Protein AF-0000000065943783 (afdb_homodimer)

pLDDT: mean 90.51, std 9.14, range [60.31, 98.88]

Organism: Desulfitobacterium hafniense (strain DSM 10664 / DCB-2) (NCBI:txid272564)

Radius of gyration: 25.07 Å; Cα contacts (8 Å, |Δi|>4): 1599; chains: 2; bounding box: 69×76×56 Å

Solvent-accessible surface area (backbone atoms only — not comparable to full-atom values): 31601 Å² total; per-residue (Å²): 124,62,63,38,40,30,33,35,29,36,52,11,38,19,13,47,58,51,62,21,53,60,44,43,68,57,46,21,56,50,43,35,55,51,33,71,24,38,37,49,25,41,28,51,51,36,48,61,17,41,65,30,60,33,89,91,71,41,56,41,65,58,52,71,65,54,38,45,66,37,33,43,81,51,43,82,72,29,42,36,30,41,41,31,28,71,88,55,29,51,72,67,53,53,52,54,42,45,74,56,56,37,39,35,43,29,38,44,35,54,40,94,44,47,74,69,40,35,64,57,30,44,50,33,45,72,72,70,29,47,17,26,37,34,27,31,70,52,82,83,47,59,61,70,55,51,35,51,45,51,45,51,42,45,74,42,55,30,54,31,41,29,46,27,35,55,14,16,44,67,49,42,67,57,37,20,53,42,40,33,48,41,47,73,67,44,89,50,52,32,27,40,35,40,15,21,19,50,44,36,11,46,48,27,52,50,27,24,45,76,30,61,32,37,34,38,45,24,6,55,74,8,37,18,37,53,24,7,29,16,28,39,46,50,46,41,46,52,32,50,76,68,63,32,50,43,60,56,41,48,70,62,36,39,49,44,34,57,70,63,44,48,82,72,45,88,61,78,64,50,77,49,65,60,24,32,36,22,10,66,36,54,18,45,22,76,34,48,68,37,24,46,52,24,10,67,75,52,72,31,63,34,53,58,40,38,42,49,41,20,74,68,62,59,53,90,89,47,47,69,51,30,46,57,47,18,49,55,56,40,70,72,106,122,63,64,38,41,29,34,35,30,34,51,10,40,20,15,47,58,51,61,20,52,62,43,44,67,56,47,21,57,50,43,35,56,51,34,71,24,38,38,50,25,42,28,52,50,37,46,62,15,41,65,29,60,32,88,91,72,40,58,41,65,59,51,70,65,52,38,44,67,38,34,43,81,50,42,81,72,30,41,36,30,43,41,32,29,72,89,56,29,51,70,66,52,52,51,54,42,44,75,58,56,37,40,34,41,30,38,45,36,54,40,94,46,49,74,69,38,37,65,57,30,43,50,33,44,73,72,69,30,47,16,27,37,34,27,31,68,51,82,82,48,58,62,70,54,50,35,52,43,49,46,52,42,44,73,43,55,30,53,31,42,29,47,27,34,53,13,16,43,65,50,42,69,56,38,21,53,43,40,33,49,39,48,74,67,44,90,52,51,31,27,40,35,38,14,20,20,51,44,36,11,45,48,29,50,50,27,22,44,75,32,61,32,37,34,38,46,23,6,54,75,8,36,18,36,52,25,7,29,16,28,39,45,50,46,43,46,52,33,52,77,69,62,32,49,44,62,56,40,49,69,61,36,40,49,46,33,58,70,63,44,48,81,72,45,89,61,78,65,50,77,48,65,62,26,34,36,22,10,67,34,52,19,44,22,76,35,47,67,38,23,47,52,23,12,68,74,52,72,32,63,34,55,58,38,39,44,50,41,19,74,66,62,58,53,90,89,47,46,70,50,31,46,56,48,20,49,54,56,43,71,73,106

Secondary structure (DSSP, 8-state):
--B-EEEEEEETHHHHHTTT---HHHHHHHHHHHHTTT-SEEEESSTT-TT--BTTTB--SS-HHHHHHHHTTT--SSEEEEEE-BTTB-HHHHHHHHHTTEEEEEEE--GGGGGGGHHHHHHHHHTT-EEEEEEE-GGGS-HHHHHHHHHHHHHTT-SEEEEEETTS---HHHHHHHHHHHHHH-SS-EEEEEB-TTS-HHHHHHHHHHHT--EEEEBGGG-SSTT-B-BHHHHHHHHHHTT-B----HHHHHHHIIIIIGGG-SS-----HHHHHHHHHT--GGGHHHHHHHHHHHT--HHHHHHHHHHHT--TT-TTHHHHHHHHHHHH-/--B-EEEEEEETHHHHHTTT---HHHHHHHHHHHHTTT-SEEEESSTT-TT--BTTTB--SS-HHHHHHHHTTT--SSEEEEEE-BTTB-HHHHHHHHHTTEEEEEEE--GGGGGGGHHHHHHHHHTT-EEEEEEE-GGGS-HHHHHHHHHHHHHTT-SEEEEEETT----HHHHHHHHHHHHHH-SS-EEEEEB-TTS-HHHHHHHHHHHT--EEEEBGGG-SSTT-B-BHHHHHHHHHHTT-B----HHHHHHHIIIIIGGG-SS-----HHHHHHHHHT--GGGHHHHHHHHHHHT--HHHHHHHHHHHT--TT-TTHHHHHHHHHHHH-

InterPro domains:
  IPR000891 Pyruvate carboxyltransferase [PF00682] (3-258)
  IPR000891 Pyruvate carboxyltransferase [PS50991] (4-254)
  IPR012425 DmpG-like communication [PF07836] (270-331)
  IPR013785 Aldolase-type TIM barrel [G3DSA:3.20.20.70] (1-264)
  IPR017629 4-hydroxy-2-oxovalerate aldolase [MF_01656] (1-333)
  IPR017629 4-hydroxy-2-oxovalerate aldolase [TIGR03217] (2-332)
  IPR035685 4-hydroxy-2-oxovalerate aldolase, N-terminal catalytic TIM barrel domain [cd07943] (4-265)
  IPR050073 2-IPM synthase/homocitrate synthase-like [PTHR10277] (2-255)

Sequence (666 aa):
MKKVKIFDLTLRDGSHAKSHQFTPEQMAVLAEQIDSTGVAAIEFGHGNGLGGSALQYGFAAATDREYMEAVAPVVKNADLSIIILPGVGTRHELHLAKEFGAKYARMCTQITEVDIAEQHIKMAKQLGMIPIAVLPCAGIIPVKDTVRYTQMAESYGAEVIYLLDGGGYQLPEQTYERIAAMKKAVDVPIGFHGHNNLQLAVANSKAAVEAGAEYIDCCLKGFGAGAGNCPTEIFAAVMDRMEIDCGIDLYKTMDIAEQYLRPLMPRAMEVDNDRIMLGYAGCYSSFLLFAQRAGARYGVDPRDIIKEIGRRQCTEGQEDICIDVAYALAQKKMKKVKIFDLTLRDGSHAKSHQFTPEQMAVLAEQIDSTGVAAIEFGHGNGLGGSALQYGFAAATDREYMEAVAPVVKNADLSIIILPGVGTRHELHLAKEFGAKYARMCTQITEVDIAEQHIKMAKQLGMIPIAVLPCAGIIPVKDTVRYTQMAESYGAEVIYLLDGGGYQLPEQTYERIAAMKKAVDVPIGFHGHNNLQLAVANSKAAVEAGAEYIDCCLKGFGAGAGNCPTEIFAAVMDRMEIDCGIDLYKTMDIAEQYLRPLMPRAMEVDNDRIMLGYAGCYSSFLLFAQRAGARYGVDPRDIIKEIGRRQCTEGQEDICIDVAYALAQKK

Foldseek 3Di:
DAEAAEEAECAAQLCLLVQQEDDLQLLLVLLLLVLVFQHQEYEHHYNQWAQQQDPLQGHHNDHPLSNLVSHLVRRDRHAYETEDEQVRDDLVRLVSCVVSGHQEYEYEDALVVQVSCLVVLVSCVVSNHQYEYEYEDCVVDDLVSLQVSLVVNVVSPHQEYEYEQQLQQDDQVRLLSNLLSNVVNDDHAYEYWHACLVDCQLSNRVSNVVSGHRYYYEYDLQRRFQLHTHHPLVSCVVCVVVVYHHRGDNVSSVCSSPPSVPVSRPDHSDRDDLSNLSNNLSHGSSLSVLLVVLCVVLVHDSSQLSNVCSVVVDDPSVSPCSNVSSNVVSVVD/DAEAAEEAECAAQLCLLVQQEDDLQLLLVLLLLVLVFQHQEYEHHYNAWAQQQDPLQGHHNDHPLSNLVSHLVRRDRHAYETEDEQVRDDLVRLVSCVVSGHQEYEYEDALVVQVSCLVVLVSCVVSNHQYEYEYEDCVVDDLVSLQVSLVVNVVSPHQEYEYEQQLQQDDQVRLLSNLLSNVVNDDHAYEYWHACLVDCQLSNRVSNVVSGHRYYYEYDLQRRFQLHTHHPLVSCVVCVVVVYHHRGDNVSSVCSSVPSVPVVRPDHSDRDDLSNLSNNLSHGSSLSVLLVVLCVVLVHDSSQLSNVCSVVVDDPSVSPCSNVSSNVVSVVD

Nearest PDB structures (foldseek):
  4lrs-assembly1_A  TM=9.772E-01  e=6.837E-39  Thermomonospora curvata DSM 43183
  1nvm-assembly1_A  TM=9.714E-01  e=1.542E-39  Pseudomonas sp. CF600
  4jn6-assembly1_A  TM=9.761E-01  e=2.568E-38  Mycobacterium tuberculosis
  8ih7-assembly1_C  TM=9.767E-01  e=3.576E-38  Pseudomonas sp.
  3dxi-assembly1_B  TM=8.551E-01  e=2.598E-17  Phocaeicola vulgatus ATCC 8482

Structure (mmCIF, N/CA/C/O backbone):
data_AF-0000000065943783-model_v1
#
loop_
_entity.id
_entity.type
_entity.pdbx_description
1 polymer '4-hydroxy-2-oxovalerate aldolase'
#
loop_
_atom_site.group_PDB
_atom_site.id
_atom_site.type_symbol
_atom_site.label_atom_id
_atom_site.label_alt_id
_atom_site.label_comp_id
_atom_site.label_asym_id
_atom_site.label_entity_id
_atom_site.label_seq_id
_atom_site.pdbx_PDB_ins_code
_atom_site.Cartn_x
_atom_site.Cartn_y
_atom_site.Cartn_z
_atom_site.occupancy
_atom_site.B_iso_or_equiv
_atom_site.auth_seq_id
_atom_site.auth_comp_id
_atom_site.auth_asym_id
_atom_site.auth_atom_id
_atom_site.pdbx_PDB_model_num
ATOM 1 N N . MET A 1 1 ? -16.328 3.049 21.75 1 66.38 1 MET A N 1
ATOM 2 C CA . MET A 1 1 ? -15.531 2.785 20.562 1 66.38 1 MET A CA 1
ATOM 3 C C . MET A 1 1 ? -14.336 3.73 20.484 1 66.38 1 MET A C 1
ATOM 5 O O . MET A 1 1 ? -14.438 4.898 20.859 1 66.38 1 MET A O 1
ATOM 9 N N . LYS A 1 2 ? -13.148 3.232 20.125 1 86.81 2 LYS A N 1
ATOM 10 C CA . LYS A 1 2 ? -11.969 4.062 19.922 1 86.81 2 LYS A CA 1
ATOM 11 C C . LYS A 1 2 ? -12.188 5.074 18.797 1 86.81 2 LYS A C 1
ATOM 13 O O . LYS A 1 2 ? -12.789 4.746 17.781 1 86.81 2 LYS A O 1
ATOM 18 N N . LYS A 1 3 ? -11.828 6.324 19.094 1 93.44 3 LYS A N 1
ATOM 19 C CA . LYS A 1 3 ? -12 7.398 18.109 1 93.44 3 LYS A CA 1
ATOM 20 C C . LYS A 1 3 ? -10.656 7.926 17.641 1 93.44 3 LYS A C 1
ATOM 22 O O . LYS A 1 3 ? -9.727 8.086 18.422 1 93.44 3 LYS A O 1
ATOM 27 N N . VAL A 1 4 ? -10.555 8.156 16.359 1 97.69 4 VAL A N 1
ATOM 28 C CA . VAL A 1 4 ? -9.367 8.734 15.75 1 97.69 4 VAL A CA 1
ATOM 29 C C . VAL A 1 4 ? -9.75 9.953 14.914 1 97.69 4 VAL A C 1
ATOM 31 O O . VAL A 1 4 ? -10.766 9.945 14.227 1 97.69 4 VAL A O 1
ATOM 34 N N . LYS A 1 5 ? -9.016 11.016 15.016 1 98.56 5 LYS A N 1
ATOM 35 C CA . LYS A 1 5 ? -9.219 12.227 14.219 1 98.56 5 LYS A CA 1
ATOM 36 C C . LYS A 1 5 ? -8.359 12.203 12.961 1 98.56 5 LYS A C 1
ATOM 38 O O . LYS A 1 5 ? -7.156 11.953 13.031 1 98.56 5 LYS A O 1
ATOM 43 N N . ILE A 1 6 ? -8.992 12.477 11.859 1 98.75 6 ILE A N 1
ATOM 44 C CA . ILE A 1 6 ? -8.258 12.508 10.602 1 98.75 6 ILE A CA 1
ATOM 45 C C . ILE A 1 6 ? -7.984 13.953 10.195 1 98.75 6 ILE A C 1
ATOM 47 O O . ILE A 1 6 ? -8.914 14.758 10.094 1 98.75 6 ILE A O 1
ATOM 51 N N . PHE A 1 7 ? -6.734 14.32 10.023 1 98.75 7 PHE A N 1
ATOM 52 C CA . PHE A 1 7 ? -6.324 15.555 9.367 1 98.75 7 PHE A CA 1
ATOM 53 C C . PHE A 1 7 ? -6.098 15.328 7.875 1 98.75 7 PHE A C 1
ATOM 55 O O . PHE A 1 7 ? -5.301 14.469 7.488 1 98.75 7 PHE A O 1
ATOM 62 N N . ASP A 1 8 ? -6.777 16.016 7.074 1 98.62 8 ASP A N 1
ATOM 63 C CA . ASP A 1 8 ? -6.57 15.898 5.633 1 98.62 8 ASP A CA 1
ATOM 64 C C . ASP A 1 8 ? -5.543 16.906 5.141 1 98.62 8 ASP A C 1
ATOM 66 O O . ASP A 1 8 ? -5.73 18.125 5.297 1 98.62 8 ASP A O 1
ATOM 70 N N . LEU A 1 9 ? -4.516 16.422 4.531 1 98.19 9 LEU A N 1
ATOM 71 C CA . LEU A 1 9 ? -3.426 17.281 4.094 1 98.19 9 LEU A CA 1
ATOM 72 C C . LEU A 1 9 ? -3.355 17.344 2.572 1 98.19 9 LEU A C 1
ATOM 74 O O . LEU A 1 9 ? -2.322 17.703 2.008 1 98.19 9 LEU A O 1
ATOM 78 N N . THR A 1 10 ? -4.395 17.016 1.857 1 97.88 10 THR A N 1
ATOM 79 C CA . THR A 1 10 ? -4.441 16.984 0.4 1 97.88 10 THR A CA 1
ATOM 80 C C . THR A 1 10 ? -4.016 18.328 -0.188 1 97.88 10 THR A C 1
ATOM 82 O O . THR A 1 10 ? -3.26 18.375 -1.16 1 97.88 10 THR A O 1
ATOM 85 N N . LEU A 1 11 ? -4.434 19.391 0.404 1 97.31 11 LEU A N 1
ATOM 86 C CA . LEU A 1 11 ? -4.242 20.734 -0.152 1 97.31 11 LEU A CA 1
ATOM 87 C C . LEU A 1 11 ? -2.883 21.297 0.248 1 97.31 11 LEU A C 1
ATOM 89 O O . LEU A 1 11 ? -2.457 22.328 -0.277 1 97.31 11 LEU A O 1
ATOM 93 N N . ARG A 1 12 ? -2.209 20.688 1.133 1 95.56 12 ARG A N 1
ATOM 94 C CA . ARG A 1 12 ? -0.867 21.125 1.515 1 95.56 12 ARG A CA 1
ATOM 95 C C . ARG A 1 12 ? 0.188 20.156 0.99 1 95.56 12 ARG A C 1
ATOM 97 O O . ARG A 1 12 ? 0.951 20.484 0.082 1 95.56 12 ARG A O 1
ATOM 104 N N . ASP A 1 13 ? 0.166 18.875 1.478 1 92 13 ASP A N 1
ATOM 105 C CA . ASP A 1 13 ? 1.146 17.906 1.004 1 92 13 ASP A CA 1
ATOM 106 C C . ASP A 1 13 ? 0.943 17.594 -0.479 1 92 13 ASP A C 1
ATOM 108 O O . ASP A 1 13 ? 1.909 17.375 -1.208 1 92 13 ASP A O 1
ATOM 112 N N . GLY A 1 14 ? -0.294 17.578 -0.893 1 91.12 14 GLY A N 1
ATOM 113 C CA . GLY A 1 14 ? -0.59 17.391 -2.305 1 91.12 14 GLY A CA 1
ATOM 114 C C . GLY A 1 14 ? 0.036 18.453 -3.189 1 91.12 14 GLY A C 1
ATOM 115 O O . GLY A 1 14 ? 0.305 18.203 -4.367 1 91.12 14 GLY A O 1
ATOM 116 N N . SER A 1 15 ? 0.275 19.578 -2.656 1 88.25 15 SER A N 1
ATOM 117 C CA . SER A 1 15 ? 0.908 20.672 -3.4 1 88.25 15 SER A CA 1
ATOM 118 C C . SER A 1 15 ? 2.309 20.281 -3.861 1 88.25 15 SER A C 1
ATOM 120 O O . SER A 1 15 ? 2.77 20.734 -4.914 1 88.25 15 SER A O 1
ATOM 122 N N . HIS A 1 16 ? 2.984 19.453 -3.117 1 79.69 16 HIS A N 1
ATOM 123 C CA . HIS A 1 16 ? 4.277 18.938 -3.564 1 79.69 16 HIS A CA 1
ATOM 124 C C . HIS A 1 16 ? 4.16 18.234 -4.91 1 79.69 16 HIS A C 1
ATOM 126 O O . HIS A 1 16 ? 4.98 18.453 -5.801 1 79.69 16 HIS A O 1
ATOM 132 N N . ALA A 1 17 ? 3.141 17.469 -5.012 1 77.88 17 ALA A N 1
ATOM 133 C CA . ALA A 1 17 ? 2.936 16.656 -6.207 1 77.88 17 ALA A CA 1
ATOM 134 C C . ALA A 1 17 ? 2.504 17.516 -7.391 1 77.88 17 ALA A C 1
ATOM 136 O O . ALA A 1 17 ? 2.648 17.109 -8.547 1 77.88 17 ALA A O 1
ATOM 137 N N . LYS A 1 18 ? 2.012 18.656 -7.066 1 85.56 18 LYS A N 1
ATOM 138 C CA . LYS A 1 18 ? 1.566 19.578 -8.109 1 85.56 18 LYS A CA 1
ATOM 139 C C . LYS A 1 18 ? 2.557 20.719 -8.289 1 85.56 18 LYS A C 1
ATOM 141 O O . LYS A 1 18 ? 2.219 21.75 -8.867 1 85.56 18 LYS A O 1
ATOM 146 N N . SER A 1 19 ? 3.695 20.594 -7.727 1 77.44 19 SER A N 1
ATOM 147 C CA . SER A 1 19 ? 4.742 21.609 -7.789 1 77.44 19 SER A CA 1
ATOM 148 C C . SER A 1 19 ? 4.254 22.938 -7.219 1 77.44 19 SER A C 1
ATOM 150 O O . SER A 1 19 ? 4.527 24 -7.785 1 77.44 19 SER A O 1
ATOM 152 N N . HIS A 1 20 ? 3.322 22.828 -6.258 1 84.5 20 HIS A N 1
ATOM 153 C CA . HIS A 1 20 ? 2.828 23.969 -5.48 1 84.5 20 HIS A CA 1
ATOM 154 C C . HIS A 1 20 ? 1.983 24.891 -6.344 1 84.5 20 HIS A C 1
ATOM 156 O O . HIS A 1 20 ? 1.988 26.109 -6.141 1 84.5 20 HIS A O 1
ATOM 162 N N . GLN A 1 21 ? 1.229 24.375 -7.305 1 86 21 GLN A N 1
ATOM 163 C CA . GLN A 1 21 ? 0.554 25.219 -8.281 1 86 21 GLN A CA 1
ATOM 164 C C . GLN A 1 21 ? -0.961 25.141 -8.125 1 86 21 GLN A C 1
ATOM 166 O O . GLN A 1 21 ? -1.704 25.406 -9.07 1 86 21 GLN A O 1
ATOM 171 N N . PHE A 1 22 ? -1.461 24.781 -6.984 1 92.88 22 PHE A N 1
ATOM 172 C CA . PHE A 1 22 ? -2.889 24.953 -6.738 1 92.88 22 PHE A CA 1
ATOM 173 C C . PHE A 1 22 ? -3.287 26.422 -6.816 1 92.88 22 PHE A C 1
ATOM 175 O O . PHE A 1 22 ? -2.645 27.281 -6.207 1 92.88 22 PHE A O 1
ATOM 182 N N . THR A 1 23 ? -4.312 26.703 -7.582 1 94.69 23 THR A N 1
ATOM 183 C CA . THR A 1 23 ? -4.852 28.062 -7.539 1 94.69 23 THR A CA 1
ATOM 184 C C . THR A 1 23 ? -5.762 28.25 -6.332 1 94.69 23 THR A C 1
ATOM 186 O O . THR A 1 23 ? -6.27 27.266 -5.777 1 94.69 23 THR A O 1
ATOM 189 N N . PRO A 1 24 ? -5.961 29.484 -5.922 1 96.31 24 PRO A N 1
ATOM 190 C CA . PRO A 1 24 ? -6.891 29.719 -4.816 1 96.31 24 PRO A CA 1
ATOM 191 C C . PRO A 1 24 ? -8.281 29.156 -5.082 1 96.31 24 PRO A C 1
ATOM 193 O O . PRO A 1 24 ? -8.922 28.625 -4.172 1 96.31 24 PRO A O 1
ATOM 196 N N . GLU A 1 25 ? -8.711 29.25 -6.316 1 96.56 25 GLU A N 1
ATOM 197 C CA . GLU A 1 25 ? -10.023 28.734 -6.68 1 96.56 25 GLU A CA 1
ATOM 198 C C . GLU A 1 25 ? -10.078 27.219 -6.535 1 96.56 25 GLU A C 1
ATOM 200 O O . GLU A 1 25 ? -11.047 26.672 -6 1 96.56 25 GLU A O 1
ATOM 205 N N . GLN A 1 26 ? -9.07 26.578 -6.988 1 96.12 26 GLN A N 1
ATOM 206 C CA . GLN A 1 26 ? -8.992 25.125 -6.855 1 96.12 26 GLN A CA 1
ATOM 207 C C . GLN A 1 26 ? -8.977 24.703 -5.387 1 96.12 26 GLN A C 1
ATOM 209 O O . GLN A 1 26 ? -9.648 23.734 -5.004 1 96.12 26 GLN A O 1
ATOM 214 N N . MET A 1 27 ? -8.234 25.469 -4.617 1 96.44 27 MET A N 1
ATOM 215 C CA . MET A 1 27 ? -8.141 25.156 -3.191 1 96.44 27 MET A CA 1
ATOM 216 C C . MET A 1 27 ? -9.5 25.312 -2.518 1 96.44 27 MET A C 1
ATOM 218 O O . MET A 1 27 ? -9.898 24.469 -1.715 1 96.44 27 MET A O 1
ATOM 222 N N . ALA A 1 28 ? -10.164 26.359 -2.834 1 97.75 28 ALA A N 1
ATOM 223 C CA . ALA A 1 28 ? -11.453 26.641 -2.205 1 97.75 28 ALA A CA 1
ATOM 224 C C . ALA A 1 28 ? -12.469 25.562 -2.547 1 97.75 28 ALA A C 1
ATOM 226 O O . ALA A 1 28 ? -13.18 25.062 -1.666 1 97.75 28 ALA A O 1
ATOM 227 N N . VAL A 1 29 ? -12.523 25.188 -3.768 1 97.94 29 VAL A N 1
ATOM 228 C CA . VAL A 1 29 ? -13.484 24.188 -4.227 1 97.94 29 VAL A CA 1
ATOM 229 C C . VAL A 1 29 ? -13.203 22.844 -3.549 1 97.94 29 VAL A C 1
ATOM 231 O O . VAL A 1 29 ? -14.109 22.203 -3.012 1 97.94 29 VAL A O 1
ATOM 234 N N . LEU A 1 30 ? -11.984 22.453 -3.551 1 97.94 30 LEU A N 1
ATOM 235 C CA . LEU A 1 30 ? -11.625 21.156 -2.971 1 97.94 30 LEU A CA 1
ATOM 236 C C . LEU A 1 30 ? -11.773 21.188 -1.453 1 97.94 30 LEU A C 1
ATOM 238 O O . LEU A 1 30 ? -12.211 20.203 -0.852 1 97.94 30 LEU A O 1
ATOM 242 N N . ALA A 1 31 ? -11.422 22.297 -0.841 1 98.44 31 ALA A N 1
ATOM 243 C CA . ALA A 1 31 ? -11.57 22.422 0.606 1 98.44 31 ALA A CA 1
ATOM 244 C C . ALA A 1 31 ? -13.031 22.266 1.021 1 98.44 31 ALA A C 1
ATOM 246 O O . ALA A 1 31 ? -13.336 21.609 2.018 1 98.44 31 ALA A O 1
ATOM 247 N N . GLU A 1 32 ? -13.883 22.891 0.264 1 98.56 32 GLU A N 1
ATOM 248 C CA . GLU A 1 32 ? -15.312 22.797 0.546 1 98.56 32 GLU A CA 1
ATOM 249 C C . GLU A 1 32 ? -15.789 21.344 0.475 1 98.56 32 GLU A C 1
ATOM 251 O O . GLU A 1 32 ? -16.562 20.891 1.324 1 98.56 32 GLU A O 1
ATOM 256 N N . GLN A 1 33 ? -15.352 20.656 -0.507 1 98.31 33 GLN A N 1
ATOM 257 C CA . GLN A 1 33 ? -15.734 19.25 -0.663 1 98.31 33 GLN A CA 1
ATOM 258 C C . GLN A 1 33 ? -15.148 18.391 0.455 1 98.31 33 GLN A C 1
ATOM 260 O O . GLN A 1 33 ? -15.852 17.578 1.045 1 98.31 33 GLN A O 1
ATOM 265 N N . ILE A 1 34 ? -13.891 18.578 0.793 1 98.56 34 ILE A N 1
ATOM 266 C CA . ILE A 1 34 ? -13.227 17.812 1.845 1 98.56 34 ILE A CA 1
ATOM 267 C C . ILE A 1 34 ? -13.922 18.078 3.182 1 98.56 34 ILE A C 1
ATOM 269 O O . ILE A 1 34 ? -14.07 17.172 3.998 1 98.56 34 ILE A O 1
ATOM 273 N N . ASP A 1 35 ? -14.352 19.297 3.365 1 98.62 35 ASP A N 1
ATOM 274 C CA . ASP A 1 35 ? -15.031 19.688 4.594 1 98.62 35 ASP A CA 1
ATOM 275 C C . ASP A 1 35 ? -16.297 18.859 4.816 1 98.62 35 ASP A C 1
ATOM 277 O O . ASP A 1 35 ? -16.719 18.656 5.957 1 98.62 35 ASP A O 1
ATOM 281 N N . SER A 1 36 ? -16.844 18.359 3.801 1 98.19 36 SER A N 1
ATOM 282 C CA . SER A 1 36 ? -18.109 17.641 3.896 1 98.19 36 SER A CA 1
ATOM 283 C C . SER A 1 36 ? -17.875 16.156 4.199 1 98.19 36 SER A C 1
ATOM 285 O O . SER A 1 36 ? -18.828 15.414 4.426 1 98.19 36 SER A O 1
ATOM 287 N N . THR A 1 37 ? -16.625 15.672 4.281 1 97.88 37 THR A N 1
ATOM 288 C CA . THR A 1 37 ? -16.328 14.25 4.395 1 97.88 37 THR A CA 1
ATOM 289 C C . THR A 1 37 ? -16.344 13.805 5.855 1 97.88 37 THR A C 1
ATOM 291 O O . THR A 1 37 ? -16.453 12.617 6.148 1 97.88 37 THR A O 1
ATOM 294 N N . GLY A 1 38 ? -16.109 14.703 6.816 1 98 38 GLY A N 1
ATOM 295 C CA . GLY A 1 38 ? -16.078 14.359 8.227 1 98 38 GLY A CA 1
ATOM 296 C C . GLY A 1 38 ? -14.695 14.461 8.836 1 98 38 GLY A C 1
ATOM 297 O O . GLY A 1 38 ? -14.5 14.133 10.008 1 98 38 GLY A O 1
ATOM 298 N N . VAL A 1 39 ? -13.703 14.984 8.094 1 98.5 39 VAL A N 1
ATOM 299 C CA . VAL A 1 39 ? -12.359 15.164 8.625 1 98.5 39 VAL A CA 1
ATOM 300 C C . VAL A 1 39 ? -12.383 16.156 9.781 1 98.5 39 VAL A C 1
ATOM 302 O O . VAL A 1 39 ? -13.242 17.047 9.82 1 98.5 39 VAL A O 1
ATOM 305 N N . ALA A 1 40 ? -11.453 15.977 10.664 1 98.5 40 ALA A N 1
ATOM 306 C CA . ALA A 1 40 ? -11.391 16.844 11.836 1 98.5 40 ALA A CA 1
ATOM 307 C C . ALA A 1 40 ? -10.742 18.188 11.492 1 98.5 40 ALA A C 1
ATOM 309 O O . ALA A 1 40 ? -11.086 19.219 12.062 1 98.5 40 ALA A O 1
ATOM 310 N N . ALA A 1 41 ? -9.797 18.141 10.539 1 98.75 41 ALA A N 1
ATOM 311 C CA . ALA A 1 41 ? -9.102 19.359 10.141 1 98.75 41 ALA A CA 1
ATOM 312 C C . ALA A 1 41 ? -8.625 19.266 8.695 1 98.75 41 ALA A C 1
ATOM 314 O O . ALA A 1 41 ? -8.453 18.172 8.156 1 98.75 41 ALA A O 1
ATOM 315 N N . ILE A 1 42 ? -8.453 20.406 8.086 1 98.75 42 ILE A N 1
ATOM 316 C CA . ILE A 1 42 ? -7.914 20.547 6.738 1 98.75 42 ILE A CA 1
ATOM 317 C C . ILE A 1 42 ? -6.668 21.422 6.773 1 98.75 42 ILE A C 1
ATOM 319 O O . ILE A 1 42 ? -6.703 22.547 7.289 1 98.75 42 ILE A O 1
ATOM 323 N N . GLU A 1 43 ? -5.613 20.891 6.32 1 98.44 43 GLU A N 1
ATOM 324 C CA . GLU A 1 43 ? -4.391 21.672 6.145 1 98.44 43 GLU A CA 1
ATOM 325 C C . GLU A 1 43 ? -4.184 22.062 4.684 1 98.44 43 GLU A C 1
ATOM 327 O O . GLU A 1 43 ? -4.391 21.234 3.785 1 98.44 43 GLU A O 1
ATOM 332 N N . PHE A 1 44 ? -3.793 23.328 4.465 1 96.12 44 PHE A N 1
ATOM 333 C CA . PHE A 1 44 ? -3.748 23.828 3.096 1 96.12 44 PHE A CA 1
ATOM 334 C C . PHE A 1 44 ? -2.605 24.828 2.916 1 96.12 44 PHE A C 1
ATOM 336 O O . PHE A 1 44 ? -1.991 25.25 3.895 1 96.12 44 PHE A O 1
ATOM 343 N N . GLY A 1 45 ? -2.291 25.125 1.656 1 92.62 45 GLY A N 1
ATOM 344 C CA . GLY A 1 45 ? -1.246 26.078 1.338 1 92.62 45 GLY A CA 1
ATOM 345 C C . GLY A 1 45 ? -0.081 25.469 0.586 1 92.62 45 GLY A C 1
ATOM 346 O O . GLY A 1 45 ? -0.242 24.453 -0.098 1 92.62 45 GLY A O 1
ATOM 347 N N . HIS A 1 46 ? 1.056 26.141 0.671 1 85.31 46 HIS A N 1
ATOM 348 C CA . HIS A 1 46 ? 2.279 25.656 0.043 1 85.31 46 HIS A CA 1
ATOM 349 C C . HIS A 1 46 ? 2.713 24.328 0.642 1 85.31 46 HIS A C 1
ATOM 351 O O . HIS A 1 46 ? 2.514 24.078 1.834 1 85.31 46 HIS A O 1
ATOM 357 N N . GLY A 1 47 ? 3.342 23.516 -0.133 1 82.31 47 GLY A N 1
ATOM 358 C CA . GLY A 1 47 ? 3.791 22.203 0.331 1 82.31 47 GLY A CA 1
ATOM 359 C C . GLY A 1 47 ? 4.691 22.281 1.55 1 82.31 47 GLY A C 1
ATOM 360 O O . GLY A 1 47 ? 4.641 21.422 2.422 1 82.31 47 GLY A O 1
ATOM 361 N N . ASN A 1 48 ? 5.453 23.312 1.629 1 80.81 48 ASN A N 1
ATOM 362 C CA . ASN A 1 48 ? 6.363 23.5 2.752 1 80.81 48 ASN A CA 1
ATOM 363 C C . ASN A 1 48 ? 5.762 24.422 3.811 1 80.81 48 ASN A C 1
ATOM 365 O O . ASN A 1 48 ? 6.465 24.875 4.715 1 80.81 48 ASN A O 1
ATOM 369 N N . GLY A 1 49 ? 4.551 24.766 3.623 1 87 49 GLY A N 1
ATOM 370 C CA . GLY A 1 49 ? 3.855 25.531 4.652 1 87 49 GLY A CA 1
ATOM 371 C C . GLY A 1 49 ? 3.941 27.031 4.453 1 87 49 GLY A C 1
ATOM 372 O O . GLY A 1 49 ? 4.137 27.5 3.33 1 87 49 GLY A O 1
ATOM 373 N N . LEU A 1 50 ? 3.686 27.75 5.527 1 86.06 50 LEU A N 1
ATOM 374 C CA . LEU A 1 50 ? 3.656 29.203 5.52 1 86.06 50 LEU A CA 1
ATOM 375 C C . LEU A 1 50 ? 5.02 29.766 5.152 1 86.06 50 LEU A C 1
ATOM 377 O O . LEU A 1 50 ? 6.047 29.328 5.672 1 86.06 50 LEU A O 1
ATOM 381 N N . GLY A 1 51 ? 5.012 30.641 4.195 1 81.94 51 GLY A N 1
ATOM 382 C CA . GLY A 1 51 ? 6.25 31.266 3.768 1 81.94 51 GLY A CA 1
ATOM 383 C C . GLY A 1 51 ? 7.102 30.359 2.895 1 81.94 51 GLY A C 1
ATOM 384 O O . GLY A 1 51 ? 8.258 30.672 2.604 1 81.94 51 GLY A O 1
ATOM 385 N N . GLY A 1 52 ? 6.578 29.344 2.404 1 75.44 52 GLY A N 1
ATOM 386 C CA . GLY A 1 52 ? 7.34 28.328 1.7 1 75.44 52 GLY A CA 1
ATOM 387 C C . GLY A 1 52 ? 7.633 28.688 0.257 1 75.44 52 GLY A C 1
ATOM 388 O O . GLY A 1 52 ? 8.523 28.109 -0.367 1 75.44 52 GLY A O 1
ATOM 389 N N . SER A 1 53 ? 6.898 29.672 -0.225 1 75.44 53 SER A N 1
ATOM 390 C CA . SER A 1 53 ? 7.102 30.062 -1.615 1 75.44 53 SER A CA 1
ATOM 391 C C . SER A 1 53 ? 8.445 30.766 -1.803 1 75.44 53 SER A C 1
ATOM 393 O O . SER A 1 53 ? 8.602 31.922 -1.408 1 75.44 53 SER A O 1
ATOM 395 N N . ALA A 1 54 ? 9.352 30.016 -2.271 1 70.38 54 ALA A N 1
ATOM 396 C CA . ALA A 1 54 ? 10.703 30.516 -2.49 1 70.38 54 ALA A CA 1
ATOM 397 C C . ALA A 1 54 ? 11.43 29.703 -3.557 1 70.38 54 ALA A C 1
ATOM 399 O O . ALA A 1 54 ? 10.953 28.625 -3.957 1 70.38 54 ALA A O 1
ATOM 400 N N . LEU A 1 55 ? 12.5 30.203 -4.039 1 61.03 55 LEU A N 1
ATOM 401 C CA . LEU A 1 55 ? 13.312 29.547 -5.059 1 61.03 55 LEU A CA 1
ATOM 402 C C . LEU A 1 55 ? 13.773 28.172 -4.578 1 61.03 55 LEU A C 1
ATOM 404 O O . LEU A 1 55 ? 13.812 27.219 -5.355 1 61.03 55 LEU A O 1
ATOM 408 N N . GLN A 1 56 ? 14.008 28.047 -3.334 1 61.25 56 GLN A N 1
ATOM 409 C CA . GLN A 1 56 ? 14.57 26.828 -2.748 1 61.25 56 GLN A CA 1
ATOM 410 C C . GLN A 1 56 ? 13.547 25.703 -2.738 1 61.25 56 GLN A C 1
ATOM 412 O O . GLN A 1 56 ? 13.898 24.531 -2.904 1 61.25 56 GLN A O 1
ATOM 417 N N . TYR A 1 57 ? 12.305 26.141 -2.619 1 66.88 57 TYR A N 1
ATOM 418 C CA . TYR A 1 57 ? 11.281 25.125 -2.414 1 66.88 57 TYR A CA 1
ATOM 419 C C . TYR A 1 57 ? 10.336 25.047 -3.609 1 66.88 57 TYR A C 1
ATOM 421 O O . TYR A 1 57 ? 9.609 24.062 -3.777 1 66.88 57 TYR A O 1
ATOM 429 N N . GLY A 1 58 ? 10.344 26.125 -4.461 1 66.88 58 GLY A N 1
ATOM 430 C CA . GLY A 1 58 ? 9.375 26.281 -5.539 1 66.88 58 GLY A CA 1
ATOM 431 C C . GLY A 1 58 ? 8.344 27.359 -5.254 1 66.88 58 GLY A C 1
ATOM 432 O O . GLY A 1 58 ? 7.805 27.422 -4.145 1 66.88 58 GLY A O 1
ATOM 433 N N . PHE A 1 59 ? 8.023 28.125 -6.207 1 77.12 59 PHE A N 1
ATOM 434 C CA . PHE A 1 59 ? 7.066 29.219 -6.039 1 77.12 59 PHE A CA 1
ATOM 435 C C . PHE A 1 59 ? 5.637 28.688 -6.113 1 77.12 59 PHE A C 1
ATOM 437 O O . PHE A 1 59 ? 5.305 27.891 -6.988 1 77.12 59 PHE A O 1
ATOM 444 N N . ALA A 1 60 ? 4.875 29.156 -5.172 1 81.5 60 ALA A N 1
ATOM 445 C CA . ALA A 1 60 ? 3.451 28.844 -5.195 1 81.5 60 ALA A CA 1
ATOM 446 C C . ALA A 1 60 ? 2.715 29.672 -6.238 1 81.5 60 ALA A C 1
ATOM 448 O O . ALA A 1 60 ? 3.215 30.719 -6.672 1 81.5 60 ALA A O 1
ATOM 449 N N . ALA A 1 61 ? 1.57 29.25 -6.629 1 86 61 ALA A N 1
ATOM 450 C CA . ALA A 1 61 ? 0.727 29.969 -7.574 1 86 61 ALA A CA 1
ATOM 451 C C . ALA A 1 61 ? 0.123 31.219 -6.93 1 86 61 ALA A C 1
ATOM 453 O O . ALA A 1 61 ? -0.299 32.156 -7.625 1 86 61 ALA A O 1
ATOM 454 N N . ALA A 1 62 ? 0.085 31.25 -5.578 1 91.94 62 ALA A N 1
ATOM 455 C CA . ALA A 1 62 ? -0.517 32.375 -4.852 1 91.94 62 ALA A CA 1
ATOM 456 C C . ALA A 1 62 ? 0.138 32.562 -3.486 1 91.94 62 ALA A C 1
ATOM 458 O O . ALA A 1 62 ? 0.895 31.688 -3.033 1 91.94 62 ALA A O 1
ATOM 459 N N . THR A 1 63 ? -0.185 33.625 -2.875 1 92.25 63 THR A N 1
ATOM 460 C CA . THR A 1 63 ? 0.365 33.938 -1.558 1 92.25 63 THR A CA 1
ATOM 461 C C . THR A 1 63 ? -0.403 33.188 -0.468 1 92.25 63 THR A C 1
ATOM 463 O O . THR A 1 63 ? -1.517 32.719 -0.7 1 92.25 63 THR A O 1
ATOM 466 N N . ASP A 1 64 ? 0.182 33.156 0.7 1 93.75 64 ASP A N 1
ATOM 467 C CA . ASP A 1 64 ? -0.497 32.594 1.853 1 93.75 64 ASP A CA 1
ATOM 468 C C . ASP A 1 64 ? -1.834 33.281 2.111 1 93.75 64 ASP A C 1
ATOM 470 O O . ASP A 1 64 ? -2.842 32.625 2.365 1 93.75 64 ASP A O 1
ATOM 474 N N . ARG A 1 65 ? -1.839 34.594 2.031 1 94.12 65 ARG A N 1
ATOM 475 C CA . ARG A 1 65 ? -3.059 35.344 2.279 1 94.12 65 ARG A CA 1
ATOM 476 C C . ARG A 1 65 ? -4.148 35 1.276 1 94.12 65 ARG A C 1
ATOM 478 O O . ARG A 1 65 ? -5.305 34.781 1.653 1 94.12 65 ARG A O 1
ATOM 485 N N . GLU A 1 66 ? -3.787 34.906 0.015 1 95.81 66 GLU A N 1
ATOM 486 C CA . GLU A 1 66 ? -4.75 34.562 -1.025 1 95.81 66 GLU A CA 1
ATOM 487 C C . GLU A 1 66 ? -5.355 33.156 -0.782 1 95.81 66 GLU A C 1
ATOM 489 O O . GLU A 1 66 ? -6.555 32.969 -0.985 1 95.81 66 GLU A O 1
ATOM 494 N N . TYR A 1 67 ? -4.551 32.25 -0.347 1 96.38 67 TYR A N 1
ATOM 495 C CA . TYR A 1 67 ? -5.047 30.906 -0.029 1 96.38 67 TYR A CA 1
ATOM 496 C C . TYR A 1 67 ? -5.992 30.953 1.163 1 96.38 67 TYR A C 1
ATOM 498 O O . TYR A 1 67 ? -7.043 30.297 1.152 1 96.38 67 TYR A O 1
ATOM 506 N N . MET A 1 68 ? -5.656 31.719 2.164 1 96.81 68 MET A N 1
ATOM 507 C CA . MET A 1 68 ? -6.488 31.812 3.361 1 96.81 68 MET A CA 1
ATOM 508 C C . MET A 1 68 ? -7.816 32.5 3.051 1 96.81 68 MET A C 1
ATOM 510 O O . MET A 1 68 ? -8.867 32.062 3.527 1 96.81 68 MET A O 1
ATOM 514 N N . GLU A 1 69 ? -7.734 33.5 2.229 1 97.25 69 GLU A N 1
ATOM 515 C CA . GLU A 1 69 ? -8.945 34.219 1.817 1 97.25 69 GLU A CA 1
ATOM 516 C C . GLU A 1 69 ? -9.891 33.312 1.048 1 97.25 69 GLU A C 1
ATOM 518 O O . GLU A 1 69 ? -11.109 33.438 1.149 1 97.25 69 GLU A O 1
ATOM 523 N N . ALA A 1 70 ? -9.305 32.406 0.332 1 97.69 70 ALA A N 1
ATOM 524 C CA . ALA A 1 70 ? -10.094 31.516 -0.504 1 97.69 70 ALA A CA 1
ATOM 525 C C . ALA A 1 70 ? -10.68 30.375 0.32 1 97.69 70 ALA A C 1
ATOM 527 O O . ALA A 1 70 ? -11.828 29.984 0.123 1 97.69 70 ALA A O 1
ATOM 528 N N . VAL A 1 71 ? -9.945 29.812 1.284 1 98.19 71 VAL A N 1
ATOM 529 C CA . VAL A 1 71 ? -10.273 28.547 1.931 1 98.19 71 VAL A CA 1
ATOM 530 C C . VAL A 1 71 ? -11.094 28.812 3.191 1 98.19 71 VAL A C 1
ATOM 532 O O . VAL A 1 71 ? -12.062 28.109 3.465 1 98.19 71 VAL A O 1
ATOM 535 N N . ALA A 1 72 ? -10.797 29.812 3.979 1 98.19 72 ALA A N 1
ATOM 536 C CA . ALA A 1 72 ? -11.375 30.047 5.301 1 98.19 72 ALA A CA 1
ATOM 537 C C . ALA A 1 72 ? -12.891 30.172 5.219 1 98.19 72 ALA A C 1
ATOM 539 O O . ALA A 1 72 ? -13.617 29.594 6.027 1 98.19 72 ALA A O 1
ATOM 540 N N . PRO A 1 73 ? -13.43 30.859 4.207 1 98.06 73 PRO A N 1
ATOM 541 C CA . PRO A 1 73 ? -14.883 31.078 4.188 1 98.06 73 PRO A CA 1
ATOM 542 C C . PRO A 1 73 ? -15.656 29.812 3.828 1 98.06 73 PRO A C 1
ATOM 544 O O . PRO A 1 73 ? -16.859 29.719 4.121 1 98.06 73 PRO A O 1
ATOM 547 N N . VAL A 1 74 ? -15.016 28.844 3.223 1 98.38 74 VAL A N 1
ATOM 548 C CA . VAL A 1 74 ? -15.781 27.719 2.672 1 98.38 74 VAL A CA 1
ATOM 549 C C . VAL A 1 74 ? -15.711 26.531 3.621 1 98.38 74 VAL A C 1
ATOM 551 O O . VAL A 1 74 ? -16.5 25.578 3.498 1 98.38 74 VAL A O 1
ATOM 554 N N . VAL A 1 75 ? -14.797 26.516 4.566 1 98.44 75 VAL A N 1
ATOM 555 C CA . VAL A 1 75 ? -14.688 25.438 5.543 1 98.44 75 VAL A CA 1
ATOM 556 C C . VAL A 1 75 ? -15.547 25.75 6.762 1 98.44 75 VAL A C 1
ATOM 558 O O . VAL A 1 75 ? -15.258 26.688 7.508 1 98.44 75 VAL A O 1
ATOM 561 N N . LYS A 1 76 ? -16.594 24.906 7.023 1 98 76 LYS A N 1
ATOM 562 C CA . LYS A 1 76 ? -17.594 25.234 8.031 1 98 76 LYS A CA 1
ATOM 563 C C . LYS A 1 76 ? -17.594 24.203 9.164 1 98 76 LYS A C 1
ATOM 565 O O . LYS A 1 76 ? -18.016 24.5 10.281 1 98 76 LYS A O 1
ATOM 570 N N . ASN A 1 77 ? -17.156 23.031 8.898 1 98.12 77 ASN A N 1
ATOM 571 C CA . ASN A 1 77 ? -17.25 21.938 9.859 1 98.12 77 ASN A CA 1
ATOM 572 C C . ASN A 1 77 ? -15.891 21.578 10.445 1 98.12 77 ASN A C 1
ATOM 574 O O . ASN A 1 77 ? -15.734 21.531 11.664 1 98.12 77 ASN A O 1
ATOM 578 N N . ALA A 1 78 ? -14.898 21.328 9.594 1 98.56 78 ALA A N 1
ATOM 579 C CA . ALA A 1 78 ? -13.555 20.969 10.031 1 98.56 78 ALA A CA 1
ATOM 580 C C . ALA A 1 78 ? -12.797 22.188 10.57 1 98.56 78 ALA A C 1
ATOM 582 O O . ALA A 1 78 ? -13.172 23.328 10.289 1 98.56 78 ALA A O 1
ATOM 583 N N . ASP A 1 79 ? -11.812 21.969 11.297 1 98.69 79 ASP A N 1
ATOM 584 C CA . ASP A 1 79 ? -10.906 23.031 11.727 1 98.69 79 ASP A CA 1
ATOM 585 C C . ASP A 1 79 ? -9.836 23.312 10.672 1 98.69 79 ASP A C 1
ATOM 587 O O . ASP A 1 79 ? -9.539 22.438 9.852 1 98.69 79 ASP A O 1
ATOM 591 N N . LEU A 1 80 ? -9.305 24.531 10.688 1 98.62 80 LEU A N 1
ATOM 592 C CA . LEU A 1 80 ? -8.211 24.891 9.789 1 98.62 80 LEU A CA 1
ATOM 593 C C . LEU A 1 80 ? -6.863 24.656 10.461 1 98.62 80 LEU A C 1
ATOM 595 O O . LEU A 1 80 ? -6.668 25.016 11.617 1 98.62 80 LEU A O 1
ATOM 599 N N . SER A 1 81 ? -6.016 23.984 9.727 1 98.5 81 SER A N 1
ATOM 600 C CA . SER A 1 81 ? -4.656 23.703 10.18 1 98.5 81 SER A CA 1
ATOM 601 C C . SER A 1 81 ? -3.623 24.281 9.219 1 98.5 81 SER A C 1
ATOM 603 O O . SER A 1 81 ? -3.84 24.312 8 1 98.5 81 SER A O 1
ATOM 605 N N . ILE A 1 82 ? -2.525 24.797 9.766 1 96.75 82 ILE A N 1
ATOM 606 C CA . ILE A 1 82 ? -1.399 25.266 8.969 1 96.75 82 ILE A CA 1
ATOM 607 C C . ILE A 1 82 ? -0.105 24.641 9.484 1 96.75 82 ILE A C 1
ATOM 609 O O . ILE A 1 82 ? -0.037 24.188 10.633 1 96.75 82 ILE A O 1
ATOM 613 N N . ILE A 1 83 ? 0.894 24.547 8.625 1 95.56 83 ILE A N 1
ATOM 614 C CA . ILE A 1 83 ? 2.199 24.047 9.031 1 95.56 83 ILE A CA 1
ATOM 615 C C . ILE A 1 83 ? 3.258 25.125 8.836 1 95.56 83 ILE A C 1
ATOM 617 O O . ILE A 1 83 ? 3.17 25.922 7.898 1 95.56 83 ILE A O 1
ATOM 621 N N . ILE A 1 84 ? 4.133 25.188 9.789 1 92.31 84 ILE A N 1
ATOM 622 C CA . ILE A 1 84 ? 5.234 26.141 9.773 1 92.31 84 ILE A CA 1
ATOM 623 C C . ILE A 1 84 ? 6.562 25.406 9.945 1 92.31 84 ILE A 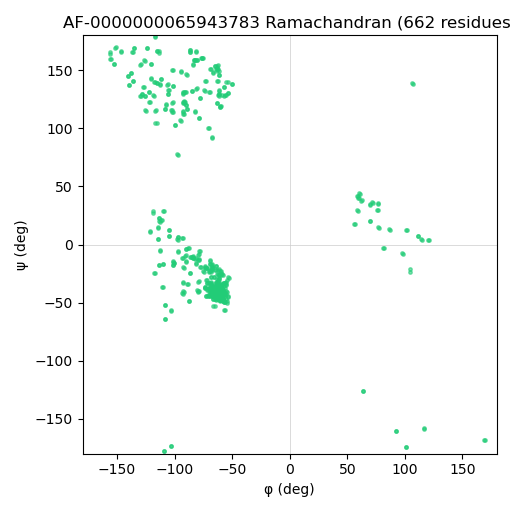C 1
ATOM 625 O O . ILE A 1 84 ? 6.684 24.531 10.812 1 92.31 84 ILE A O 1
ATOM 629 N N . LEU A 1 85 ? 7.461 25.641 9.086 1 87.62 85 LEU A N 1
ATOM 630 C CA . LEU A 1 85 ? 8.859 25.281 9.281 1 87.62 85 LEU A CA 1
ATOM 631 C C . LEU A 1 85 ? 9.633 26.453 9.898 1 87.62 85 LEU A C 1
ATOM 633 O O . LEU A 1 85 ? 9.844 27.469 9.242 1 87.62 85 LEU A O 1
ATOM 637 N N . PRO A 1 86 ? 10.031 26.203 11.109 1 85.31 86 PRO A N 1
ATOM 638 C CA . PRO A 1 86 ? 10.781 27.297 11.719 1 85.31 86 PRO A CA 1
ATOM 639 C C . PRO A 1 86 ? 11.992 27.719 10.891 1 85.31 86 PRO A C 1
ATOM 641 O O . PRO A 1 86 ? 12.758 26.859 10.422 1 85.31 86 PRO A O 1
ATOM 644 N N . GLY A 1 87 ? 12.133 28.938 10.609 1 78.12 87 GLY A N 1
ATOM 645 C CA . GLY A 1 87 ? 13.148 29.469 9.711 1 78.12 87 GLY A CA 1
ATOM 646 C C . GLY A 1 87 ? 12.602 29.859 8.359 1 78.12 87 GLY A C 1
ATOM 647 O O . GLY A 1 87 ? 13.227 30.641 7.633 1 78.12 87 GLY A O 1
ATOM 648 N N . VAL A 1 88 ? 11.461 29.281 8.055 1 78.56 88 VAL A N 1
ATOM 649 C CA . VAL A 1 88 ? 10.789 29.609 6.805 1 78.56 88 VAL A CA 1
ATOM 650 C C . VAL A 1 88 ? 9.609 30.547 7.082 1 78.56 88 VAL A C 1
ATOM 652 O O . VAL A 1 88 ? 9.586 31.688 6.625 1 78.56 88 VAL A O 1
ATOM 655 N N . GLY A 1 89 ? 8.758 30.109 7.883 1 81.06 89 GLY A N 1
ATOM 656 C CA . GLY A 1 89 ? 7.648 30.922 8.336 1 81.06 89 GLY A CA 1
ATOM 657 C C . GLY A 1 89 ? 7.969 31.719 9.586 1 81.06 89 GLY A C 1
ATOM 658 O O . GLY A 1 89 ? 8.703 31.25 10.461 1 81.06 89 GLY A O 1
ATOM 659 N N . THR A 1 90 ? 7.34 32.938 9.617 1 81.38 90 THR A N 1
ATOM 660 C CA . THR A 1 90 ? 7.617 33.812 10.742 1 81.38 90 THR A CA 1
ATOM 661 C C . THR A 1 90 ? 6.348 34.062 11.555 1 81.38 90 THR A C 1
ATOM 663 O O . THR A 1 90 ? 5.297 33.5 11.266 1 81.38 90 THR A O 1
ATOM 666 N N . ARG A 1 91 ? 6.594 34.844 12.586 1 85.5 91 ARG A N 1
ATOM 667 C CA . ARG A 1 91 ? 5.5 35.281 13.445 1 85.5 91 ARG A CA 1
ATOM 668 C C . ARG A 1 91 ? 4.406 35.969 12.641 1 85.5 91 ARG A C 1
ATOM 670 O O . ARG A 1 91 ? 3.223 35.875 12.969 1 85.5 91 ARG A O 1
ATOM 677 N N . HIS A 1 92 ? 4.824 36.625 11.688 1 89.19 92 HIS A N 1
ATOM 678 C CA . HIS A 1 92 ? 3.871 37.375 10.859 1 89.19 92 HIS A CA 1
ATOM 679 C C . HIS A 1 92 ? 2.879 36.406 10.188 1 89.19 92 HIS A C 1
ATOM 681 O O . HIS A 1 92 ? 1.673 36.688 10.195 1 89.19 92 HIS A O 1
ATOM 687 N N . GLU A 1 93 ? 3.393 35.344 9.695 1 90.25 93 GLU A N 1
ATOM 688 C CA . GLU A 1 93 ? 2.529 34.406 9.016 1 90.25 93 GLU A CA 1
ATOM 689 C C . GLU A 1 93 ? 1.612 33.688 10 1 90.25 93 GLU A C 1
ATOM 691 O O . GLU A 1 93 ? 0.476 33.344 9.664 1 90.25 93 GLU A O 1
ATOM 696 N N . LEU A 1 94 ? 2.086 33.469 11.148 1 92.44 94 LEU A N 1
ATOM 697 C CA . LEU A 1 94 ? 1.267 32.844 12.18 1 92.44 94 LEU A CA 1
ATOM 698 C C . LEU A 1 94 ? 0.096 33.719 12.57 1 92.44 94 LEU A C 1
ATOM 700 O O . LEU A 1 94 ? -1.024 33.25 12.75 1 92.44 94 LEU A O 1
ATOM 704 N N . HIS A 1 95 ? 0.395 35 12.703 1 94.19 95 HIS A N 1
ATOM 705 C CA . HIS A 1 95 ? -0.657 35.938 13.023 1 94.19 95 HIS A CA 1
ATOM 706 C C . HIS A 1 95 ? -1.702 36 11.914 1 94.19 95 HIS A C 1
ATOM 708 O O . HIS A 1 95 ? -2.902 36.062 12.188 1 94.19 95 HIS A O 1
ATOM 714 N N . LEU A 1 96 ? -1.229 36.062 10.742 1 94.5 96 LEU A N 1
ATOM 715 C CA . LEU A 1 96 ? -2.127 36.062 9.594 1 94.5 96 LEU A CA 1
ATOM 716 C C . LEU A 1 96 ? -3.043 34.844 9.609 1 94.5 96 LEU A C 1
ATOM 718 O O . LEU A 1 96 ? -4.25 34.969 9.391 1 94.5 96 LEU A O 1
ATOM 722 N N . ALA A 1 97 ? -2.461 33.688 9.844 1 96.06 97 ALA A N 1
ATOM 723 C CA . ALA A 1 97 ? -3.236 32.469 9.883 1 96.06 97 ALA A CA 1
ATOM 724 C C . ALA A 1 97 ? -4.32 32.531 10.961 1 96.06 97 ALA A C 1
ATOM 726 O O . ALA A 1 97 ? -5.453 32.094 10.734 1 96.06 97 ALA A O 1
ATOM 727 N N . LYS A 1 98 ? -3.973 33.031 12.102 1 96.56 98 LYS A N 1
ATOM 728 C CA . LYS A 1 98 ? -4.934 33.156 13.188 1 96.56 98 LYS A CA 1
ATOM 729 C C . LYS A 1 98 ? -6.07 34.094 12.805 1 96.56 98 LYS A C 1
ATOM 731 O O . LYS A 1 98 ? -7.23 33.844 13.141 1 96.56 98 LYS A O 1
ATOM 736 N N . GLU A 1 99 ? -5.758 35.188 12.172 1 96.81 99 GLU A N 1
ATOM 737 C CA . GLU A 1 99 ? -6.762 36.125 11.727 1 96.81 99 GLU A CA 1
ATOM 738 C C . GLU A 1 99 ? -7.824 35.469 10.859 1 96.81 99 GLU A C 1
ATOM 740 O O . GLU A 1 99 ? -8.992 35.875 10.875 1 96.81 99 GLU A O 1
ATOM 745 N N . PHE A 1 100 ? -7.41 34.469 10.156 1 97.19 100 PHE A N 1
ATOM 746 C CA . PHE A 1 100 ? -8.336 33.812 9.25 1 97.19 100 PHE A CA 1
ATOM 747 C C . PHE A 1 100 ? -8.93 32.562 9.891 1 97.19 100 PHE A C 1
ATOM 749 O O . PHE A 1 100 ? -9.586 31.766 9.227 1 97.19 100 PHE A O 1
ATOM 756 N N . GLY A 1 101 ? -8.602 32.312 11.18 1 97.31 101 GLY A N 1
ATOM 757 C CA . GLY A 1 101 ? -9.344 31.312 11.938 1 97.31 101 GLY A CA 1
ATOM 758 C C . GLY A 1 101 ? -8.617 29.984 12.055 1 97.31 101 GLY A C 1
ATOM 759 O O . GLY A 1 101 ? -9.211 28.969 12.453 1 97.31 101 GLY A O 1
ATOM 760 N N . ALA A 1 102 ? -7.359 29.922 11.711 1 98 102 ALA A N 1
ATOM 761 C CA . ALA A 1 102 ? -6.613 28.672 11.906 1 98 102 ALA A CA 1
ATOM 762 C C . ALA A 1 102 ? -6.625 28.266 13.375 1 98 102 ALA A C 1
ATOM 764 O O . ALA A 1 102 ? -6.332 29.078 14.258 1 98 102 ALA A O 1
ATOM 765 N N . LYS A 1 103 ? -7.004 27.047 13.578 1 98.5 103 LYS A N 1
ATOM 766 C CA . LYS A 1 103 ? -7.066 26.516 14.938 1 98.5 103 LYS A CA 1
ATOM 767 C C . LYS A 1 103 ? -5.766 25.812 15.312 1 98.5 103 LYS A C 1
ATOM 769 O O . LYS A 1 103 ? -5.281 25.953 16.438 1 98.5 103 LYS A O 1
ATOM 774 N N . TYR A 1 104 ? -5.223 25.031 14.391 1 98.56 104 TYR A N 1
ATOM 775 C CA . TYR A 1 104 ? -4.012 24.266 14.641 1 98.56 104 TYR A CA 1
ATOM 776 C C . TYR A 1 104 ? -2.809 24.891 13.945 1 98.56 104 TYR A C 1
ATOM 778 O O . TYR A 1 104 ? -2.896 25.281 12.789 1 98.56 104 TYR A O 1
ATOM 786 N N . ALA A 1 105 ? -1.729 25.031 14.656 1 98 105 ALA A N 1
ATOM 787 C CA . ALA A 1 105 ? -0.429 25.406 14.109 1 98 105 ALA A CA 1
ATOM 788 C C . ALA A 1 105 ? 0.593 24.297 14.305 1 98 105 ALA A C 1
ATOM 790 O O . ALA A 1 105 ? 0.966 23.984 15.438 1 98 105 ALA A O 1
ATOM 791 N N . ARG A 1 106 ? 1.051 23.734 13.219 1 98 106 ARG A N 1
ATOM 792 C CA . ARG A 1 106 ? 1.96 22.594 13.266 1 98 106 ARG A CA 1
ATOM 793 C C . ARG A 1 106 ? 3.398 23.031 13 1 98 106 ARG A C 1
ATOM 795 O O . ARG A 1 106 ? 3.715 23.531 11.93 1 98 106 ARG A O 1
ATOM 802 N N . MET A 1 107 ? 4.227 22.906 13.961 1 96.25 107 MET A N 1
ATOM 803 C CA . MET A 1 107 ? 5.648 23.203 13.828 1 96.25 107 MET A CA 1
ATOM 804 C C . MET A 1 107 ? 6.438 21.953 13.453 1 96.25 107 MET A C 1
ATOM 806 O O . MET A 1 107 ? 6.523 21.016 14.25 1 96.25 107 MET A O 1
ATOM 810 N N . CYS A 1 108 ? 6.992 21.969 12.266 1 94 108 CYS A N 1
ATOM 811 C CA . CYS A 1 108 ? 7.754 20.828 11.781 1 94 108 CYS A CA 1
ATOM 812 C C . CYS A 1 108 ? 9.25 21.078 11.875 1 94 108 CYS A C 1
ATOM 814 O O . CYS A 1 108 ? 9.766 22.016 11.258 1 94 108 CYS A O 1
ATOM 816 N N . THR A 1 109 ? 9.914 20.328 12.672 1 91.5 109 THR A N 1
ATOM 817 C CA . THR A 1 109 ? 11.359 20.391 12.844 1 91.5 109 THR A CA 1
ATOM 818 C C . THR A 1 109 ? 11.961 18.984 12.914 1 91.5 109 THR A C 1
ATOM 820 O O . THR A 1 109 ? 11.336 18.062 13.445 1 91.5 109 THR A O 1
ATOM 823 N N . GLN A 1 110 ? 13.188 18.938 12.391 1 87.75 110 GLN A N 1
ATOM 824 C CA . GLN A 1 110 ? 13.883 17.672 12.602 1 87.75 110 GLN A CA 1
ATOM 825 C C . GLN A 1 110 ? 13.828 17.25 14.062 1 87.75 110 GLN A C 1
ATOM 827 O O . GLN A 1 110 ? 14 18.078 14.961 1 87.75 110 GLN A O 1
ATOM 832 N N . ILE A 1 111 ? 13.602 15.992 14.266 1 91.31 111 ILE A N 1
ATOM 833 C CA . ILE A 1 111 ? 13.312 15.5 15.609 1 91.31 111 ILE A CA 1
ATOM 834 C C . ILE A 1 111 ? 14.469 15.852 16.547 1 91.31 111 ILE A C 1
ATOM 836 O O . ILE A 1 111 ? 14.25 16.234 17.688 1 91.31 111 ILE A O 1
ATOM 840 N N . THR A 1 112 ? 15.688 15.875 16.062 1 89.56 112 THR A N 1
ATOM 841 C CA . THR A 1 112 ? 16.859 16.156 16.891 1 89.56 112 THR A CA 1
ATOM 842 C C . THR A 1 112 ? 17 17.656 17.125 1 89.56 112 THR A C 1
ATOM 844 O O . THR A 1 112 ? 17.828 18.094 17.938 1 89.56 112 THR A O 1
ATOM 847 N N . GLU A 1 113 ? 16.188 18.438 16.422 1 90.56 113 GLU A N 1
ATOM 848 C CA . GLU A 1 113 ? 16.25 19.891 16.516 1 90.56 113 GLU A CA 1
ATOM 849 C C . GLU A 1 113 ? 14.938 20.469 17.016 1 90.56 113 GLU A C 1
ATOM 851 O O . GLU A 1 113 ? 14.578 21.594 16.656 1 90.56 113 GLU A O 1
ATOM 856 N N . VAL A 1 114 ? 14.258 19.75 17.75 1 93.75 114 VAL A N 1
ATOM 857 C CA . VAL A 1 114 ? 12.914 20.125 18.203 1 93.75 114 VAL A CA 1
ATOM 858 C C . VAL A 1 114 ? 12.984 21.422 19 1 93.75 114 VAL A C 1
ATOM 860 O O . VAL A 1 114 ? 12 22.156 19.078 1 93.75 114 VAL A O 1
ATOM 863 N N . ASP A 1 115 ? 14.117 21.766 19.562 1 94.38 115 ASP A N 1
ATOM 864 C CA . ASP A 1 115 ? 14.266 22.984 20.359 1 94.38 115 ASP A CA 1
ATOM 865 C C . ASP A 1 115 ? 14.062 24.234 19.516 1 94.38 115 ASP A C 1
ATOM 867 O O . ASP A 1 115 ? 13.664 25.281 20.031 1 94.38 115 ASP A O 1
ATOM 871 N N . ILE A 1 116 ? 14.227 24.141 18.25 1 92.94 116 ILE A N 1
ATOM 872 C CA . ILE A 1 116 ? 14.047 25.25 17.328 1 92.94 116 ILE A CA 1
ATOM 873 C C . ILE A 1 116 ? 12.57 25.656 17.281 1 92.94 116 ILE A C 1
ATOM 875 O O . ILE A 1 116 ? 12.234 26.797 16.953 1 92.94 116 ILE A O 1
ATOM 879 N N . ALA A 1 117 ? 11.695 24.797 17.672 1 94.69 117 ALA A N 1
ATOM 880 C CA . ALA A 1 117 ? 10.25 25.016 17.547 1 94.69 117 ALA A CA 1
ATOM 881 C C . ALA A 1 117 ? 9.703 25.688 18.812 1 94.69 117 ALA A C 1
ATOM 883 O O . ALA A 1 117 ? 8.547 26.125 18.828 1 94.69 117 ALA A O 1
ATOM 884 N N . GLU A 1 118 ? 10.5 25.797 19.875 1 96.62 118 GLU A N 1
ATOM 885 C CA . GLU A 1 118 ? 10.008 26.266 21.172 1 96.62 118 GLU A CA 1
ATOM 886 C C . GLU A 1 118 ? 9.312 27.625 21.062 1 96.62 118 GLU A C 1
ATOM 888 O O . GLU A 1 118 ? 8.195 27.797 21.547 1 96.62 118 GLU A O 1
ATOM 893 N N . GLN A 1 119 ? 9.961 28.547 20.438 1 95.56 119 GLN A N 1
ATOM 894 C CA . GLN A 1 119 ? 9.43 29.906 20.328 1 95.56 119 GLN A CA 1
ATOM 895 C C . GLN A 1 119 ? 8.102 29.906 19.578 1 95.56 119 GLN A C 1
ATOM 897 O O . GLN A 1 119 ? 7.16 30.594 19.969 1 95.56 119 GLN A O 1
ATOM 902 N N . HIS A 1 120 ? 8.055 29.188 18.5 1 95.38 120 HIS A N 1
ATOM 903 C CA . HIS A 1 120 ? 6.848 29.141 17.688 1 95.38 120 HIS A CA 1
ATOM 904 C C . HIS A 1 120 ? 5.707 28.469 18.438 1 95.38 120 HIS A C 1
ATOM 906 O O . HIS A 1 120 ? 4.547 28.859 18.312 1 95.38 120 HIS A O 1
ATOM 912 N N . ILE A 1 121 ? 5.996 27.422 19.156 1 97.12 121 ILE A N 1
ATOM 913 C CA . ILE A 1 121 ? 4.992 26.719 19.938 1 97.12 121 ILE A CA 1
ATOM 914 C C . ILE A 1 121 ? 4.379 27.656 20.969 1 97.12 121 ILE A C 1
ATOM 916 O O . ILE A 1 121 ? 3.152 27.75 21.094 1 97.12 121 ILE A O 1
ATOM 920 N N . LYS A 1 122 ? 5.219 28.391 21.656 1 97 122 LYS A N 1
ATOM 921 C CA . LYS A 1 122 ? 4.754 29.344 22.656 1 97 122 LYS A CA 1
ATOM 922 C C . LYS A 1 122 ? 3.918 30.438 22.016 1 97 122 LYS A C 1
ATOM 924 O O . LYS A 1 122 ? 2.885 30.844 22.562 1 97 122 LYS A O 1
ATOM 929 N N . MET A 1 123 ? 4.371 30.938 20.891 1 96.06 123 MET A N 1
ATOM 930 C CA . MET A 1 123 ? 3.648 31.984 20.188 1 96.06 123 MET A CA 1
ATOM 931 C C . MET A 1 123 ? 2.262 31.5 19.766 1 96.06 123 MET A C 1
ATOM 933 O O . MET A 1 123 ? 1.28 32.25 19.906 1 96.06 123 MET A O 1
ATOM 937 N N . ALA A 1 124 ? 2.184 30.312 19.188 1 97.12 124 ALA A N 1
ATOM 938 C CA . ALA A 1 124 ? 0.898 29.75 18.781 1 97.12 124 ALA A CA 1
ATOM 939 C C . ALA A 1 124 ? -0.054 29.641 19.984 1 97.12 124 ALA A C 1
ATOM 941 O O . ALA A 1 124 ? -1.237 29.969 19.859 1 97.12 124 ALA A O 1
ATOM 942 N N . LYS A 1 125 ? 0.461 29.203 21.109 1 96.75 125 LYS A N 1
ATOM 943 C CA . LYS A 1 125 ? -0.336 29.094 22.328 1 96.75 125 LYS A CA 1
ATOM 944 C C . LYS A 1 125 ? -0.849 30.453 22.781 1 96.75 125 LYS A C 1
ATOM 946 O O . LYS A 1 125 ? -2.016 30.594 23.156 1 96.75 125 LYS A O 1
ATOM 951 N N . GLN A 1 126 ? 0.011 31.422 22.734 1 96.56 126 GLN A N 1
ATOM 952 C CA . GLN A 1 126 ? -0.356 32.781 23.125 1 96.56 126 GLN A CA 1
ATOM 953 C C . GLN A 1 126 ? -1.447 33.344 22.219 1 96.56 126 GLN A C 1
ATOM 955 O O . GLN A 1 126 ? -2.305 34.094 22.672 1 96.56 126 GLN A O 1
ATOM 960 N N . LEU A 1 127 ? -1.414 32.969 21 1 96.81 127 LEU A N 1
ATOM 961 C CA . LEU A 1 127 ? -2.387 33.438 20.016 1 96.81 127 LEU A CA 1
ATOM 962 C C . LEU A 1 127 ? -3.707 32.688 20.156 1 96.81 127 LEU A C 1
ATOM 964 O O . LEU A 1 127 ? -4.684 33.031 19.484 1 96.81 127 LEU A O 1
ATOM 968 N N . GLY A 1 128 ? -3.738 31.672 21.031 1 97.12 128 GLY A N 1
ATOM 969 C CA . GLY A 1 128 ? -4.957 30.922 21.25 1 97.12 128 GLY A CA 1
ATOM 970 C C . GLY A 1 128 ? -5.129 29.766 20.266 1 97.12 128 GLY A C 1
ATOM 971 O O . GLY A 1 128 ? -6.223 29.219 20.141 1 97.12 128 GLY A O 1
ATOM 972 N N . MET A 1 129 ? -4.102 29.406 19.531 1 98.12 129 MET A N 1
ATOM 973 C CA . MET A 1 129 ? -4.121 28.234 18.656 1 98.12 129 MET A CA 1
ATOM 974 C C . MET A 1 129 ? -3.717 26.984 19.438 1 98.12 129 MET A C 1
ATOM 976 O O . MET A 1 129 ? -3.271 27.078 20.578 1 98.12 129 MET A O 1
ATOM 980 N N . ILE A 1 130 ? -3.934 25.828 18.875 1 98.62 130 ILE A N 1
ATOM 981 C CA . ILE A 1 130 ? -3.426 24.562 19.406 1 98.62 130 ILE A CA 1
ATOM 982 C C . ILE A 1 130 ? -2.096 24.219 18.734 1 98.62 130 ILE A C 1
ATOM 984 O O . ILE A 1 130 ? -2.059 23.859 17.562 1 98.62 130 ILE A O 1
ATOM 988 N N . PRO A 1 131 ? -1.027 24.359 19.438 1 98.62 131 PRO A N 1
ATOM 989 C CA . PRO A 1 131 ? 0.277 24.031 18.859 1 98.62 131 PRO A CA 1
ATOM 990 C C . PRO A 1 131 ? 0.507 22.531 18.734 1 98.62 131 PRO A C 1
ATOM 992 O O . PRO A 1 131 ? 0.284 21.781 19.688 1 98.62 131 PRO A O 1
ATOM 995 N N . ILE A 1 132 ? 0.955 22.109 17.578 1 98.75 132 ILE A N 1
ATOM 996 C CA . ILE A 1 132 ? 1.309 20.719 17.297 1 98.75 132 ILE A CA 1
ATOM 997 C C . ILE A 1 132 ? 2.789 20.641 16.938 1 98.75 132 ILE A C 1
ATOM 999 O O . ILE A 1 132 ? 3.279 21.406 16.094 1 98.75 132 ILE A O 1
ATOM 1003 N N . ALA A 1 133 ? 3.527 19.781 17.578 1 98.5 133 ALA A N 1
ATOM 1004 C CA . ALA A 1 133 ? 4.895 19.484 17.172 1 98.5 133 ALA A CA 1
ATOM 1005 C C . ALA A 1 133 ? 4.93 18.297 16.219 1 98.5 133 ALA A C 1
ATOM 1007 O O . ALA A 1 133 ? 4.395 17.219 16.516 1 98.5 133 ALA A O 1
ATOM 1008 N N . VAL A 1 134 ? 5.477 18.484 15.055 1 97.44 134 VAL A N 1
ATOM 1009 C CA . VAL A 1 134 ? 5.648 17.422 14.062 1 97.44 134 VAL A CA 1
ATOM 1010 C C . VAL A 1 134 ? 7.121 17.031 13.969 1 97.44 134 VAL A C 1
ATOM 1012 O O . VAL A 1 134 ? 7.965 17.859 13.602 1 97.44 134 VAL A O 1
ATOM 1015 N N . LEU A 1 135 ? 7.379 15.781 14.258 1 95.31 135 LEU A N 1
ATOM 1016 C CA . LEU A 1 135 ? 8.75 15.32 14.398 1 95.31 135 LEU A CA 1
ATOM 1017 C C . LEU A 1 135 ? 9.102 14.297 13.328 1 95.31 135 LEU A C 1
ATOM 1019 O O . LEU A 1 135 ? 8.75 13.117 13.453 1 95.31 135 LEU A O 1
ATOM 1023 N N . PRO A 1 136 ? 9.852 14.695 12.336 1 91.06 136 PRO A N 1
ATOM 1024 C CA . PRO A 1 136 ? 10.297 13.766 11.297 1 91.06 136 PRO A CA 1
ATOM 1025 C C . PRO A 1 136 ? 11.586 13.039 11.664 1 91.06 136 PRO A C 1
ATOM 1027 O O . PRO A 1 136 ? 12.211 13.359 12.68 1 91.06 136 PRO A O 1
ATOM 1030 N N . CYS A 1 137 ? 11.945 11.977 10.953 1 78.5 137 CYS A N 1
ATOM 1031 C CA . CYS A 1 137 ? 13.227 11.281 10.945 1 78.5 137 CYS A CA 1
ATOM 1032 C C . CYS A 1 137 ? 13.43 10.5 12.242 1 78.5 137 CYS A C 1
ATOM 1034 O O . CYS A 1 137 ? 14.547 10.422 12.758 1 78.5 137 CYS A O 1
ATOM 1036 N N . ALA A 1 138 ? 12.406 9.953 12.758 1 78.75 138 ALA A N 1
ATOM 1037 C CA . ALA A 1 138 ? 12.531 9.164 13.977 1 78.75 138 ALA A CA 1
ATOM 1038 C C . ALA A 1 138 ? 13.102 7.777 13.68 1 78.75 138 ALA A C 1
ATOM 1040 O O . ALA A 1 138 ? 13.641 7.121 14.57 1 78.75 138 ALA A O 1
ATOM 1041 N N . GLY A 1 139 ? 13.008 7.395 12.477 1 77.38 139 GLY A N 1
ATOM 1042 C CA . GLY A 1 139 ? 13.414 6.047 12.117 1 77.38 139 GLY A CA 1
ATOM 1043 C C . GLY A 1 139 ? 14.914 5.824 12.211 1 77.38 139 GLY A C 1
ATOM 1044 O O . GLY A 1 139 ? 15.375 4.684 12.289 1 77.38 139 GLY A O 1
ATOM 1045 N N . ILE A 1 140 ? 15.641 6.91 12.25 1 75.69 140 ILE A N 1
ATOM 1046 C CA . ILE A 1 140 ? 17.094 6.758 12.188 1 75.69 140 ILE A CA 1
ATOM 1047 C C . ILE A 1 140 ? 17.703 6.98 13.57 1 75.69 140 ILE A C 1
ATOM 1049 O O . ILE A 1 140 ? 18.922 7.062 13.719 1 75.69 140 ILE A O 1
ATOM 1053 N N . ILE A 1 141 ? 16.812 7.105 14.602 1 86.44 141 ILE A N 1
ATOM 1054 C CA . ILE A 1 141 ? 17.312 7.27 15.969 1 86.44 141 ILE A CA 1
ATOM 1055 C C . ILE A 1 141 ? 16.688 6.207 16.875 1 86.44 141 ILE A C 1
ATOM 1057 O O . ILE A 1 141 ? 15.641 5.648 16.547 1 86.44 141 ILE A O 1
ATOM 1061 N N . PRO A 1 142 ? 17.328 5.918 17.984 1 92.56 142 PRO A N 1
ATOM 1062 C CA . PRO A 1 142 ? 16.75 4.957 18.922 1 92.56 142 PRO A CA 1
ATOM 1063 C C . PRO A 1 142 ? 15.398 5.418 19.484 1 92.56 142 PRO A C 1
ATOM 1065 O O . PRO A 1 142 ? 15.148 6.625 19.578 1 92.56 142 PRO A O 1
ATOM 1068 N N . VAL A 1 143 ? 14.586 4.496 19.891 1 96.56 143 VAL A N 1
ATOM 1069 C CA . VAL A 1 143 ? 13.266 4.77 20.422 1 96.56 143 VAL A CA 1
ATOM 1070 C C . VAL A 1 143 ? 13.383 5.648 21.672 1 96.56 143 VAL A C 1
ATOM 1072 O O . VAL A 1 143 ? 12.578 6.562 21.875 1 96.56 143 VAL A O 1
ATOM 1075 N N . LYS A 1 144 ? 14.414 5.406 22.5 1 96.44 144 LYS A N 1
ATOM 1076 C CA . LYS A 1 144 ? 14.617 6.18 23.719 1 96.44 144 LYS A CA 1
ATOM 1077 C C . LYS A 1 144 ? 14.805 7.66 23.406 1 96.44 144 LYS A C 1
ATOM 1079 O O . LYS A 1 144 ? 14.352 8.523 24.156 1 96.44 144 LYS A O 1
ATOM 1084 N N . ASP A 1 145 ? 15.477 7.93 22.312 1 95.75 145 ASP A N 1
ATOM 1085 C CA . ASP A 1 145 ? 15.68 9.312 21.922 1 95.75 145 ASP A CA 1
ATOM 1086 C C . ASP A 1 145 ? 14.398 9.938 21.375 1 95.75 145 ASP A C 1
ATOM 1088 O O . ASP A 1 145 ? 14.125 11.117 21.609 1 95.75 145 ASP A O 1
ATOM 1092 N N . THR A 1 146 ? 13.648 9.109 20.656 1 96.56 146 THR A N 1
ATOM 1093 C CA . THR A 1 146 ? 12.336 9.586 20.219 1 96.56 146 THR A CA 1
ATOM 1094 C C . THR A 1 146 ? 11.508 10.039 21.422 1 96.56 146 THR A C 1
ATOM 1096 O O . THR A 1 146 ? 10.867 11.094 21.375 1 96.56 146 THR A O 1
ATOM 1099 N N . VAL A 1 147 ? 11.547 9.312 22.484 1 97.88 147 VAL A N 1
ATOM 1100 C CA . VAL A 1 147 ? 10.812 9.617 23.703 1 97.88 147 VAL A CA 1
ATOM 1101 C C . VAL A 1 147 ? 11.336 10.914 24.312 1 97.88 147 VAL A C 1
ATOM 1103 O O . VAL A 1 147 ? 10.547 11.781 24.703 1 97.88 147 VAL A O 1
ATOM 1106 N N . ARG A 1 148 ? 12.625 11.055 24.328 1 97.81 148 ARG A N 1
ATOM 1107 C CA . ARG A 1 148 ? 13.242 12.258 24.891 1 97.81 148 ARG A CA 1
ATOM 1108 C C . ARG A 1 148 ? 12.766 13.508 24.156 1 97.81 148 ARG A C 1
ATOM 1110 O O . ARG A 1 148 ? 12.359 14.484 24.797 1 97.81 148 ARG A O 1
ATOM 1117 N N . TYR A 1 149 ? 12.781 13.477 22.875 1 97.44 149 TYR A N 1
ATOM 1118 C CA . TYR A 1 149 ? 12.422 14.648 22.078 1 97.44 149 TYR A CA 1
ATOM 1119 C C . TYR A 1 149 ? 10.922 14.906 22.156 1 97.44 149 TYR A C 1
ATOM 1121 O O . TYR A 1 149 ? 10.484 16.062 22.109 1 97.44 149 TYR A O 1
ATOM 1129 N N . THR A 1 150 ? 10.148 13.867 22.266 1 98.25 150 THR A N 1
ATOM 1130 C CA . THR A 1 150 ? 8.711 14 22.484 1 98.25 150 THR A CA 1
ATOM 1131 C C . THR A 1 150 ? 8.43 14.75 23.781 1 98.25 150 THR A C 1
ATOM 1133 O O . THR A 1 150 ? 7.598 15.656 23.812 1 98.25 150 THR A O 1
ATOM 1136 N N . GLN A 1 151 ? 9.117 14.375 24.844 1 98.69 151 GLN A N 1
ATOM 1137 C CA . GLN A 1 151 ? 8.961 15.039 26.125 1 98.69 151 GLN A CA 1
ATOM 1138 C C . GLN A 1 151 ? 9.383 16.5 26.062 1 98.69 151 GLN A C 1
ATOM 1140 O O . GLN A 1 151 ? 8.773 17.359 26.688 1 98.69 151 GLN A O 1
ATOM 1145 N N . MET A 1 152 ? 10.414 16.781 25.328 1 98.44 152 MET A N 1
ATOM 1146 C CA . MET A 1 152 ? 10.852 18.156 25.125 1 98.44 152 MET A CA 1
ATOM 1147 C C . MET A 1 152 ? 9.75 18.984 24.453 1 98.44 152 MET A C 1
ATOM 1149 O O . MET A 1 152 ? 9.438 20.094 24.906 1 98.44 152 MET A O 1
ATOM 1153 N N . ALA A 1 153 ? 9.141 18.438 23.453 1 98.44 153 ALA A N 1
ATOM 1154 C CA . ALA A 1 153 ? 8.078 19.141 22.734 1 98.44 153 ALA A CA 1
ATOM 1155 C C . ALA A 1 153 ? 6.914 19.453 23.672 1 98.44 153 ALA A C 1
ATOM 1157 O O . ALA A 1 153 ? 6.367 20.562 23.641 1 98.44 153 ALA A O 1
ATOM 1158 N N . GLU A 1 154 ? 6.531 18.5 24.469 1 98.62 154 GLU A N 1
ATOM 1159 C CA . GLU A 1 154 ? 5.469 18.734 25.438 1 98.62 154 GLU A CA 1
ATOM 1160 C C . GLU A 1 154 ? 5.852 19.844 26.406 1 98.62 154 GLU A C 1
ATOM 1162 O O . GLU A 1 154 ? 5.027 20.688 26.75 1 98.62 154 GLU A O 1
ATOM 1167 N N . SER A 1 155 ? 7.086 19.797 26.891 1 98.5 155 SER A N 1
ATOM 1168 C CA . SER A 1 155 ? 7.547 20.781 27.859 1 98.5 155 SER A CA 1
ATOM 1169 C C . SER A 1 155 ? 7.504 22.188 27.266 1 98.5 155 SER A C 1
ATOM 1171 O O . SER A 1 155 ? 7.355 23.172 28 1 98.5 155 SER A O 1
ATOM 1173 N N . TYR A 1 156 ? 7.605 22.266 25.938 1 98.12 156 TYR A N 1
ATOM 1174 C CA . TYR A 1 156 ? 7.559 23.562 25.266 1 98.12 156 TYR A CA 1
ATOM 1175 C C . TYR A 1 156 ? 6.121 24.047 25.125 1 98.12 156 TYR A C 1
ATOM 1177 O O . TYR A 1 156 ? 5.883 25.203 24.781 1 98.12 156 TYR A O 1
ATOM 1185 N N . GLY A 1 157 ? 5.18 23.125 25.359 1 98.38 157 GLY A N 1
ATOM 1186 C CA . GLY A 1 157 ? 3.785 23.531 25.328 1 98.38 157 GLY A CA 1
ATOM 1187 C C . GLY A 1 157 ? 2.996 22.891 24.203 1 98.38 157 GLY A C 1
ATOM 1188 O O . GLY A 1 157 ? 1.828 23.234 23.984 1 98.38 157 GLY A O 1
ATOM 1189 N N . ALA A 1 158 ? 3.553 21.984 23.406 1 98.69 158 ALA A N 1
ATOM 1190 C CA . ALA A 1 158 ? 2.803 21.281 22.375 1 98.69 158 ALA A CA 1
ATOM 1191 C C . ALA A 1 158 ? 1.602 20.547 22.969 1 98.69 158 ALA A C 1
ATOM 1193 O O . ALA A 1 158 ? 1.708 19.922 24.016 1 98.69 158 ALA A O 1
ATOM 1194 N N . GLU A 1 159 ? 0.52 20.672 22.328 1 98.75 159 GLU A N 1
ATOM 1195 C CA . GLU A 1 159 ? -0.699 20.031 22.812 1 98.75 159 GLU A CA 1
ATOM 1196 C C . GLU A 1 159 ? -0.997 18.75 22.047 1 98.75 159 GLU A C 1
ATOM 1198 O O . GLU A 1 159 ? -1.833 17.938 22.484 1 98.75 159 GLU A O 1
ATOM 1203 N N . VAL A 1 160 ? -0.379 18.531 20.953 1 98.75 160 VAL A N 1
ATOM 1204 C CA . VAL A 1 160 ? -0.327 17.281 20.188 1 98.75 160 VAL A CA 1
ATOM 1205 C C . VAL A 1 160 ? 1.08 17.078 19.625 1 98.75 160 VAL A C 1
ATOM 1207 O O . VAL A 1 160 ? 1.754 18.047 19.25 1 98.75 160 VAL A O 1
ATOM 1210 N N . ILE A 1 161 ? 1.548 15.859 19.547 1 98.81 161 ILE A N 1
ATOM 1211 C CA . ILE A 1 161 ? 2.875 15.57 19.016 1 98.81 161 ILE A CA 1
ATOM 1212 C C . ILE A 1 161 ? 2.777 14.477 17.953 1 98.81 161 ILE A C 1
ATOM 1214 O O . ILE A 1 161 ? 2.203 13.414 18.203 1 98.81 161 ILE A O 1
ATOM 1218 N N . TYR A 1 162 ? 3.361 14.789 16.797 1 98.62 162 TYR A N 1
ATOM 1219 C CA . TYR A 1 162 ? 3.307 13.875 15.664 1 98.62 162 TYR A CA 1
ATOM 1220 C C . TYR A 1 162 ? 4.652 13.195 15.438 1 98.62 162 TYR A C 1
ATOM 1222 O O . TYR A 1 162 ? 5.703 13.836 15.539 1 98.62 162 TYR A O 1
ATOM 1230 N N . LEU A 1 163 ? 4.574 11.906 15.164 1 98 163 LEU A N 1
ATOM 1231 C CA . LEU A 1 163 ? 5.664 11.219 14.477 1 98 163 LEU A CA 1
ATOM 1232 C C . LEU A 1 163 ? 5.465 11.258 12.969 1 98 163 LEU A C 1
ATOM 1234 O O . LEU A 1 163 ? 4.453 10.773 12.453 1 98 163 LEU A O 1
ATOM 1238 N N . LEU A 1 164 ? 6.387 11.836 12.25 1 95.25 164 LEU A N 1
ATOM 1239 C CA . LEU A 1 164 ? 6.309 11.945 10.797 1 95.25 164 LEU A CA 1
ATOM 1240 C C . LEU A 1 164 ? 7.309 11.016 10.125 1 95.25 164 LEU A C 1
ATOM 1242 O O . LEU A 1 164 ? 8.523 11.148 10.312 1 95.25 164 LEU A O 1
ATOM 1246 N N . ASP A 1 165 ? 6.801 10.078 9.383 1 93 165 ASP A N 1
ATOM 1247 C CA . ASP A 1 165 ? 7.613 9.195 8.547 1 93 165 ASP A CA 1
ATOM 1248 C C . ASP A 1 165 ? 7.648 9.688 7.102 1 93 165 ASP A C 1
ATOM 1250 O O . ASP A 1 165 ? 7.074 9.062 6.211 1 93 165 ASP A O 1
ATOM 1254 N N . GLY A 1 166 ? 8.438 10.695 6.855 1 87.25 166 GLY A N 1
ATOM 1255 C CA . GLY A 1 166 ? 8.438 11.422 5.598 1 87.25 166 GLY A CA 1
ATOM 1256 C C . GLY A 1 166 ? 8.977 10.609 4.438 1 87.25 166 GLY A C 1
ATOM 1257 O O . GLY A 1 166 ? 8.68 10.898 3.275 1 87.25 166 GLY A O 1
ATOM 1258 N N . GLY A 1 167 ? 9.766 9.625 4.723 1 84.38 167 GLY A N 1
ATOM 1259 C CA . GLY A 1 167 ? 10.336 8.781 3.686 1 84.38 167 GLY A CA 1
ATOM 1260 C C . GLY A 1 167 ? 9.562 7.5 3.467 1 84.38 167 GLY A C 1
ATOM 1261 O O . GLY A 1 167 ? 9.789 6.789 2.484 1 84.38 167 GLY A O 1
ATOM 1262 N N . GLY A 1 168 ? 8.555 7.297 4.34 1 90.56 168 GLY A N 1
ATOM 1263 C CA . GLY A 1 168 ? 7.902 6 4.266 1 90.56 168 GLY A CA 1
ATOM 1264 C C . GLY A 1 168 ? 8.852 4.836 4.508 1 90.56 168 GLY A C 1
ATOM 1265 O O . GLY A 1 168 ? 8.781 3.822 3.814 1 90.56 168 GLY A O 1
ATOM 1266 N N . TYR A 1 169 ? 9.711 5.059 5.461 1 87.38 169 TYR A N 1
ATOM 1267 C CA . TYR A 1 169 ? 10.82 4.145 5.73 1 87.38 169 TYR A CA 1
ATOM 1268 C C . TYR A 1 169 ? 10.438 3.123 6.793 1 87.38 169 TYR A C 1
ATOM 1270 O O . TYR A 1 169 ? 10.852 1.964 6.727 1 87.38 169 TYR A O 1
ATOM 1278 N N . GLN A 1 170 ? 9.625 3.479 7.715 1 93.06 170 GLN A N 1
ATOM 1279 C CA . GLN A 1 170 ? 9.375 2.65 8.891 1 93.06 170 GLN A CA 1
ATOM 1280 C C . GLN A 1 170 ? 8.523 1.432 8.531 1 93.06 170 GLN A C 1
ATOM 1282 O O . GLN A 1 170 ? 7.617 1.523 7.703 1 93.06 170 GLN A O 1
ATOM 1287 N N . LEU A 1 171 ? 8.891 0.344 9.148 1 95.69 171 LEU A N 1
ATOM 1288 C CA . LEU A 1 171 ? 8.023 -0.827 9.133 1 95.69 171 LEU A CA 1
ATOM 1289 C C . LEU A 1 171 ? 6.941 -0.718 10.203 1 95.69 171 LEU A C 1
ATOM 1291 O O . LEU A 1 171 ? 7.102 0.017 11.18 1 95.69 171 LEU A O 1
ATOM 1295 N N . PRO A 1 172 ? 5.836 -1.47 10.047 1 97.69 172 PRO A N 1
ATOM 1296 C CA . PRO A 1 172 ? 4.699 -1.305 10.953 1 97.69 172 PRO A CA 1
ATOM 1297 C C . PRO A 1 172 ? 5.074 -1.538 12.422 1 97.69 172 PRO A C 1
ATOM 1299 O O . PRO A 1 172 ? 4.617 -0.806 13.305 1 97.69 172 PRO A O 1
ATOM 1302 N N . GLU A 1 173 ? 5.914 -2.494 12.711 1 96.88 173 GLU A N 1
ATOM 1303 C CA . GLU A 1 173 ? 6.297 -2.76 14.094 1 96.88 173 GLU A CA 1
ATOM 1304 C C . GLU A 1 173 ? 7.141 -1.62 14.664 1 96.88 173 GLU A C 1
ATOM 1306 O O . GLU A 1 173 ? 7.074 -1.333 15.859 1 96.88 173 GLU A O 1
ATOM 1311 N N . GLN A 1 174 ? 7.93 -0.976 13.844 1 96 174 GLN A N 1
ATOM 1312 C CA . GLN A 1 174 ? 8.727 0.166 14.281 1 96 174 GLN A CA 1
ATOM 1313 C C . GLN A 1 174 ? 7.836 1.363 14.609 1 96 174 GLN A C 1
ATOM 1315 O O . GLN A 1 174 ? 8.07 2.066 15.594 1 96 174 GLN A O 1
ATOM 1320 N N . THR A 1 175 ? 6.84 1.552 13.742 1 97.81 175 THR A N 1
ATOM 1321 C CA . THR A 1 175 ? 5.867 2.605 14.008 1 97.81 175 THR A CA 1
ATOM 1322 C C . THR A 1 175 ? 5.117 2.334 15.312 1 97.81 175 THR A C 1
ATOM 1324 O O . THR A 1 175 ? 4.988 3.221 16.156 1 97.81 175 THR A O 1
ATOM 1327 N N . TYR A 1 176 ? 4.656 1.089 15.484 1 98.25 176 TYR A N 1
ATOM 1328 C CA . TYR A 1 176 ? 3.941 0.718 16.703 1 98.25 176 TYR A CA 1
ATOM 1329 C C . TYR A 1 176 ? 4.789 0.99 17.938 1 98.25 176 TYR A C 1
ATOM 1331 O O . TYR A 1 176 ? 4.32 1.608 18.891 1 98.25 176 TYR A O 1
ATOM 1339 N N . GLU A 1 177 ? 5.996 0.538 17.922 1 98.06 177 GLU A N 1
ATOM 1340 C CA . GLU A 1 177 ? 6.891 0.655 19.078 1 98.06 177 GLU A CA 1
ATOM 1341 C C . GLU A 1 177 ? 7.117 2.117 19.453 1 98.06 177 GLU A C 1
ATOM 1343 O O . GLU A 1 177 ? 7.055 2.48 20.625 1 98.06 177 GLU A O 1
ATOM 1348 N N . ARG A 1 178 ? 7.355 2.938 18.484 1 97.88 178 ARG A N 1
ATOM 1349 C CA . ARG A 1 178 ? 7.668 4.34 18.75 1 97.88 178 ARG A CA 1
ATOM 1350 C C . ARG A 1 178 ? 6.441 5.094 19.234 1 97.88 178 ARG A C 1
ATOM 1352 O O . ARG A 1 178 ? 6.52 5.852 20.203 1 97.88 178 ARG A O 1
ATOM 1359 N N . ILE A 1 179 ? 5.328 4.844 18.578 1 98.62 179 ILE A N 1
ATOM 1360 C CA . ILE A 1 179 ? 4.105 5.535 18.984 1 98.62 179 ILE A CA 1
ATOM 1361 C C . ILE A 1 179 ? 3.713 5.125 20.391 1 98.62 179 ILE A C 1
ATOM 1363 O O . ILE A 1 179 ? 3.33 5.969 21.203 1 98.62 179 ILE A O 1
ATOM 1367 N N . ALA A 1 180 ? 3.801 3.84 20.703 1 98.62 180 ALA A N 1
ATOM 1368 C CA . ALA A 1 180 ? 3.477 3.352 22.031 1 98.62 180 ALA A CA 1
ATOM 1369 C C . ALA A 1 180 ? 4.387 3.982 23.094 1 98.62 180 ALA A C 1
ATOM 1371 O O . ALA A 1 180 ? 3.93 4.367 24.172 1 98.62 180 ALA A O 1
ATOM 1372 N N . ALA A 1 181 ? 5.637 4.062 22.766 1 98.56 181 ALA A N 1
ATOM 1373 C CA . ALA A 1 181 ? 6.602 4.66 23.688 1 98.56 181 ALA A CA 1
ATOM 1374 C C . ALA A 1 181 ? 6.309 6.145 23.906 1 98.56 181 ALA A C 1
ATOM 1376 O O . ALA A 1 181 ? 6.383 6.645 25.031 1 98.56 181 ALA A O 1
ATOM 1377 N N . MET A 1 182 ? 6.027 6.855 22.812 1 98.5 182 MET A N 1
ATOM 1378 C CA . MET A 1 182 ? 5.684 8.273 22.906 1 98.5 182 MET A CA 1
ATOM 1379 C C . MET A 1 182 ? 4.445 8.477 23.766 1 98.5 182 MET A C 1
ATOM 1381 O O . MET A 1 182 ? 4.426 9.352 24.641 1 98.5 182 MET A O 1
ATOM 1385 N N . LYS A 1 183 ? 3.432 7.66 23.516 1 98.44 183 LYS A N 1
ATOM 1386 C CA . LYS A 1 183 ? 2.162 7.773 24.234 1 98.44 183 LYS A CA 1
ATOM 1387 C C . LYS A 1 183 ? 2.352 7.574 25.734 1 98.44 183 LYS A C 1
ATOM 1389 O O . LYS A 1 183 ? 1.72 8.258 26.531 1 98.44 183 LYS A O 1
ATOM 1394 N N . LYS A 1 184 ? 3.166 6.688 26.156 1 98.31 184 LYS A N 1
ATOM 1395 C CA . LYS A 1 184 ? 3.436 6.402 27.562 1 98.31 184 LYS A CA 1
ATOM 1396 C C . LYS A 1 184 ? 4.215 7.539 28.219 1 98.31 184 LYS A C 1
ATOM 1398 O O . LYS A 1 184 ? 4.086 7.773 29.422 1 98.31 184 LYS A O 1
ATOM 1403 N N . ALA A 1 185 ? 4.891 8.281 27.469 1 98.38 185 ALA A N 1
ATOM 1404 C CA . ALA A 1 185 ? 5.883 9.227 27.984 1 98.38 185 ALA A CA 1
ATOM 1405 C C . ALA A 1 185 ? 5.262 10.602 28.219 1 98.38 185 ALA A C 1
ATOM 1407 O O . ALA A 1 185 ? 5.824 11.422 28.938 1 98.38 185 ALA A O 1
ATOM 1408 N N . VAL A 1 186 ? 4.145 10.875 27.594 1 98.69 186 VAL A N 1
ATOM 1409 C CA . VAL A 1 186 ? 3.59 12.219 27.688 1 98.69 186 VAL A CA 1
ATOM 1410 C C . VAL A 1 186 ? 2.088 12.141 27.953 1 98.69 186 VAL A C 1
ATOM 1412 O O . VAL A 1 186 ? 1.481 11.078 27.812 1 98.69 186 VAL A O 1
ATOM 1415 N N . ASP A 1 187 ? 1.469 13.266 28.281 1 98.25 187 ASP A N 1
ATOM 1416 C CA . ASP A 1 187 ? 0.048 13.312 28.609 1 98.25 187 ASP A CA 1
ATOM 1417 C C . ASP A 1 187 ? -0.775 13.828 27.438 1 98.25 187 ASP A C 1
ATOM 1419 O O . ASP A 1 187 ? -1.99 13.617 27.375 1 98.25 187 ASP A O 1
ATOM 1423 N N . VAL A 1 188 ? -0.122 14.477 26.484 1 98.62 188 VAL A N 1
ATOM 1424 C CA . VAL A 1 188 ? -0.826 15.039 25.344 1 98.62 188 VAL A CA 1
ATOM 1425 C C . VAL A 1 188 ? -1.043 13.961 24.281 1 98.62 188 VAL A C 1
ATOM 1427 O O . VAL A 1 188 ? -0.34 12.945 24.266 1 98.62 188 VAL A O 1
ATOM 1430 N N . PRO A 1 189 ? -2.012 14.133 23.375 1 98.69 189 PRO A N 1
ATOM 1431 C CA . PRO A 1 189 ? -2.26 13.156 22.328 1 98.69 189 PRO A CA 1
ATOM 1432 C C . PRO A 1 189 ? -1.091 13.031 21.344 1 98.69 189 PRO A C 1
ATOM 1434 O O . PRO A 1 189 ? -0.331 13.984 21.156 1 98.69 189 PRO A O 1
ATOM 1437 N N . ILE A 1 190 ? -0.979 11.836 20.719 1 98.75 190 ILE A N 1
ATOM 1438 C CA . ILE A 1 190 ? 0.03 11.539 19.703 1 98.75 190 ILE A CA 1
ATOM 1439 C C . ILE A 1 190 ? -0.639 11.367 18.344 1 98.75 190 ILE A C 1
ATOM 1441 O O . ILE A 1 190 ? -1.751 10.836 18.25 1 98.75 190 ILE A O 1
ATOM 1445 N N . GLY A 1 191 ? 0.067 11.859 17.312 1 98.75 191 GLY A N 1
ATOM 1446 C CA . GLY A 1 191 ? -0.374 11.664 15.938 1 98.75 191 GLY A CA 1
ATOM 1447 C C . GLY A 1 191 ? 0.673 10.992 15.062 1 98.75 191 GLY A C 1
ATOM 1448 O O . GLY A 1 191 ? 1.82 10.828 15.484 1 98.75 191 GLY A O 1
ATOM 1449 N N . PHE A 1 192 ? 0.22 10.609 13.891 1 98.75 192 PHE A N 1
ATOM 1450 C CA . PHE A 1 192 ? 1.13 9.953 12.961 1 98.75 192 PHE A CA 1
ATOM 1451 C C . PHE A 1 192 ? 0.892 10.43 11.539 1 98.75 192 PHE A C 1
ATOM 1453 O O . PHE A 1 192 ? -0.252 10.656 11.133 1 98.75 192 PHE A O 1
ATOM 1460 N N . HIS A 1 193 ? 1.952 10.672 10.82 1 98.12 193 HIS A N 1
ATOM 1461 C CA . HIS A 1 193 ? 1.987 11 9.398 1 98.12 193 HIS A CA 1
ATOM 1462 C C . HIS A 1 193 ? 2.908 10.047 8.641 1 98.12 193 HIS A C 1
ATOM 1464 O O . HIS A 1 193 ? 4.125 10.07 8.844 1 98.12 193 HIS A O 1
ATOM 1470 N N . GLY A 1 194 ? 2.312 9.289 7.762 1 95.75 194 GLY A N 1
ATOM 1471 C CA . GLY A 1 194 ? 3.107 8.328 7.02 1 95.75 194 GLY A CA 1
ATOM 1472 C C . GLY A 1 194 ? 3.059 8.547 5.52 1 95.75 194 GLY A C 1
ATOM 1473 O O . GLY A 1 194 ? 2.088 9.102 4.996 1 95.75 194 GLY A O 1
ATOM 1474 N N . HIS A 1 195 ? 4.156 8.047 4.832 1 93.56 195 HIS A N 1
ATOM 1475 C CA . HIS A 1 195 ? 4.238 8.094 3.377 1 93.56 195 HIS A CA 1
ATOM 1476 C C . HIS A 1 195 ? 4.242 6.695 2.773 1 93.56 195 HIS A C 1
ATOM 1478 O O . HIS A 1 195 ? 4.504 5.715 3.473 1 93.56 195 HIS A O 1
ATOM 1484 N N . ASN A 1 196 ? 4.031 6.594 1.479 1 93.19 196 ASN A N 1
ATOM 1485 C CA . ASN A 1 196 ? 3.703 5.332 0.829 1 93.19 196 ASN A CA 1
ATOM 1486 C C . ASN A 1 196 ? 4.848 4.848 -0.06 1 93.19 196 ASN A C 1
ATOM 1488 O O . ASN A 1 196 ? 4.641 4.02 -0.949 1 93.19 196 ASN A O 1
ATOM 1492 N N . ASN A 1 197 ? 6.062 5.305 0.166 1 88.75 197 ASN A N 1
ATOM 1493 C CA . ASN A 1 197 ? 7.172 4.973 -0.721 1 88.75 197 ASN A CA 1
ATOM 1494 C C . ASN A 1 197 ? 7.453 3.475 -0.731 1 88.75 197 ASN A C 1
ATOM 1496 O O . ASN A 1 197 ? 7.918 2.932 -1.736 1 88.75 197 ASN A O 1
ATOM 1500 N N . LEU A 1 198 ? 7.102 2.781 0.346 1 92.56 198 LEU A N 1
ATOM 1501 C CA . LEU A 1 198 ? 7.195 1.325 0.403 1 92.56 198 LEU A CA 1
ATOM 1502 C C . LEU A 1 198 ? 5.812 0.697 0.524 1 92.56 198 LEU A C 1
ATOM 1504 O O . LEU A 1 198 ? 5.68 -0.441 0.981 1 92.56 198 LEU A O 1
ATOM 1508 N N . GLN A 1 199 ? 4.789 1.501 0.254 1 95.12 199 GLN A N 1
ATOM 1509 C CA . GLN A 1 199 ? 3.395 1.077 0.27 1 95.12 199 GLN A CA 1
ATOM 1510 C C . GLN A 1 199 ? 3 0.529 1.638 1 95.12 199 GLN A C 1
ATOM 1512 O O . GLN A 1 199 ? 2.344 -0.511 1.73 1 95.12 199 GLN A O 1
ATOM 1517 N N . LEU A 1 200 ? 3.475 1.236 2.67 1 96.88 200 LEU A N 1
ATOM 1518 C CA . LEU A 1 200 ? 3.176 0.8 4.031 1 96.88 200 LEU A CA 1
ATOM 1519 C C . LEU A 1 200 ? 2.449 1.895 4.805 1 96.88 200 LEU A C 1
ATOM 1521 O O . LEU A 1 200 ? 2.266 1.784 6.02 1 96.88 200 LEU A O 1
ATOM 1525 N N . ALA A 1 201 ? 1.988 2.949 4.109 1 97.25 201 ALA A N 1
ATOM 1526 C CA . ALA A 1 201 ? 1.394 4.082 4.816 1 97.25 201 ALA A CA 1
ATOM 1527 C C . ALA A 1 201 ? 0.111 3.666 5.531 1 97.25 201 ALA A C 1
ATOM 1529 O O . ALA A 1 201 ? -0.141 4.094 6.66 1 97.25 201 ALA A O 1
ATOM 1530 N N . VAL A 1 202 ? -0.726 2.832 4.879 1 98.06 202 VAL A N 1
ATOM 1531 C CA . VAL A 1 202 ? -1.965 2.381 5.504 1 98.06 202 VAL A CA 1
ATOM 1532 C C . VAL A 1 202 ? -1.645 1.486 6.699 1 98.06 202 VAL A C 1
ATOM 1534 O O . VAL A 1 202 ? -2.189 1.678 7.789 1 98.06 202 VAL A O 1
ATOM 1537 N N . ALA A 1 203 ? -0.755 0.554 6.5 1 98.5 203 ALA A N 1
ATOM 1538 C CA . ALA A 1 203 ? -0.376 -0.37 7.566 1 98.5 203 ALA A CA 1
ATOM 1539 C C . ALA A 1 203 ? 0.264 0.373 8.734 1 98.5 203 ALA A C 1
ATOM 1541 O O . ALA A 1 203 ? 0.009 0.05 9.898 1 98.5 203 ALA A O 1
ATOM 1542 N N . ASN A 1 204 ? 1.097 1.324 8.445 1 98.38 204 ASN A N 1
ATOM 1543 C CA . ASN A 1 204 ? 1.747 2.102 9.492 1 98.38 204 ASN A CA 1
ATOM 1544 C C . ASN A 1 204 ? 0.748 2.973 10.25 1 98.38 204 ASN A C 1
ATOM 1546 O O . ASN A 1 204 ? 0.834 3.107 11.469 1 98.38 204 ASN A O 1
ATOM 1550 N N . SER A 1 205 ? -0.121 3.602 9.523 1 98.75 205 SER A N 1
ATOM 1551 C CA . SER A 1 205 ? -1.165 4.387 10.172 1 98.75 205 SER A CA 1
ATOM 1552 C C . SER A 1 205 ? -2.031 3.516 11.078 1 98.75 205 SER A C 1
ATOM 1554 O O . SER A 1 205 ? -2.381 3.92 12.188 1 98.75 205 SER A O 1
ATOM 1556 N N . LYS A 1 206 ? -2.379 2.322 10.57 1 98.44 206 LYS A N 1
ATOM 1557 C CA . LYS A 1 206 ? -3.113 1.358 11.383 1 98.44 206 LYS A CA 1
ATOM 1558 C C . LYS A 1 206 ? -2.334 0.997 12.648 1 98.44 206 LYS A C 1
ATOM 1560 O O . LYS A 1 206 ? -2.896 0.959 13.742 1 98.44 206 LYS A O 1
ATOM 1565 N N . ALA A 1 207 ? -1.078 0.706 12.5 1 98.44 207 ALA A N 1
ATOM 1566 C CA . ALA A 1 207 ? -0.218 0.364 13.633 1 98.44 207 ALA A CA 1
ATOM 1567 C C . ALA A 1 207 ? -0.161 1.506 14.641 1 98.44 207 ALA A C 1
ATOM 1569 O O . ALA A 1 207 ? -0.134 1.271 15.852 1 98.44 207 ALA A O 1
ATOM 1570 N N . ALA A 1 208 ? -0.105 2.721 14.117 1 98.69 208 ALA A N 1
ATOM 1571 C CA . ALA A 1 208 ? -0.09 3.893 14.984 1 98.69 208 ALA A CA 1
ATOM 1572 C C . ALA A 1 208 ? -1.36 3.965 15.828 1 98.69 208 ALA A C 1
ATOM 1574 O O . ALA A 1 208 ? -1.299 4.211 17.031 1 98.69 208 ALA A O 1
ATOM 1575 N N . VAL A 1 209 ? -2.492 3.738 15.25 1 98.62 209 VAL A N 1
ATOM 1576 C CA . VAL A 1 209 ? -3.771 3.76 15.953 1 98.62 209 VAL A CA 1
ATOM 1577 C C . VAL A 1 209 ? -3.785 2.68 17.031 1 98.62 209 VAL A C 1
ATOM 1579 O O . VAL A 1 209 ? -4.195 2.936 18.172 1 98.62 209 VAL A O 1
ATOM 1582 N N . GLU A 1 210 ? -3.326 1.52 16.703 1 98 210 GLU A N 1
ATOM 1583 C CA . GLU A 1 210 ? -3.279 0.414 17.656 1 98 210 GLU A CA 1
ATOM 1584 C C . GLU A 1 210 ? -2.365 0.739 18.844 1 98 210 GLU A C 1
ATOM 1586 O O . GLU A 1 210 ? -2.619 0.307 19.969 1 98 210 GLU A O 1
ATOM 1591 N N . ALA A 1 211 ? -1.366 1.532 18.594 1 98.31 211 ALA A N 1
ATOM 1592 C CA . ALA A 1 211 ? -0.389 1.89 19.609 1 98.31 211 ALA A CA 1
ATOM 1593 C C . ALA A 1 211 ? -0.883 3.059 20.453 1 98.31 211 ALA A C 1
ATOM 1595 O O . ALA A 1 211 ? -0.249 3.426 21.453 1 98.31 211 ALA A O 1
ATOM 1596 N N . GLY A 1 212 ? -1.985 3.703 20.047 1 98.06 212 GLY A N 1
ATOM 1597 C CA . GLY A 1 212 ? -2.584 4.715 20.891 1 98.06 212 GLY A CA 1
ATOM 1598 C C . GLY A 1 212 ? -2.652 6.082 20.234 1 98.06 212 GLY A C 1
ATOM 1599 O O . GLY A 1 212 ? -3.104 7.051 20.859 1 98.06 212 GLY A O 1
ATOM 1600 N N . ALA A 1 213 ? -2.242 6.195 18.969 1 98.62 213 ALA A N 1
ATOM 1601 C CA . ALA A 1 213 ? -2.357 7.477 18.281 1 98.62 213 ALA A CA 1
ATOM 1602 C C . ALA A 1 213 ? -3.818 7.902 18.156 1 98.62 213 ALA A C 1
ATOM 1604 O O . ALA A 1 213 ? -4.691 7.074 17.875 1 98.62 213 ALA A O 1
ATOM 1605 N N . GLU A 1 214 ? -4.023 9.148 18.328 1 98.44 214 GLU A N 1
ATOM 1606 C CA . GLU A 1 214 ? -5.379 9.695 18.281 1 98.44 214 GLU A CA 1
ATOM 1607 C C . GLU A 1 214 ? -5.586 10.547 17.031 1 98.44 214 GLU A C 1
ATOM 1609 O O . GLU A 1 214 ? -6.719 10.867 16.672 1 98.44 214 GLU A O 1
ATOM 1614 N N . TYR A 1 215 ? -4.508 10.961 16.375 1 98.69 215 TYR A N 1
ATOM 1615 C CA . TYR A 1 215 ? -4.527 11.758 15.148 1 98.69 215 TYR A CA 1
ATOM 1616 C C . TYR A 1 215 ? -3.793 11.039 14.023 1 98.69 215 TYR A C 1
ATOM 1618 O O . TYR A 1 215 ? -2.691 10.523 14.219 1 98.69 215 TYR A O 1
ATOM 1626 N N . ILE A 1 216 ? -4.414 10.953 12.867 1 98.88 216 ILE A N 1
ATOM 1627 C CA . ILE A 1 216 ? -3.764 10.383 11.695 1 98.88 216 ILE A CA 1
ATOM 1628 C C . ILE A 1 216 ? -3.883 11.352 10.516 1 98.88 216 ILE A C 1
ATOM 1630 O O . ILE A 1 216 ? -4.973 11.852 10.227 1 98.88 216 ILE A O 1
ATOM 1634 N N . ASP A 1 217 ? -2.807 11.648 9.867 1 98.81 217 ASP A N 1
ATOM 1635 C CA . ASP A 1 217 ? -2.812 12.445 8.641 1 98.81 217 ASP A CA 1
ATOM 1636 C C . ASP A 1 217 ? -3.078 11.57 7.418 1 98.81 217 ASP A C 1
ATOM 1638 O O . ASP A 1 217 ? -2.473 10.508 7.266 1 98.81 217 ASP A O 1
ATOM 1642 N N . CYS A 1 218 ? -3.951 11.984 6.613 1 98.44 218 CYS A N 1
ATOM 1643 C CA . CYS A 1 218 ? -4.27 11.32 5.352 1 98.44 218 CYS A CA 1
ATOM 1644 C C . CYS A 1 218 ? -4.43 12.336 4.227 1 98.44 218 CYS A C 1
ATOM 1646 O O . CYS A 1 218 ? -4.469 13.539 4.477 1 98.44 218 CYS A O 1
ATOM 1648 N N . CYS A 1 219 ? -4.43 11.883 3.012 1 98 219 CYS A N 1
ATOM 1649 C CA . CYS A 1 219 ? -4.719 12.664 1.814 1 98 219 CYS A CA 1
ATOM 1650 C C . CYS A 1 219 ? -5.629 11.898 0.865 1 98 219 CYS A C 1
ATOM 1652 O O . CYS A 1 219 ? -5.477 10.68 0.702 1 98 219 CYS A O 1
ATOM 1654 N N . LEU A 1 220 ? -6.562 12.641 0.264 1 97.12 220 LEU A N 1
ATOM 1655 C CA . LEU A 1 220 ? -7.332 12 -0.795 1 97.12 220 LEU A CA 1
ATOM 1656 C C . LEU A 1 220 ? -6.414 11.383 -1.844 1 97.12 220 LEU A C 1
ATOM 1658 O O . LEU A 1 220 ? -5.457 12.023 -2.291 1 97.12 220 LEU A O 1
ATOM 1662 N N . LYS A 1 221 ? -6.691 10.062 -2.193 1 94.75 221 LYS A N 1
ATOM 1663 C CA . LYS A 1 221 ? -5.926 9.297 -3.172 1 94.75 221 LYS A CA 1
ATOM 1664 C C . LYS A 1 221 ? -4.445 9.25 -2.809 1 94.75 221 LYS A C 1
ATOM 1666 O O . LYS A 1 221 ? -3.598 8.992 -3.664 1 94.75 221 LYS A O 1
ATOM 1671 N N . GLY A 1 222 ? -4.156 9.562 -1.553 1 95.44 222 GLY A N 1
ATOM 1672 C CA . GLY A 1 222 ? -2.773 9.57 -1.101 1 95.44 222 GLY A CA 1
ATOM 1673 C C . GLY A 1 222 ? -1.955 10.703 -1.7 1 95.44 222 GLY A C 1
ATOM 1674 O O . GLY A 1 222 ? -0.723 10.656 -1.682 1 95.44 222 GLY A O 1
ATOM 1675 N N . PHE A 1 223 ? -2.514 11.719 -2.174 1 94.06 223 PHE A N 1
ATOM 1676 C CA . PHE A 1 223 ? -1.862 12.773 -2.943 1 94.06 223 PHE A CA 1
ATOM 1677 C C . PHE A 1 223 ? -0.812 13.492 -2.102 1 94.06 223 PHE A C 1
ATOM 1679 O O . PHE A 1 223 ? -1.109 13.969 -1.003 1 94.06 223 PHE A O 1
ATOM 1686 N N . GLY A 1 224 ? 0.425 13.492 -2.566 1 92 224 GLY A N 1
ATOM 1687 C CA . GLY A 1 224 ? 1.475 14.18 -1.83 1 92 224 GLY A CA 1
ATOM 1688 C C . GLY A 1 224 ? 2.867 13.867 -2.348 1 92 224 GLY A C 1
ATOM 1689 O O . GLY A 1 224 ? 3.021 13.359 -3.459 1 92 224 GLY A O 1
ATOM 1690 N N . ALA A 1 225 ? 3.877 14.227 -1.644 1 84.44 225 ALA A N 1
ATOM 1691 C CA . ALA A 1 225 ? 5.277 14.062 -2.025 1 84.44 225 ALA A CA 1
ATOM 1692 C C . ALA A 1 225 ? 5.637 12.586 -2.174 1 84.44 225 ALA A C 1
ATOM 1694 O O . ALA A 1 225 ? 5.043 11.727 -1.519 1 84.44 225 ALA A O 1
ATOM 1695 N N . GLY A 1 226 ? 6.66 12.297 -3.098 1 83.25 226 GLY A N 1
ATOM 1696 C CA . GLY A 1 226 ? 7.078 10.914 -3.307 1 83.25 226 GLY A CA 1
ATOM 1697 C C . GLY A 1 226 ? 5.984 10.039 -3.889 1 83.25 226 GLY A C 1
ATOM 1698 O O . GLY A 1 226 ? 5.398 10.375 -4.918 1 83.25 226 GLY A O 1
ATOM 1699 N N . ALA A 1 227 ? 5.727 8.945 -3.191 1 87.25 227 ALA A N 1
ATOM 1700 C CA . ALA A 1 227 ? 4.668 8.039 -3.633 1 87.25 227 ALA A CA 1
ATOM 1701 C C . ALA A 1 227 ? 3.346 8.367 -2.945 1 87.25 227 ALA A C 1
ATOM 1703 O O . ALA A 1 227 ? 2.369 7.621 -3.078 1 87.25 227 ALA A O 1
ATOM 1704 N N . GLY A 1 228 ? 3.35 9.477 -2.168 1 91.62 228 GLY A N 1
ATOM 1705 C CA . GLY A 1 228 ? 2.105 9.914 -1.556 1 91.62 228 GLY A CA 1
ATOM 1706 C C . GLY A 1 228 ? 1.988 9.523 -0.095 1 91.62 228 GLY A C 1
ATOM 1707 O O . GLY A 1 228 ? 2.969 9.102 0.522 1 91.62 228 GLY A O 1
ATOM 1708 N N . ASN A 1 229 ? 0.823 9.805 0.43 1 95.62 229 ASN A N 1
ATOM 1709 C CA . ASN A 1 229 ? 0.488 9.609 1.837 1 95.62 229 ASN A CA 1
ATOM 1710 C C . ASN A 1 229 ? -0.488 8.453 2.027 1 95.62 229 ASN A C 1
ATOM 1712 O O . ASN A 1 229 ? -0.723 7.676 1.101 1 95.62 229 ASN A O 1
ATOM 1716 N N . CYS A 1 230 ? -0.872 8.227 3.215 1 97.44 230 CYS A N 1
ATOM 1717 C CA . CYS A 1 230 ? -1.99 7.332 3.498 1 97.44 230 CYS A CA 1
ATOM 1718 C C . CYS A 1 230 ? -3.271 7.836 2.844 1 97.44 230 CYS A C 1
ATOM 1720 O O . CYS A 1 230 ? -3.74 8.93 3.154 1 97.44 230 CYS A O 1
ATOM 1722 N N . PRO A 1 231 ? -3.859 7.059 1.939 1 96.81 231 PRO A N 1
ATOM 1723 C CA . PRO A 1 231 ? -5.082 7.531 1.286 1 96.81 231 PRO A CA 1
ATOM 1724 C C . PRO A 1 231 ? -6.281 7.574 2.232 1 96.81 231 PRO A C 1
ATOM 1726 O O . PRO A 1 231 ? -6.59 6.574 2.885 1 96.81 231 PRO A O 1
ATOM 1729 N N . THR A 1 232 ? -7.004 8.672 2.266 1 97.5 232 THR A N 1
ATOM 1730 C CA . THR A 1 232 ? -8.094 8.898 3.207 1 97.5 232 THR A CA 1
ATOM 1731 C C . THR A 1 232 ? -9.195 7.855 3.025 1 97.5 232 THR A C 1
ATOM 1733 O O . THR A 1 232 ? -9.664 7.27 4.004 1 97.5 232 THR A O 1
ATOM 1736 N N . GLU A 1 233 ? -9.594 7.59 1.799 1 94.88 233 GLU A N 1
ATOM 1737 C CA . GLU A 1 233 ? -10.703 6.68 1.534 1 94.88 233 GLU A CA 1
ATOM 1738 C C . GLU A 1 233 ? -10.344 5.246 1.905 1 94.88 233 GLU A C 1
ATOM 1740 O O . GLU A 1 233 ? -11.172 4.508 2.441 1 94.88 233 GLU A O 1
ATOM 1745 N N . ILE A 1 234 ? -9.117 4.832 1.64 1 95.5 234 ILE A N 1
ATOM 1746 C CA . ILE A 1 234 ? -8.688 3.479 1.971 1 95.5 234 ILE A CA 1
ATOM 1747 C C . ILE A 1 234 ? -8.586 3.326 3.486 1 95.5 234 ILE A C 1
ATOM 1749 O O . ILE A 1 234 ? -9.039 2.33 4.051 1 95.5 234 ILE A O 1
ATOM 1753 N N . PHE A 1 235 ? -7.984 4.336 4.133 1 97.88 235 PHE A N 1
ATOM 1754 C CA . PHE A 1 235 ? -7.832 4.285 5.582 1 97.88 235 PHE A CA 1
ATOM 1755 C C . PHE A 1 235 ? -9.188 4.254 6.27 1 97.88 235 PHE A C 1
ATOM 1757 O O . PHE A 1 235 ? -9.383 3.512 7.234 1 97.88 235 PHE A O 1
ATOM 1764 N N . ALA A 1 236 ? -10.133 5.047 5.766 1 96 236 ALA A N 1
ATOM 1765 C CA . ALA A 1 236 ? -11.492 5.035 6.297 1 96 236 ALA A CA 1
ATOM 1766 C C . ALA A 1 236 ? -12.117 3.645 6.18 1 96 236 ALA A C 1
ATOM 1768 O O . ALA A 1 236 ? -12.797 3.18 7.102 1 96 236 ALA A O 1
ATOM 1769 N N . ALA A 1 237 ? -11.922 2.982 5.027 1 92.56 237 ALA A N 1
ATOM 1770 C CA . ALA A 1 237 ? -12.43 1.627 4.832 1 92.56 237 ALA A CA 1
ATOM 1771 C C . ALA A 1 237 ? -11.828 0.665 5.855 1 92.56 237 ALA A C 1
ATOM 1773 O O . ALA A 1 237 ? -12.547 -0.164 6.426 1 92.56 237 ALA A O 1
ATOM 1774 N N . VAL A 1 238 ? -10.523 0.795 6.117 1 95.69 238 VAL A N 1
ATOM 1775 C CA . VAL A 1 238 ? -9.836 -0.072 7.066 1 95.69 238 VAL A CA 1
ATOM 1776 C C . VAL A 1 238 ? -10.344 0.196 8.484 1 95.69 238 VAL A C 1
ATOM 1778 O O . VAL A 1 238 ? -10.602 -0.739 9.242 1 95.69 238 VAL A O 1
ATOM 1781 N N . MET A 1 239 ? -10.492 1.501 8.852 1 96.5 239 MET A N 1
ATOM 1782 C CA . MET A 1 239 ? -11.016 1.849 10.172 1 96.5 239 MET A CA 1
ATOM 1783 C C . MET A 1 239 ? -12.422 1.277 10.367 1 96.5 239 MET A C 1
ATOM 1785 O O . MET A 1 239 ? -12.742 0.768 11.438 1 96.5 239 MET A O 1
ATOM 1789 N N . ASP A 1 240 ? -13.203 1.381 9.32 1 92.44 240 ASP A N 1
ATOM 1790 C CA . ASP A 1 240 ? -14.555 0.831 9.391 1 92.44 240 ASP A CA 1
ATOM 1791 C C . ASP A 1 240 ? -14.523 -0.673 9.648 1 92.44 240 ASP A C 1
ATOM 1793 O O . ASP A 1 240 ? -15.266 -1.177 10.5 1 92.44 240 ASP A O 1
ATOM 1797 N N . ARG A 1 241 ? -13.695 -1.39 8.977 1 89.75 241 ARG A N 1
ATOM 1798 C CA . ARG A 1 241 ? -13.547 -2.83 9.156 1 89.75 241 ARG A CA 1
ATOM 1799 C C . ARG A 1 241 ? -13.094 -3.158 10.578 1 89.75 241 ARG A C 1
ATOM 1801 O O . ARG A 1 241 ? -13.438 -4.211 11.117 1 89.75 241 ARG A O 1
ATOM 1808 N N . MET A 1 242 ? -12.375 -2.262 11.195 1 94.75 242 MET A N 1
ATOM 1809 C CA . MET A 1 242 ? -11.859 -2.449 12.547 1 94.75 242 MET A CA 1
ATOM 1810 C C . MET A 1 242 ? -12.859 -1.933 13.578 1 94.75 242 MET A C 1
ATOM 1812 O O . MET A 1 242 ? -12.594 -1.992 14.781 1 94.75 242 MET A O 1
ATOM 1816 N N . GLU A 1 243 ? -13.961 -1.338 13.062 1 94.31 243 GLU A N 1
ATOM 1817 C CA . GLU A 1 243 ? -15 -0.77 13.914 1 94.31 243 GLU A CA 1
ATOM 1818 C C . GLU A 1 243 ? -14.445 0.372 14.766 1 94.31 243 GLU A C 1
ATOM 1820 O O . GLU A 1 243 ? -14.734 0.453 15.961 1 94.31 243 GLU A O 1
ATOM 1825 N N . ILE A 1 244 ? -13.594 1.135 14.195 1 96.25 244 ILE A N 1
ATOM 1826 C CA . ILE A 1 244 ? -13.062 2.355 14.797 1 96.25 244 ILE A CA 1
ATOM 1827 C C . ILE A 1 244 ? -13.688 3.574 14.125 1 96.25 244 ILE A C 1
ATOM 1829 O O . ILE A 1 244 ? -13.719 3.666 12.898 1 96.25 244 ILE A O 1
ATOM 1833 N N . ASP A 1 245 ? -14.18 4.453 14.867 1 96.25 245 ASP A N 1
ATOM 1834 C CA . ASP A 1 245 ? -14.812 5.66 14.344 1 96.25 245 ASP A CA 1
ATOM 1835 C C . ASP A 1 245 ? -13.766 6.719 14 1 96.25 245 ASP A C 1
ATOM 1837 O O . ASP A 1 245 ? -13.109 7.262 14.891 1 96.25 245 ASP A O 1
ATOM 1841 N N . CYS A 1 246 ? -13.68 7.004 12.688 1 95.75 246 CYS A N 1
ATOM 1842 C CA . CYS A 1 246 ? -12.758 8.062 12.289 1 95.75 246 CYS A CA 1
ATOM 1843 C C . CYS A 1 246 ? -13.508 9.25 11.703 1 95.75 246 CYS A C 1
ATOM 1845 O O . CYS A 1 246 ? -12.891 10.188 11.203 1 95.75 246 CYS A O 1
ATOM 1847 N N . GLY A 1 247 ? -14.859 9.164 11.75 1 96 247 GLY A N 1
ATOM 1848 C CA . GLY A 1 247 ? -15.711 10.289 11.406 1 96 247 GLY A CA 1
ATOM 1849 C C . GLY A 1 247 ? -15.906 10.453 9.906 1 96 247 GLY A C 1
ATOM 1850 O O . GLY A 1 247 ? -16.75 11.227 9.469 1 96 247 GLY A O 1
ATOM 1851 N N . ILE A 1 248 ? -15.273 9.641 9.062 1 97.12 248 ILE A N 1
ATOM 1852 C CA . ILE A 1 248 ? -15.227 9.859 7.625 1 97.12 248 ILE A CA 1
ATOM 1853 C C . ILE A 1 248 ? -16.406 9.141 6.957 1 97.12 248 ILE A C 1
ATOM 1855 O O . ILE A 1 248 ? -16.672 7.977 7.254 1 97.12 248 ILE A O 1
ATOM 1859 N N . ASP A 1 249 ? -17.078 9.867 6.113 1 95.44 249 ASP A N 1
ATOM 1860 C CA . ASP A 1 249 ? -18.031 9.266 5.199 1 95.44 249 ASP A CA 1
ATOM 1861 C C . ASP A 1 249 ? -17.328 8.625 4.004 1 95.44 249 ASP A C 1
ATOM 1863 O O . ASP A 1 249 ? -16.906 9.32 3.08 1 95.44 249 ASP A O 1
ATOM 1867 N N . LEU A 1 250 ? -17.328 7.344 3.959 1 91.06 250 LEU A N 1
ATOM 1868 C CA . LEU A 1 250 ? -16.484 6.605 3.018 1 91.06 250 LEU A CA 1
ATOM 1869 C C . LEU A 1 250 ? -16.938 6.863 1.58 1 91.06 250 LEU A C 1
ATOM 1871 O O . LEU A 1 250 ? -16.125 7.273 0.742 1 91.06 250 LEU A O 1
ATOM 1875 N N . TYR A 1 251 ? -18.203 6.691 1.188 1 88.94 251 TYR A N 1
ATOM 1876 C CA . TYR A 1 251 ? -18.719 6.84 -0.169 1 88.94 251 TYR A CA 1
ATOM 1877 C C . TYR A 1 251 ? -18.516 8.266 -0.675 1 88.94 251 TYR A C 1
ATOM 1879 O O . TYR A 1 251 ? -18.047 8.469 -1.796 1 88.94 251 TYR A O 1
ATOM 1887 N N . LYS A 1 252 ? -18.875 9.234 0.211 1 92.81 252 LYS A N 1
ATOM 1888 C CA . LYS A 1 252 ? -18.719 10.633 -0.16 1 92.81 252 LYS A CA 1
ATOM 1889 C C . LYS A 1 252 ? -17.25 10.969 -0.431 1 92.81 252 LYS A C 1
ATOM 1891 O O . LYS A 1 252 ? -16.938 11.664 -1.399 1 92.81 252 LYS A O 1
ATOM 1896 N N . THR A 1 253 ? -16.391 10.461 0.45 1 96 253 THR A N 1
ATOM 1897 C CA . THR A 1 253 ? -14.961 10.703 0.305 1 96 253 THR A CA 1
ATOM 1898 C C . THR A 1 253 ? -14.438 10.109 -1.001 1 96 253 THR A C 1
ATOM 1900 O O . THR A 1 253 ? -13.664 10.75 -1.715 1 96 253 THR A O 1
ATOM 1903 N N . MET A 1 254 ? -14.867 8.891 -1.359 1 90.88 254 MET A N 1
ATOM 1904 C CA . MET A 1 254 ? -14.477 8.25 -2.611 1 90.88 254 MET A CA 1
ATOM 1905 C C . MET A 1 254 ? -14.898 9.094 -3.809 1 90.88 254 MET A C 1
ATOM 1907 O O . MET A 1 254 ? -14.117 9.281 -4.742 1 90.88 254 MET A O 1
ATOM 1911 N N . ASP A 1 255 ? -16.094 9.633 -3.816 1 91.94 255 ASP A N 1
ATOM 1912 C CA . ASP A 1 255 ? -16.625 10.43 -4.918 1 91.94 255 ASP A CA 1
ATOM 1913 C C . ASP A 1 255 ? -15.852 11.742 -5.07 1 91.94 255 ASP A C 1
ATOM 1915 O O . ASP A 1 255 ? -15.516 12.141 -6.184 1 91.94 255 ASP A O 1
ATOM 1919 N N . ILE A 1 256 ? -15.57 12.383 -3.938 1 95.31 256 ILE A N 1
ATOM 1920 C CA . ILE A 1 256 ? -14.859 13.648 -3.955 1 95.31 256 ILE A CA 1
ATOM 1921 C C . ILE A 1 256 ? -13.453 13.445 -4.52 1 95.31 256 ILE A C 1
ATOM 1923 O O . ILE A 1 256 ? -12.992 14.242 -5.34 1 95.31 256 ILE A O 1
ATOM 1927 N N . ALA A 1 257 ? -12.797 12.391 -4.094 1 94.5 257 ALA A N 1
ATOM 1928 C CA . ALA A 1 257 ? -11.453 12.086 -4.582 1 94.5 257 ALA A CA 1
ATOM 1929 C C . ALA A 1 257 ? -11.453 11.906 -6.094 1 94.5 257 ALA A C 1
ATOM 1931 O O . ALA A 1 257 ? -10.57 12.43 -6.785 1 94.5 257 ALA A O 1
ATOM 1932 N N . GLU A 1 258 ? -12.461 11.242 -6.598 1 89.38 258 GLU A N 1
ATOM 1933 C CA . GLU A 1 258 ? -12.516 10.914 -8.023 1 89.38 258 GLU A CA 1
ATOM 1934 C C . GLU A 1 258 ? -12.984 12.109 -8.844 1 89.38 258 GLU A C 1
ATOM 1936 O O . GLU A 1 258 ? -12.445 12.383 -9.914 1 89.38 258 GLU A O 1
ATOM 1941 N N . GLN A 1 259 ? -13.93 12.836 -8.383 1 91.94 259 GLN A N 1
ATOM 1942 C CA . GLN A 1 259 ? -14.602 13.852 -9.188 1 91.94 259 GLN A CA 1
ATOM 1943 C C . GLN A 1 259 ? -13.883 15.195 -9.094 1 91.94 259 GLN A C 1
ATOM 1945 O O . GLN A 1 259 ? -13.852 15.953 -10.062 1 91.94 259 GLN A O 1
ATOM 1950 N N . TYR A 1 260 ? -13.305 15.484 -7.914 1 94.75 260 TYR A N 1
ATOM 1951 C CA . TYR A 1 260 ? -12.812 16.844 -7.695 1 94.75 260 TYR A CA 1
ATOM 1952 C C . TYR A 1 260 ? -11.289 16.859 -7.645 1 94.75 260 TYR A C 1
ATOM 1954 O O . TYR A 1 260 ? -10.656 17.797 -8.141 1 94.75 260 TYR A O 1
ATOM 1962 N N . LEU A 1 261 ? -10.656 15.82 -7.07 1 95.31 261 LEU A N 1
ATOM 1963 C CA . LEU A 1 261 ? -9.203 15.844 -6.945 1 95.31 261 LEU A CA 1
ATOM 1964 C C . LEU A 1 261 ? -8.547 15.273 -8.195 1 95.31 261 LEU A C 1
ATOM 1966 O O . LEU A 1 261 ? -7.621 15.875 -8.75 1 95.31 261 LEU A O 1
ATOM 1970 N N . ARG A 1 262 ? -9.016 14.094 -8.664 1 91.25 262 ARG A N 1
ATOM 1971 C CA . ARG A 1 262 ? -8.32 13.336 -9.711 1 91.25 262 ARG A CA 1
ATOM 1972 C C . ARG A 1 262 ? -8.062 14.211 -10.93 1 91.25 262 ARG A C 1
ATOM 1974 O O . ARG A 1 262 ? -6.953 14.219 -11.477 1 91.25 262 ARG A O 1
ATOM 1981 N N . PRO A 1 263 ? -9.023 15.023 -11.43 1 91.56 263 PRO A N 1
ATOM 1982 C CA . PRO A 1 263 ? -8.781 15.867 -12.602 1 91.56 263 PRO A CA 1
ATOM 1983 C C . PRO A 1 263 ? -7.668 16.891 -12.383 1 91.56 263 PRO A C 1
ATOM 1985 O O . PRO A 1 263 ? -7.105 17.406 -13.352 1 91.56 263 PRO A O 1
ATOM 1988 N N . LEU A 1 264 ? -7.355 17.219 -11.125 1 91.75 264 LEU A N 1
ATOM 1989 C CA . LEU A 1 264 ? -6.336 18.219 -10.805 1 91.75 264 LEU A CA 1
ATOM 1990 C C . LEU A 1 264 ? -4.965 17.562 -10.672 1 91.75 264 LEU A C 1
ATOM 1992 O O . LEU A 1 264 ? -3.945 18.25 -10.633 1 91.75 264 LEU A O 1
ATOM 1996 N N . MET A 1 265 ? -4.941 16.234 -10.555 1 89.69 265 MET A N 1
ATOM 1997 C CA . MET A 1 265 ? -3.684 15.508 -10.391 1 89.69 265 MET A CA 1
ATOM 1998 C C . MET A 1 265 ? -2.955 15.383 -11.727 1 89.69 265 MET A C 1
ATOM 2000 O O . MET A 1 265 ? -3.525 14.898 -12.703 1 89.69 265 MET A O 1
ATOM 2004 N N . PRO A 1 266 ? -1.71 15.812 -11.734 1 83.75 266 PRO A N 1
ATOM 2005 C CA . PRO A 1 266 ? -0.965 15.656 -12.984 1 83.75 266 PRO A CA 1
ATOM 2006 C C . PRO A 1 266 ? -0.731 14.195 -13.352 1 83.75 266 PRO A C 1
ATOM 2008 O O . PRO A 1 266 ? -0.566 13.867 -14.531 1 83.75 266 PRO A O 1
ATOM 2011 N N . ARG A 1 267 ? -0.674 13.336 -12.352 1 75.56 267 ARG A N 1
ATOM 2012 C CA . ARG A 1 267 ? -0.492 11.898 -12.523 1 75.56 267 ARG A CA 1
ATOM 2013 C C . ARG A 1 267 ? -1.049 11.133 -11.328 1 75.56 267 ARG A C 1
ATOM 2015 O O . ARG A 1 267 ? -1.252 11.703 -10.258 1 75.56 267 ARG A O 1
ATOM 2022 N N . ALA A 1 268 ? -1.311 9.852 -11.594 1 75.12 268 ALA A N 1
ATOM 2023 C CA . ALA A 1 268 ? -1.677 8.992 -10.469 1 75.12 268 ALA A CA 1
ATOM 2024 C C . ALA A 1 268 ? -0.5 8.805 -9.516 1 75.12 268 ALA A C 1
ATOM 2026 O O . ALA A 1 268 ? 0.659 8.93 -9.922 1 75.12 268 ALA A O 1
ATOM 2027 N N . MET A 1 269 ? -0.868 8.656 -8.281 1 76.06 269 MET A N 1
ATOM 2028 C CA . MET A 1 269 ? 0.189 8.352 -7.316 1 76.06 269 MET A CA 1
ATOM 2029 C C . MET A 1 269 ? 0.771 6.969 -7.574 1 76.06 269 MET A C 1
ATOM 2031 O O . MET A 1 269 ? 0.101 5.957 -7.355 1 76.06 269 MET A O 1
ATOM 2035 N N . GLU A 1 270 ? 1.768 6.891 -8.32 1 75.75 270 GLU A N 1
ATOM 2036 C CA . GLU A 1 270 ? 2.434 5.633 -8.656 1 75.75 270 GLU A CA 1
ATOM 2037 C C . GLU A 1 270 ? 3.719 5.461 -7.848 1 75.75 270 GLU A C 1
ATOM 2039 O O . GLU A 1 270 ? 4.328 6.445 -7.426 1 75.75 270 GLU A O 1
ATOM 2044 N N . VAL A 1 271 ? 4.012 4.262 -7.621 1 76.69 271 VAL A N 1
ATOM 2045 C CA . VAL A 1 271 ? 5.293 3.938 -7 1 76.69 271 VAL A CA 1
ATOM 2046 C C . VAL A 1 271 ? 6.289 3.488 -8.07 1 76.69 271 VAL A C 1
ATOM 2048 O O . VAL A 1 271 ? 6.137 2.414 -8.656 1 76.69 271 VAL A O 1
ATOM 2051 N N . ASP A 1 272 ? 7.184 4.422 -8.398 1 75.5 272 ASP A N 1
ATOM 2052 C CA . ASP A 1 272 ? 8.242 4.074 -9.344 1 75.5 272 ASP A CA 1
ATOM 2053 C C . ASP A 1 272 ? 9.57 3.848 -8.625 1 75.5 272 ASP A C 1
ATOM 2055 O O . ASP A 1 272 ? 9.617 3.807 -7.398 1 75.5 272 ASP A O 1
ATOM 2059 N N . ASN A 1 273 ? 10.594 3.66 -9.398 1 75.12 273 ASN A N 1
ATOM 2060 C CA . ASN A 1 273 ? 11.891 3.256 -8.859 1 75.12 273 ASN A CA 1
ATOM 2061 C C . ASN A 1 273 ? 12.422 4.281 -7.863 1 75.12 273 ASN A C 1
ATOM 2063 O O . ASN A 1 273 ? 12.867 3.92 -6.77 1 75.12 273 ASN A O 1
ATOM 2067 N N . ASP A 1 274 ? 12.391 5.539 -8.211 1 72.62 274 ASP A N 1
ATOM 2068 C CA . ASP A 1 274 ? 12.93 6.582 -7.348 1 72.62 274 ASP A CA 1
ATOM 2069 C C . ASP A 1 274 ? 12.156 6.648 -6.027 1 72.62 274 ASP A C 1
ATOM 2071 O O . ASP A 1 274 ? 12.75 6.84 -4.965 1 72.62 274 ASP A O 1
ATOM 2075 N N . ARG A 1 275 ? 10.875 6.453 -6.047 1 78.81 275 ARG A N 1
ATOM 2076 C CA . ARG A 1 275 ? 10.023 6.52 -4.863 1 78.81 275 ARG A CA 1
ATOM 2077 C C . ARG A 1 275 ? 10.266 5.32 -3.949 1 78.81 275 ARG A C 1
ATOM 2079 O O . ARG A 1 275 ? 10.297 5.465 -2.725 1 78.81 275 ARG A O 1
ATOM 2086 N N . ILE A 1 276 ? 10.453 4.133 -4.539 1 79.94 276 ILE A N 1
ATOM 2087 C CA . ILE A 1 276 ? 10.844 2.963 -3.758 1 79.94 276 ILE A CA 1
ATOM 2088 C C . ILE A 1 276 ? 12.148 3.25 -3.012 1 79.94 276 ILE A C 1
ATOM 2090 O O . ILE A 1 276 ? 12.273 2.941 -1.824 1 79.94 276 ILE A O 1
ATOM 2094 N N . MET A 1 277 ? 13.078 3.92 -3.689 1 78.12 277 MET A N 1
ATOM 2095 C CA . MET A 1 277 ? 14.383 4.188 -3.1 1 78.12 277 MET A CA 1
ATOM 2096 C C . MET A 1 277 ? 14.266 5.176 -1.942 1 78.12 277 MET A C 1
ATOM 2098 O O . MET A 1 277 ? 15.016 5.086 -0.966 1 78.12 277 MET A O 1
ATOM 2102 N N . LEU A 1 278 ? 13.359 6.078 -2.053 1 73.69 278 LEU A N 1
ATOM 2103 C CA . LEU A 1 278 ? 13.125 6.984 -0.934 1 73.69 278 LEU A CA 1
ATOM 2104 C C . LEU A 1 278 ? 12.766 6.203 0.328 1 73.69 278 LEU A C 1
ATOM 2106 O O . LEU A 1 278 ? 13.344 6.441 1.393 1 73.69 278 LEU A O 1
ATOM 2110 N N . GLY A 1 279 ? 11.852 5.297 0.19 1 77.56 279 GLY A N 1
ATOM 2111 C CA . GLY A 1 279 ? 11.438 4.473 1.314 1 77.56 279 GLY A CA 1
ATOM 2112 C C . GLY A 1 279 ? 12.531 3.537 1.801 1 77.56 279 GLY A C 1
ATOM 2113 O O . GLY A 1 279 ? 12.688 3.33 3.006 1 77.56 279 GLY A O 1
ATOM 2114 N N . TYR A 1 280 ? 13.266 3.057 0.838 1 78.5 280 TYR A N 1
ATOM 2115 C CA . TYR A 1 280 ? 14.336 2.107 1.136 1 78.5 280 TYR A CA 1
ATOM 2116 C C . TYR A 1 280 ? 15.484 2.791 1.87 1 78.5 280 TYR A C 1
ATOM 2118 O O . TYR A 1 280 ? 16.047 2.227 2.805 1 78.5 280 TYR A O 1
ATOM 2126 N N . ALA A 1 281 ? 15.758 4.031 1.479 1 78.56 281 ALA A N 1
ATOM 2127 C CA . ALA A 1 281 ? 16.922 4.746 2.01 1 78.56 281 ALA A CA 1
ATOM 2128 C C . ALA A 1 281 ? 16.531 5.59 3.221 1 78.56 281 ALA A C 1
ATOM 2130 O O . ALA A 1 281 ? 17.406 6.098 3.934 1 78.56 281 ALA A O 1
ATOM 2131 N N . GLY A 1 282 ? 15.258 5.742 3.439 1 76.94 282 GLY A N 1
ATOM 2132 C CA . GLY A 1 282 ? 14.805 6.551 4.562 1 76.94 282 GLY A CA 1
ATOM 2133 C C . GLY A 1 282 ? 14.922 8.039 4.312 1 76.94 282 GLY A C 1
ATOM 2134 O O . GLY A 1 282 ? 15.148 8.812 5.242 1 76.94 282 GLY A O 1
ATOM 2135 N N . CYS A 1 283 ? 14.812 8.484 3.043 1 75.56 283 CYS A N 1
ATOM 2136 C CA . CYS A 1 283 ? 14.883 9.883 2.654 1 75.56 283 CYS A CA 1
ATOM 2137 C C . CYS A 1 283 ? 13.492 10.5 2.57 1 75.56 283 CYS A C 1
ATOM 2139 O O . CYS A 1 283 ? 12.547 9.836 2.145 1 75.56 283 CYS A O 1
ATOM 2141 N N . TYR A 1 284 ? 13.516 11.766 2.873 1 76.81 284 TYR A N 1
ATOM 2142 C CA . TYR A 1 284 ? 12.242 12.469 2.752 1 76.81 284 TYR A CA 1
ATOM 2143 C C . TYR A 1 284 ? 11.727 12.43 1.316 1 76.81 284 TYR A C 1
ATOM 2145 O O . TYR A 1 284 ? 12.508 12.578 0.37 1 76.81 284 TYR A O 1
ATOM 2153 N N . SER A 1 285 ? 10.445 12.375 1.201 1 77.56 285 SER A N 1
ATOM 2154 C CA . SER A 1 285 ? 9.797 12.281 -0.104 1 77.56 285 SER A CA 1
ATOM 2155 C C . SER A 1 285 ? 9.977 13.57 -0.904 1 77.56 285 SER A C 1
ATOM 2157 O O . SER A 1 285 ? 9.93 13.547 -2.135 1 77.56 285 SER A O 1
ATOM 2159 N N . SER A 1 286 ? 10.234 14.641 -0.22 1 71.31 286 SER A N 1
ATOM 2160 C CA . SER A 1 286 ? 10.375 15.938 -0.886 1 71.31 286 SER A CA 1
ATOM 2161 C C . SER A 1 286 ? 11.641 15.984 -1.732 1 71.31 286 SER A C 1
ATOM 2163 O O . SER A 1 286 ? 11.773 16.844 -2.602 1 71.31 286 SER A O 1
ATOM 2165 N N . PHE A 1 287 ? 12.555 15.039 -1.56 1 71.06 287 PHE A N 1
ATOM 2166 C CA . PHE A 1 287 ? 13.82 15.008 -2.281 1 71.06 287 PHE A CA 1
ATOM 2167 C C . PHE A 1 287 ? 13.625 14.477 -3.697 1 71.06 287 PHE A C 1
ATOM 2169 O O . PHE A 1 287 ? 14.5 14.633 -4.551 1 71.06 287 PHE A O 1
ATOM 2176 N N . LEU A 1 288 ? 12.5 13.922 -3.941 1 73.69 288 LEU A N 1
ATOM 2177 C CA . LEU A 1 288 ? 12.305 13.148 -5.164 1 73.69 288 LEU A CA 1
ATOM 2178 C C . LEU A 1 288 ? 12.609 14 -6.395 1 73.69 288 LEU A C 1
ATOM 2180 O O . LEU A 1 288 ? 13.5 13.672 -7.176 1 73.69 288 LEU A O 1
ATOM 2184 N N . LEU A 1 289 ? 11.938 15.117 -6.516 1 70.75 289 LEU A N 1
ATOM 2185 C CA . LEU A 1 289 ? 12.055 15.922 -7.73 1 70.75 289 LEU A CA 1
ATOM 2186 C C . LEU A 1 289 ? 13.445 16.547 -7.836 1 70.75 289 LEU A C 1
ATOM 2188 O O . LEU A 1 289 ? 13.977 16.703 -8.938 1 70.75 289 LEU A O 1
ATOM 2192 N N . PHE A 1 290 ? 14.062 16.781 -6.789 1 72.94 290 PHE A N 1
ATOM 2193 C CA . PHE A 1 290 ? 15.406 17.328 -6.766 1 72.94 290 PHE A CA 1
ATOM 2194 C C . PHE A 1 290 ? 16.438 16.297 -7.207 1 72.94 290 PHE A C 1
ATOM 2196 O O . PHE A 1 290 ? 17.344 16.609 -7.988 1 72.94 290 PHE A O 1
ATOM 2203 N N . ALA A 1 291 ? 16.281 15.18 -6.711 1 77.69 291 ALA A N 1
ATOM 2204 C CA . ALA A 1 291 ? 17.172 14.094 -7.094 1 77.69 291 ALA A CA 1
ATOM 2205 C C . ALA A 1 291 ? 17.078 13.797 -8.586 1 77.69 291 ALA A C 1
ATOM 2207 O O . ALA A 1 291 ? 18.094 13.594 -9.258 1 77.69 291 ALA A O 1
ATOM 2208 N N . GLN A 1 292 ? 15.836 13.773 -9.078 1 81.81 292 GLN A N 1
ATOM 2209 C CA . GLN A 1 292 ? 15.602 13.492 -10.484 1 81.81 292 GLN A CA 1
ATOM 2210 C C . GLN A 1 292 ? 16.219 14.578 -11.367 1 81.81 292 GLN A C 1
ATOM 2212 O O . GLN A 1 292 ? 16.875 14.281 -12.359 1 81.81 292 GLN A O 1
ATOM 2217 N N . ARG A 1 293 ? 16.016 15.828 -11 1 79.12 293 ARG A N 1
ATOM 2218 C CA . ARG A 1 293 ? 16.562 16.938 -11.758 1 79.12 293 ARG A CA 1
ATOM 2219 C C . ARG A 1 293 ? 18.094 16.938 -11.719 1 79.12 293 ARG A C 1
ATOM 2221 O O . ARG A 1 293 ? 18.75 17.141 -12.742 1 79.12 293 ARG A O 1
ATOM 2228 N N . ALA A 1 294 ? 18.625 16.719 -10.578 1 81.38 294 ALA A N 1
ATOM 2229 C CA . ALA A 1 294 ? 20.078 16.672 -10.43 1 81.38 294 ALA A CA 1
ATOM 2230 C C . ALA A 1 294 ? 20.672 15.508 -11.234 1 81.38 294 ALA A C 1
ATOM 2232 O O . ALA A 1 294 ? 21.719 15.656 -11.867 1 81.38 294 ALA A O 1
ATOM 2233 N N . GLY A 1 295 ? 20 14.422 -11.125 1 84.31 295 GLY A N 1
ATOM 2234 C CA . GLY A 1 295 ? 20.438 13.273 -11.906 1 84.31 295 GLY A CA 1
ATOM 2235 C C . GLY A 1 295 ? 20.484 13.547 -13.398 1 84.31 295 GLY A C 1
ATOM 2236 O O . GLY A 1 295 ? 21.453 13.195 -14.07 1 84.31 295 GLY A O 1
ATOM 2237 N N . ALA A 1 296 ? 19.469 14.125 -13.883 1 83.12 296 ALA A N 1
ATOM 2238 C CA . ALA A 1 296 ? 19.375 14.469 -15.305 1 83.12 296 ALA A CA 1
ATOM 2239 C C . ALA A 1 296 ? 20.469 15.453 -15.703 1 83.12 296 ALA A C 1
ATOM 2241 O O . ALA A 1 296 ? 21.062 15.336 -16.781 1 83.12 296 ALA A O 1
ATOM 2242 N N . ARG A 1 297 ? 20.766 16.391 -14.914 1 83.69 297 ARG A N 1
ATOM 2243 C CA . ARG A 1 297 ? 21.734 17.438 -15.188 1 83.69 297 ARG A CA 1
ATOM 2244 C C . ARG A 1 297 ? 23.141 16.875 -15.242 1 83.69 297 ARG A C 1
ATOM 2246 O O . ARG A 1 297 ? 23.953 17.281 -16.094 1 83.69 297 ARG A O 1
ATOM 2253 N N . TYR A 1 298 ? 23.406 15.906 -14.414 1 87 298 TYR A N 1
ATOM 2254 C CA . TYR A 1 298 ? 24.797 15.484 -14.266 1 87 298 TYR A CA 1
ATOM 2255 C C . TYR A 1 298 ? 25.016 14.07 -14.805 1 87 298 TYR A C 1
ATOM 2257 O O . TYR A 1 298 ? 26.109 13.531 -14.734 1 87 298 TYR A O 1
ATOM 2265 N N . GLY A 1 299 ? 23.906 13.445 -15.219 1 87.69 299 GLY A N 1
ATOM 2266 C CA . GLY A 1 299 ? 24 12.109 -15.789 1 87.69 299 GLY A CA 1
ATOM 2267 C C . GLY A 1 299 ? 24.203 11.023 -14.75 1 87.69 299 GLY A C 1
ATOM 2268 O O . GLY A 1 299 ? 25.016 10.125 -14.938 1 87.69 299 GLY A O 1
ATOM 2269 N N . VAL A 1 300 ? 23.625 11.156 -13.594 1 85.44 300 VAL A N 1
ATOM 2270 C CA . VAL A 1 300 ? 23.719 10.203 -12.492 1 85.44 300 VAL A CA 1
ATOM 2271 C C . VAL A 1 300 ? 22.344 9.602 -12.219 1 85.44 300 VAL A C 1
ATOM 2273 O O . VAL A 1 300 ? 21.328 10.305 -12.281 1 85.44 300 VAL A O 1
ATOM 2276 N N . ASP A 1 301 ? 22.297 8.297 -11.961 1 87.94 301 ASP A N 1
ATOM 2277 C CA . ASP A 1 301 ? 21.047 7.633 -11.594 1 87.94 301 ASP A CA 1
ATOM 2278 C C . ASP A 1 301 ? 20.453 8.227 -10.32 1 87.94 301 ASP A C 1
ATOM 2280 O O . ASP A 1 301 ? 21.094 8.211 -9.266 1 87.94 301 ASP A O 1
ATOM 2284 N N . PRO A 1 302 ? 19.312 8.75 -10.414 1 83.88 302 PRO A N 1
ATOM 2285 C CA . PRO A 1 302 ? 18.688 9.336 -9.227 1 83.88 302 PRO A CA 1
ATOM 2286 C C . PRO A 1 302 ? 18.625 8.367 -8.047 1 83.88 302 PRO A C 1
ATOM 2288 O O . PRO A 1 302 ? 18.672 8.789 -6.891 1 83.88 302 PRO A O 1
ATOM 2291 N N . ARG A 1 303 ? 18.578 7.102 -8.312 1 86.56 303 ARG A N 1
ATOM 2292 C CA . ARG A 1 303 ? 18.547 6.105 -7.25 1 86.56 303 ARG A CA 1
ATOM 2293 C C . ARG A 1 303 ? 19.828 6.168 -6.41 1 86.56 303 ARG A C 1
ATOM 2295 O O . ARG A 1 303 ? 19.781 6.012 -5.188 1 86.56 303 ARG A O 1
ATOM 2302 N N . ASP A 1 304 ? 20.859 6.441 -7.035 1 85.56 304 ASP A N 1
ATOM 2303 C CA . ASP A 1 304 ? 22.141 6.551 -6.332 1 85.56 304 ASP A CA 1
ATOM 2304 C C . ASP A 1 304 ? 22.203 7.836 -5.512 1 85.56 304 ASP A C 1
ATOM 2306 O O . ASP A 1 304 ? 22.781 7.852 -4.422 1 85.56 304 ASP A O 1
ATOM 2310 N N . ILE A 1 305 ? 21.656 8.867 -6.047 1 83.25 305 ILE A N 1
ATOM 2311 C CA . ILE A 1 305 ? 21.594 10.125 -5.32 1 83.25 305 ILE A CA 1
ATOM 2312 C C . ILE A 1 305 ? 20.781 9.945 -4.039 1 83.25 305 ILE A C 1
ATOM 2314 O O . ILE A 1 305 ? 21.234 10.32 -2.955 1 83.25 305 ILE A O 1
ATOM 2318 N N . ILE A 1 306 ? 19.625 9.297 -4.16 1 81.62 306 ILE A N 1
ATOM 2319 C CA . ILE A 1 306 ? 18.719 9.086 -3.039 1 81.62 306 ILE A CA 1
ATOM 2320 C C . ILE A 1 306 ? 19.391 8.211 -1.987 1 81.62 306 ILE A C 1
ATOM 2322 O O . ILE A 1 306 ? 19.312 8.492 -0.79 1 81.62 306 ILE A O 1
ATOM 2326 N N . LYS A 1 307 ? 20.016 7.188 -2.451 1 84.62 307 LYS A N 1
ATOM 2327 C CA . LYS A 1 307 ? 20.75 6.301 -1.546 1 84.62 307 LYS A CA 1
ATOM 2328 C C . LYS A 1 307 ? 21.797 7.066 -0.743 1 84.62 307 LYS A C 1
ATOM 2330 O O . LYS A 1 307 ? 21.922 6.867 0.467 1 84.62 307 LYS A O 1
ATOM 2335 N N . GLU A 1 308 ? 22.484 7.949 -1.416 1 85 308 GLU A N 1
ATOM 2336 C CA . GLU A 1 308 ? 23.531 8.742 -0.764 1 85 308 GLU A CA 1
ATOM 2337 C C . GLU A 1 308 ? 22.922 9.742 0.219 1 85 308 GLU A C 1
ATOM 2339 O O . GLU A 1 308 ? 23.453 9.953 1.308 1 85 308 GLU A O 1
ATOM 2344 N N . ILE A 1 309 ? 21.875 10.359 -0.125 1 82.56 309 ILE A N 1
ATOM 2345 C CA . ILE A 1 309 ? 21.188 11.297 0.757 1 82.56 309 ILE A CA 1
ATOM 2346 C C . ILE A 1 309 ? 20.734 10.578 2.023 1 82.56 309 ILE A C 1
ATOM 2348 O O . ILE A 1 309 ? 20.828 11.117 3.127 1 82.56 309 ILE A O 1
ATOM 2352 N N . GLY A 1 310 ? 20.203 9.391 1.836 1 77.31 310 GLY A N 1
ATOM 2353 C CA . GLY A 1 310 ? 19.828 8.586 2.986 1 77.31 310 GLY A CA 1
ATOM 2354 C C . GLY A 1 310 ? 20.984 8.273 3.904 1 77.31 310 GLY A C 1
ATOM 2355 O O . GLY A 1 310 ? 20.875 8.375 5.125 1 77.31 310 GLY A O 1
ATOM 2356 N N . ARG A 1 311 ? 22.062 7.918 3.289 1 78.5 311 ARG A N 1
ATOM 2357 C CA . ARG A 1 311 ? 23.266 7.605 4.047 1 78.5 311 ARG A CA 1
ATOM 2358 C C . ARG A 1 311 ? 23.734 8.812 4.867 1 78.5 311 ARG A C 1
ATOM 2360 O O . ARG A 1 311 ? 24.172 8.656 6.004 1 78.5 311 ARG A O 1
ATOM 2367 N N . ARG A 1 312 ? 23.5 9.992 4.273 1 77.38 312 ARG A N 1
ATOM 2368 C CA . ARG A 1 312 ? 23.938 11.234 4.918 1 77.38 312 ARG A CA 1
ATOM 2369 C C . ARG A 1 312 ? 22.891 11.711 5.926 1 77.38 312 ARG A C 1
ATOM 2371 O O . ARG A 1 312 ? 23.141 12.656 6.68 1 77.38 312 ARG A O 1
ATOM 2378 N N . GLN A 1 313 ? 21.75 11.086 5.859 1 74.81 313 GLN A N 1
ATOM 2379 C CA . GLN A 1 313 ? 20.672 11.422 6.766 1 74.81 313 GLN A CA 1
ATOM 2380 C C . GLN A 1 313 ? 20.25 12.883 6.598 1 74.81 313 GLN A C 1
ATOM 2382 O O . GLN A 1 313 ? 20.094 13.609 7.586 1 74.81 313 GLN A O 1
ATOM 2387 N N . CYS A 1 314 ? 20.141 13.305 5.324 1 71.62 314 CYS A N 1
ATOM 2388 C CA . CYS A 1 314 ? 19.734 14.672 5.027 1 71.62 314 CYS A CA 1
ATOM 2389 C C . CYS A 1 314 ? 18.266 14.898 5.402 1 71.62 314 CYS A C 1
ATOM 2391 O O . CYS A 1 314 ? 17.453 13.977 5.332 1 71.62 314 CYS A O 1
ATOM 2393 N N . THR A 1 315 ? 18.047 16.141 5.73 1 67.69 315 THR A N 1
ATOM 2394 C CA . THR A 1 315 ? 16.719 16.469 6.25 1 67.69 315 THR A CA 1
ATOM 2395 C C . THR A 1 315 ? 15.969 17.375 5.285 1 67.69 315 THR A C 1
ATOM 2397 O O . THR A 1 315 ? 16.547 17.906 4.34 1 67.69 315 THR A O 1
ATOM 2400 N N . GLU A 1 316 ? 14.703 17.453 5.57 1 67.44 316 GLU A N 1
ATOM 2401 C CA . GLU A 1 316 ? 13.875 18.328 4.754 1 67.44 316 GLU A CA 1
ATOM 2402 C C . GLU A 1 316 ? 14.422 19.75 4.742 1 67.44 316 GLU A C 1
ATOM 2404 O O . GLU A 1 316 ? 14.875 20.25 5.777 1 67.44 316 GLU A O 1
ATOM 2409 N N . GLY A 1 317 ? 14.391 20.359 3.662 1 62.53 317 GLY A N 1
ATOM 2410 C CA . GLY A 1 317 ? 14.93 21.703 3.508 1 62.53 317 GLY A CA 1
ATOM 2411 C C . GLY A 1 317 ? 16.328 21.719 2.912 1 62.53 317 GLY A C 1
ATOM 2412 O O . GLY A 1 317 ? 16.828 22.781 2.516 1 62.53 317 GLY A O 1
ATOM 2413 N N . GLN A 1 318 ? 16.828 20.531 2.816 1 67.06 318 GLN A N 1
ATOM 2414 C CA . GLN A 1 318 ? 18.188 20.422 2.275 1 67.06 318 GLN A CA 1
ATOM 2415 C C . GLN A 1 318 ? 18.172 19.797 0.88 1 67.06 318 GLN A C 1
ATOM 2417 O O . GLN A 1 318 ? 19.141 19.188 0.46 1 67.06 318 GLN A O 1
ATOM 2422 N N . GLU A 1 319 ? 17.109 19.984 0.158 1 71.44 319 GLU A N 1
ATOM 2423 C CA . GLU A 1 319 ? 16.953 19.234 -1.093 1 71.44 319 GLU A CA 1
ATOM 2424 C C . GLU A 1 319 ? 18 19.672 -2.123 1 71.44 319 GLU A C 1
ATOM 2426 O O . GLU A 1 319 ? 18.344 18.906 -3.016 1 71.44 319 GLU A O 1
ATOM 2431 N N . ASP A 1 320 ? 18.562 20.844 -1.907 1 71.62 320 ASP A N 1
ATOM 2432 C CA . ASP A 1 320 ? 19.562 21.344 -2.844 1 71.62 320 ASP A CA 1
ATOM 2433 C C . ASP A 1 320 ? 20.828 20.5 -2.797 1 71.62 320 ASP A C 1
ATOM 2435 O O . ASP A 1 320 ? 21.641 20.531 -3.73 1 71.62 320 ASP A O 1
ATOM 2439 N N . ILE A 1 321 ? 20.969 19.734 -1.756 1 77.94 321 ILE A N 1
ATOM 2440 C CA . ILE A 1 321 ? 22.156 18.891 -1.587 1 77.94 321 ILE A CA 1
ATOM 2441 C C . ILE A 1 321 ? 22.219 17.844 -2.703 1 77.94 321 ILE A C 1
ATOM 2443 O O . ILE A 1 321 ? 23.281 17.281 -2.977 1 77.94 321 ILE A O 1
ATOM 2447 N N . CYS A 1 322 ? 21.109 17.672 -3.283 1 81.19 322 CYS A N 1
ATOM 2448 C CA . CYS A 1 322 ? 21.047 16.703 -4.367 1 81.19 322 CYS A CA 1
ATOM 2449 C C . CYS A 1 322 ? 22.016 17.078 -5.488 1 81.19 322 CYS A C 1
ATOM 2451 O O . CYS A 1 322 ? 22.594 16.203 -6.129 1 81.19 322 CYS A O 1
ATOM 2453 N N . ILE A 1 323 ? 22.172 18.328 -5.715 1 78.19 323 ILE A N 1
ATOM 2454 C CA . ILE A 1 323 ? 23.047 18.812 -6.77 1 78.19 323 ILE A CA 1
ATOM 2455 C C . ILE A 1 323 ? 24.5 18.422 -6.449 1 78.19 323 ILE A C 1
ATOM 2457 O O . ILE A 1 323 ? 25.203 17.875 -7.297 1 78.19 323 ILE A O 1
ATOM 2461 N N . ASP A 1 324 ? 24.875 18.656 -5.234 1 82.06 324 ASP A N 1
ATOM 2462 C CA . ASP A 1 324 ? 26.234 18.344 -4.801 1 82.06 324 ASP A CA 1
ATOM 2463 C C . ASP A 1 324 ? 26.484 16.828 -4.863 1 82.06 324 ASP A C 1
ATOM 2465 O O . ASP A 1 324 ? 27.562 16.406 -5.297 1 82.06 324 ASP A O 1
ATOM 2469 N N . VAL A 1 325 ? 25.547 16.141 -4.363 1 82.56 325 VAL A N 1
ATOM 2470 C CA . VAL A 1 325 ? 25.672 14.688 -4.344 1 82.56 325 VAL A CA 1
ATOM 2471 C C . VAL A 1 325 ? 25.797 14.156 -5.77 1 82.56 325 VAL A C 1
ATOM 2473 O O . VAL A 1 325 ? 26.656 13.312 -6.055 1 82.56 325 VAL A O 1
ATOM 2476 N N . ALA A 1 326 ? 24.938 14.625 -6.59 1 84.75 326 ALA A N 1
ATOM 2477 C CA . ALA A 1 326 ? 24.969 14.195 -7.984 1 84.75 326 ALA A CA 1
ATOM 2478 C C . ALA A 1 326 ? 26.312 14.523 -8.625 1 84.75 326 ALA A C 1
ATOM 2480 O O . ALA A 1 326 ? 26.891 13.703 -9.344 1 84.75 326 ALA A O 1
ATOM 2481 N N . TYR A 1 327 ? 26.812 15.688 -8.422 1 84.19 327 TYR A N 1
ATOM 2482 C CA . TYR A 1 327 ? 28.109 16.094 -8.945 1 84.19 327 TYR A CA 1
ATOM 2483 C C . TYR A 1 327 ? 29.219 15.172 -8.461 1 84.19 327 TYR A C 1
ATOM 2485 O O . TYR A 1 327 ? 30.047 14.719 -9.258 1 84.19 327 TYR A O 1
ATOM 2493 N N . ALA A 1 328 ? 29.234 14.922 -7.227 1 86 328 ALA A N 1
ATOM 2494 C CA . ALA A 1 328 ? 30.25 14.047 -6.637 1 86 328 ALA A CA 1
ATOM 2495 C C . ALA A 1 328 ? 30.188 12.648 -7.25 1 86 328 ALA A C 1
ATOM 2497 O O . ALA A 1 328 ? 31.219 12.047 -7.527 1 86 328 ALA A O 1
ATOM 2498 N N . LEU A 1 329 ? 29.016 12.164 -7.297 1 85.88 329 LEU A N 1
ATOM 2499 C CA . LEU A 1 329 ? 28.828 10.836 -7.871 1 85.88 329 LEU A CA 1
ATOM 2500 C C . LEU A 1 329 ? 29.281 10.805 -9.328 1 85.88 329 LEU A C 1
ATOM 2502 O O . LEU A 1 329 ? 29.828 9.805 -9.789 1 85.88 329 LEU A O 1
ATOM 2506 N N . ALA A 1 330 ? 29 11.875 -10.031 1 88.31 330 ALA A N 1
ATOM 2507 C CA . ALA A 1 330 ? 29.391 11.977 -11.438 1 88.31 330 ALA A CA 1
ATOM 2508 C C . ALA A 1 330 ? 30.906 11.961 -11.586 1 88.31 330 ALA A C 1
ATOM 2510 O O . ALA A 1 330 ? 31.438 11.43 -12.562 1 88.31 330 ALA A O 1
ATOM 2511 N N . GLN A 1 331 ? 31.562 12.469 -10.695 1 88.94 331 GLN A N 1
ATOM 2512 C CA . GLN A 1 331 ? 33.031 12.523 -10.742 1 88.94 331 GLN A CA 1
ATOM 2513 C C . GLN A 1 331 ? 33.625 11.148 -10.461 1 88.94 331 GLN A C 1
ATOM 2515 O O . GLN A 1 331 ? 34.75 10.867 -10.883 1 88.94 331 GLN A O 1
ATOM 2520 N N . LYS A 1 332 ? 32.969 10.297 -9.82 1 73.69 332 LYS A N 1
ATOM 2521 C CA . LYS A 1 332 ? 33.469 8.961 -9.5 1 73.69 332 LYS A CA 1
ATOM 2522 C C . LYS A 1 332 ? 33.281 8 -10.664 1 73.69 332 LYS A C 1
ATOM 2524 O O . LYS A 1 332 ? 33.906 6.941 -10.711 1 73.69 332 LYS A O 1
ATOM 2529 N N . LYS A 1 333 ? 32.594 8.336 -11.555 1 68.44 333 LYS A N 1
ATOM 2530 C CA . LYS A 1 333 ? 32.406 7.527 -12.758 1 68.44 333 LYS A CA 1
ATOM 2531 C C . LYS A 1 333 ? 33.531 7.801 -13.773 1 68.44 333 LYS A C 1
ATOM 2533 O O . LYS A 1 333 ? 33.938 6.895 -14.484 1 68.44 333 LYS A O 1
ATOM 2538 N N . MET B 1 1 ? 20.109 -17.078 8.25 1 66.31 1 MET B N 1
ATOM 2539 C CA . MET B 1 1 ? 19.141 -16.062 7.844 1 66.31 1 MET B CA 1
ATOM 2540 C C . MET B 1 1 ? 17.875 -16.719 7.297 1 66.31 1 MET B C 1
ATOM 2542 O O . MET B 1 1 ? 17.938 -17.75 6.625 1 66.31 1 MET B O 1
ATOM 2546 N N . LYS B 1 2 ? 16.688 -16.234 7.672 1 86.38 2 LYS B N 1
ATOM 2547 C CA . LYS B 1 2 ? 15.422 -16.734 7.141 1 86.38 2 LYS B CA 1
ATOM 2548 C C . LYS B 1 2 ? 15.336 -16.516 5.633 1 86.38 2 LYS B C 1
ATOM 2550 O O . LYS B 1 2 ? 15.758 -15.477 5.125 1 86.38 2 LYS B O 1
ATOM 2555 N N . LYS B 1 3 ? 14.938 -17.562 4.926 1 93.25 3 LYS B N 1
ATOM 2556 C CA . LYS B 1 3 ? 14.836 -17.516 3.471 1 93.25 3 LYS B CA 1
ATOM 2557 C C . LYS B 1 3 ? 13.375 -17.609 3.02 1 93.25 3 LYS B C 1
ATOM 2559 O O . LYS B 1 3 ? 12.602 -18.391 3.576 1 93.25 3 LYS B O 1
ATOM 2564 N N . VAL B 1 4 ? 13.023 -16.812 2.07 1 97.62 4 VAL B N 1
ATOM 2565 C CA . VAL B 1 4 ? 11.695 -16.828 1.473 1 97.62 4 VAL B CA 1
ATOM 2566 C C . VAL B 1 4 ? 11.805 -16.953 -0.045 1 97.62 4 VAL B C 1
ATOM 2568 O O . VAL B 1 4 ? 12.68 -16.344 -0.663 1 97.62 4 VAL B O 1
ATOM 2571 N N . LYS B 1 5 ? 11.016 -17.781 -0.647 1 98.5 5 LYS B N 1
ATOM 2572 C CA . LYS B 1 5 ? 10.953 -17.953 -2.096 1 98.5 5 LYS B CA 1
ATOM 2573 C C . LYS B 1 5 ? 9.883 -17.062 -2.711 1 98.5 5 LYS B C 1
ATOM 2575 O O . LYS B 1 5 ? 8.734 -17.047 -2.252 1 98.5 5 LYS B O 1
ATOM 2580 N N . ILE B 1 6 ? 10.273 -16.344 -3.719 1 98.75 6 ILE B N 1
ATOM 2581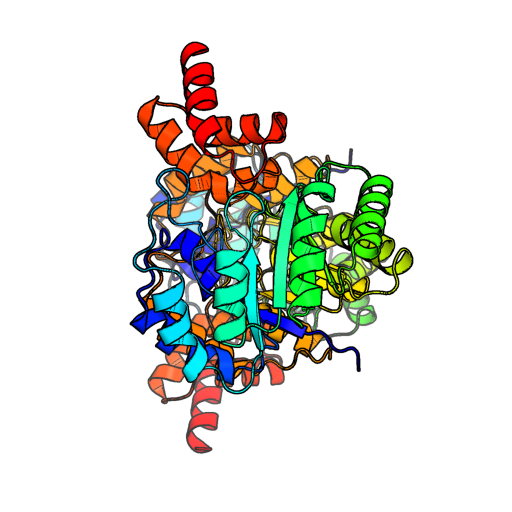 C CA . ILE B 1 6 ? 9.32 -15.477 -4.398 1 98.75 6 ILE B CA 1
ATOM 2582 C C . ILE B 1 6 ? 8.852 -16.141 -5.695 1 98.75 6 ILE B C 1
ATOM 2584 O O . ILE B 1 6 ? 9.672 -16.5 -6.539 1 98.75 6 ILE B O 1
ATOM 2588 N N . PHE B 1 7 ? 7.562 -16.344 -5.844 1 98.75 7 PHE B N 1
ATOM 2589 C CA . PHE B 1 7 ? 6.934 -16.688 -7.113 1 98.75 7 PHE B CA 1
ATOM 2590 C C . PHE B 1 7 ? 6.453 -15.438 -7.836 1 98.75 7 PHE B C 1
ATOM 2592 O O . PHE B 1 7 ? 5.676 -14.648 -7.281 1 98.75 7 PHE B O 1
ATOM 2599 N N . ASP B 1 8 ? 6.91 -15.219 -8.992 1 98.62 8 ASP B N 1
ATOM 2600 C CA . ASP B 1 8 ? 6.449 -14.07 -9.773 1 98.62 8 ASP B CA 1
ATOM 2601 C C . ASP B 1 8 ? 5.262 -14.453 -10.656 1 98.62 8 ASP B C 1
ATOM 2603 O O . ASP B 1 8 ? 5.371 -15.336 -11.5 1 98.62 8 ASP B O 1
ATOM 2607 N N . LEU B 1 9 ? 4.195 -13.75 -10.477 1 98.19 9 LEU B N 1
ATOM 2608 C CA . LEU B 1 9 ? 2.969 -14.07 -11.195 1 98.19 9 LEU B CA 1
ATOM 2609 C C . LEU B 1 9 ? 2.611 -12.961 -12.18 1 98.19 9 LEU B C 1
ATOM 2611 O O . LEU B 1 9 ? 1.462 -12.859 -12.617 1 98.19 9 LEU B O 1
ATOM 2615 N N . THR B 1 10 ? 3.521 -12.125 -12.578 1 97.88 10 THR B N 1
ATOM 2616 C CA . THR B 1 10 ? 3.301 -11 -13.477 1 97.88 10 THR B CA 1
ATOM 2617 C C . THR B 1 10 ? 2.658 -11.461 -14.781 1 97.88 10 THR B C 1
ATOM 2619 O O . THR B 1 10 ? 1.731 -10.82 -15.281 1 97.88 10 THR B O 1
ATOM 2622 N N . LEU B 1 11 ? 3.078 -12.57 -15.289 1 97.38 11 LEU B N 1
ATOM 2623 C CA . LEU B 1 11 ? 2.672 -13.031 -16.609 1 97.38 11 LEU B CA 1
ATOM 2624 C C . LEU B 1 11 ? 1.368 -13.82 -16.531 1 97.38 11 LEU B C 1
ATOM 2626 O O . LEU B 1 11 ? 0.762 -14.125 -17.562 1 97.38 11 LEU B O 1
ATOM 2630 N N . ARG B 1 12 ? 0.927 -14.148 -15.391 1 95.62 12 ARG B N 1
ATOM 2631 C CA . ARG B 1 12 ? -0.353 -14.836 -15.227 1 95.62 12 ARG B CA 1
ATOM 2632 C C . ARG B 1 12 ? -1.398 -13.898 -14.625 1 95.62 12 ARG B C 1
ATOM 2634 O O . ARG B 1 12 ? -2.344 -13.5 -15.305 1 95.62 12 ARG B O 1
ATOM 2641 N N . ASP B 1 13 ? -1.178 -13.445 -13.367 1 92.06 13 ASP B N 1
ATOM 2642 C CA . ASP B 1 13 ? -2.141 -12.547 -12.75 1 92.06 13 ASP B CA 1
ATOM 2643 C C . ASP B 1 13 ? -2.191 -11.203 -13.484 1 92.06 13 ASP B C 1
ATOM 2645 O O . ASP B 1 13 ? -3.252 -10.586 -13.586 1 92.06 13 ASP B O 1
ATOM 2649 N N . GLY B 1 14 ? -1.05 -10.773 -13.953 1 91.25 14 GLY B N 1
ATOM 2650 C CA . GLY B 1 14 ? -1.007 -9.562 -14.758 1 91.25 14 GLY B CA 1
ATOM 2651 C C . GLY B 1 14 ? -1.878 -9.633 -15.992 1 91.25 14 GLY B C 1
ATOM 2652 O O . GLY B 1 14 ? -2.34 -8.609 -16.5 1 91.25 14 GLY B O 1
ATOM 2653 N N . SER B 1 15 ? -2.115 -10.797 -16.484 1 88.5 15 SER B N 1
ATOM 2654 C CA . SER B 1 15 ? -2.967 -10.992 -17.641 1 88.5 15 SER B CA 1
ATOM 2655 C C . SER B 1 15 ? -4.391 -10.508 -17.375 1 88.5 15 SER B C 1
ATOM 2657 O O . SER B 1 15 ? -5.078 -10.047 -18.297 1 88.5 15 SER B O 1
ATOM 2659 N N . HIS B 1 16 ? -4.844 -10.586 -16.156 1 80.12 16 HIS B N 1
ATOM 2660 C CA . HIS B 1 16 ? -6.152 -10.039 -15.812 1 80.12 16 HIS B CA 1
ATOM 2661 C C . HIS B 1 16 ? -6.23 -8.555 -16.141 1 80.12 16 HIS B C 1
ATOM 2663 O O . HIS B 1 16 ? -7.227 -8.094 -16.703 1 80.12 16 HIS B O 1
ATOM 2669 N N . ALA B 1 17 ? -5.184 -7.891 -15.82 1 78.44 17 ALA B N 1
ATOM 2670 C CA . ALA B 1 17 ? -5.145 -6.441 -16 1 78.44 17 ALA B CA 1
ATOM 2671 C C . ALA B 1 17 ? -5.02 -6.074 -17.469 1 78.44 17 ALA B C 1
ATOM 2673 O O . ALA B 1 17 ? -5.336 -4.949 -17.875 1 78.44 17 ALA B O 1
ATOM 2674 N N . LYS B 1 18 ? -4.566 -7.012 -18.219 1 85.62 18 LYS B N 1
ATOM 2675 C CA . LYS B 1 18 ? -4.402 -6.785 -19.656 1 85.62 18 LYS B CA 1
ATOM 2676 C C . LYS B 1 18 ? -5.5 -7.488 -20.453 1 85.62 18 LYS B C 1
ATOM 2678 O O . LYS B 1 18 ? -5.363 -7.695 -21.656 1 85.62 18 LYS B O 1
ATOM 2683 N N . SER B 1 19 ? -6.504 -7.938 -19.781 1 77.5 19 SER B N 1
ATOM 2684 C CA . SER B 1 19 ? -7.625 -8.648 -20.406 1 77.5 19 SER B CA 1
ATOM 2685 C C . SER B 1 19 ? -7.152 -9.898 -21.141 1 77.5 19 SER B C 1
ATOM 2687 O O . SER B 1 19 ? -7.617 -10.188 -22.234 1 77.5 19 SER B O 1
ATOM 2689 N N . HIS B 1 20 ? -6.051 -10.461 -20.625 1 84.88 20 HIS B N 1
ATOM 2690 C CA . HIS B 1 20 ? -5.512 -11.734 -21.078 1 84.88 20 HIS B CA 1
ATOM 2691 C C . HIS B 1 20 ? -4.926 -11.609 -22.484 1 84.88 20 HIS B C 1
ATOM 2693 O O . HIS B 1 20 ? -5 -12.555 -23.281 1 84.88 20 HIS B O 1
ATOM 2699 N N . GLN B 1 21 ? -4.336 -10.484 -22.844 1 86.25 21 GLN B N 1
ATOM 2700 C CA . GLN B 1 21 ? -3.934 -10.234 -24.219 1 86.25 21 GLN B CA 1
ATOM 2701 C C . GLN B 1 21 ? -2.416 -10.172 -24.344 1 86.25 21 GLN B C 1
ATOM 2703 O O . GLN B 1 21 ? -1.89 -9.562 -25.281 1 86.25 21 GLN B O 1
ATOM 2708 N N . PHE B 1 22 ? -1.676 -10.758 -23.438 1 92.88 22 PHE B N 1
ATOM 2709 C CA . PHE B 1 22 ? -0.246 -10.922 -23.672 1 92.88 22 PHE B CA 1
ATOM 2710 C C . PHE B 1 22 ? 0.003 -11.781 -24.906 1 92.88 22 PHE B C 1
ATOM 2712 O O . PHE B 1 22 ? -0.585 -12.852 -25.062 1 92.88 22 PHE B O 1
ATOM 2719 N N . THR B 1 23 ? 0.843 -11.289 -25.797 1 94.69 23 THR B N 1
ATOM 2720 C CA . THR B 1 23 ? 1.258 -12.156 -26.906 1 94.69 23 THR B CA 1
ATOM 2721 C C . THR B 1 23 ? 2.361 -13.109 -26.453 1 94.69 23 THR B C 1
ATOM 2723 O O . THR B 1 23 ? 3.047 -12.852 -25.469 1 94.69 23 THR B O 1
ATOM 2726 N N . PRO B 1 24 ? 2.525 -14.211 -27.172 1 96.31 24 PRO B N 1
ATOM 2727 C CA . PRO B 1 24 ? 3.621 -15.125 -26.828 1 96.31 24 PRO B CA 1
ATOM 2728 C C . PRO B 1 24 ? 4.984 -14.438 -26.844 1 96.31 24 PRO B C 1
ATOM 2730 O O . PRO B 1 24 ? 5.824 -14.719 -25.984 1 96.31 24 PRO B O 1
ATOM 2733 N N . GLU B 1 25 ? 5.16 -13.516 -27.75 1 96.56 25 GLU B N 1
ATOM 2734 C CA . GLU B 1 25 ? 6.426 -12.789 -27.844 1 96.56 25 GLU B CA 1
ATOM 2735 C C . GLU B 1 25 ? 6.641 -11.906 -26.609 1 96.56 25 GLU B C 1
ATOM 2737 O O . GLU B 1 25 ? 7.734 -11.875 -26.047 1 96.56 25 GLU B O 1
ATOM 2742 N N . GLN B 1 26 ? 5.621 -11.242 -26.219 1 96.12 26 GLN B N 1
ATOM 2743 C CA . GLN B 1 26 ? 5.695 -10.406 -25.031 1 96.12 26 GLN B CA 1
ATOM 2744 C C . GLN B 1 26 ? 5.988 -11.242 -23.781 1 96.12 26 GLN B C 1
ATOM 2746 O O . GLN B 1 26 ? 6.801 -10.844 -22.953 1 96.12 26 GLN B O 1
ATOM 2751 N N . MET B 1 27 ? 5.336 -12.383 -23.734 1 96.44 27 MET B N 1
ATOM 2752 C CA . MET B 1 27 ? 5.539 -13.266 -22.594 1 96.44 27 MET B CA 1
ATOM 2753 C C . MET B 1 27 ? 6.98 -13.758 -22.531 1 96.44 27 MET B C 1
ATOM 2755 O O . MET B 1 27 ? 7.594 -13.781 -21.469 1 96.44 27 MET B O 1
ATOM 2759 N N . ALA B 1 28 ? 7.488 -14.148 -23.656 1 97.69 28 ALA B N 1
ATOM 2760 C CA . ALA B 1 28 ? 8.844 -14.688 -23.703 1 97.69 28 ALA B CA 1
ATOM 2761 C C . ALA B 1 28 ? 9.875 -13.641 -23.297 1 97.69 28 ALA B C 1
ATOM 2763 O O . ALA B 1 28 ? 10.766 -13.922 -22.484 1 97.69 28 ALA B O 1
ATOM 2764 N N . VAL B 1 29 ? 9.719 -12.469 -23.781 1 97.88 29 VAL B N 1
ATOM 2765 C CA . VAL B 1 29 ? 10.664 -11.391 -23.5 1 97.88 29 VAL B CA 1
ATOM 2766 C C . VAL B 1 29 ? 10.625 -11.055 -22.016 1 97.88 29 VAL B C 1
ATOM 2768 O O . VAL B 1 29 ? 11.672 -10.969 -21.359 1 97.88 29 VAL B O 1
ATOM 2771 N N . LEU B 1 30 ? 9.461 -10.914 -21.5 1 97.94 30 LEU B N 1
ATOM 2772 C CA . LEU B 1 30 ? 9.336 -10.547 -20.094 1 97.94 30 LEU B CA 1
ATOM 2773 C C . LEU B 1 30 ? 9.758 -11.695 -19.188 1 97.94 30 LEU B C 1
ATOM 2775 O O . LEU B 1 30 ? 10.383 -11.477 -18.141 1 97.94 30 LEU B O 1
ATOM 2779 N N . ALA B 1 31 ? 9.438 -12.906 -19.578 1 98.44 31 ALA B N 1
ATOM 2780 C CA . ALA B 1 31 ? 9.844 -14.07 -18.781 1 98.44 31 ALA B CA 1
ATOM 2781 C C . ALA B 1 31 ? 11.359 -14.156 -18.688 1 98.44 31 ALA B C 1
ATOM 2783 O O . ALA B 1 31 ? 11.898 -14.461 -17.609 1 98.44 31 ALA B O 1
ATOM 2784 N N . GLU B 1 32 ? 12 -13.922 -19.797 1 98.56 32 GLU B N 1
ATOM 2785 C CA . GLU B 1 32 ? 13.461 -13.945 -19.797 1 98.56 32 GLU B CA 1
ATOM 2786 C C . GLU B 1 32 ? 14.031 -12.906 -18.844 1 98.56 32 GLU B C 1
ATOM 2788 O O . GLU B 1 32 ? 14.984 -13.195 -18.109 1 98.56 32 GLU B O 1
ATOM 2793 N N . GLN B 1 33 ? 13.484 -11.75 -18.859 1 98.38 33 GLN B N 1
ATOM 2794 C CA . GLN B 1 33 ? 13.953 -10.695 -17.969 1 98.38 33 GLN B CA 1
ATOM 2795 C C . GLN B 1 33 ? 13.656 -11.031 -16.5 1 98.38 33 GLN B C 1
ATOM 2797 O O . GLN B 1 33 ? 14.531 -10.891 -15.641 1 98.38 33 GLN B O 1
ATOM 2802 N N . ILE B 1 34 ? 12.477 -11.531 -16.203 1 98.62 34 ILE B N 1
ATOM 2803 C CA . ILE B 1 34 ? 12.086 -11.883 -14.844 1 98.62 34 ILE B CA 1
ATOM 2804 C C . ILE B 1 34 ? 12.992 -13.008 -14.328 1 98.62 34 ILE B C 1
ATOM 2806 O O . ILE B 1 34 ? 13.367 -13.016 -13.156 1 98.62 34 ILE B O 1
ATOM 2810 N N . ASP B 1 35 ? 13.352 -13.891 -15.203 1 98.62 35 ASP B N 1
ATOM 2811 C CA . ASP B 1 35 ? 14.211 -15.016 -14.859 1 98.62 35 ASP B CA 1
ATOM 2812 C C . ASP B 1 35 ? 15.555 -14.531 -14.328 1 98.62 35 ASP B C 1
ATOM 2814 O O . ASP B 1 35 ? 16.203 -15.227 -13.539 1 98.62 35 ASP B O 1
ATOM 2818 N N . SER B 1 36 ? 15.953 -13.398 -14.695 1 98.19 36 SER B N 1
ATOM 2819 C CA . SER B 1 36 ? 17.266 -12.883 -14.328 1 98.19 36 SER B CA 1
ATOM 2820 C C . SER B 1 36 ? 17.219 -12.172 -12.977 1 98.19 36 SER B C 1
ATOM 2822 O O . SER B 1 36 ? 18.266 -11.781 -12.445 1 98.19 36 SER B O 1
ATOM 2824 N N . THR B 1 37 ? 16.047 -12.031 -12.328 1 97.88 37 THR B N 1
ATOM 2825 C CA . THR B 1 37 ? 15.906 -11.219 -11.133 1 97.88 37 THR B CA 1
ATOM 2826 C C . THR B 1 37 ? 16.234 -12.031 -9.883 1 97.88 37 THR B C 1
ATOM 2828 O O . THR B 1 37 ? 16.5 -11.469 -8.82 1 97.88 37 THR B O 1
ATOM 2831 N N . GLY B 1 38 ? 16.109 -13.359 -9.922 1 98.06 38 GLY B N 1
ATOM 2832 C CA . GLY B 1 38 ? 16.375 -14.203 -8.766 1 98.06 38 GLY B CA 1
ATOM 2833 C C . GLY B 1 38 ? 15.125 -14.844 -8.203 1 98.06 38 GLY B C 1
ATOM 2834 O O . GLY B 1 38 ? 15.18 -15.531 -7.176 1 98.06 38 GLY B O 1
ATOM 2835 N N . VAL B 1 39 ? 13.969 -14.719 -8.875 1 98.5 39 VAL B N 1
ATOM 2836 C CA . VAL B 1 39 ? 12.734 -15.352 -8.422 1 98.5 39 VAL B CA 1
ATOM 2837 C C . VAL B 1 39 ? 12.891 -16.875 -8.453 1 98.5 39 VAL B C 1
ATOM 2839 O O . VAL B 1 39 ? 13.648 -17.406 -9.258 1 98.5 39 VAL B O 1
ATOM 2842 N N . ALA B 1 40 ? 12.164 -17.5 -7.582 1 98.5 40 ALA B N 1
ATOM 2843 C CA . ALA B 1 40 ? 12.242 -18.953 -7.496 1 98.5 40 ALA B CA 1
ATOM 2844 C C . ALA B 1 40 ? 11.422 -19.625 -8.602 1 98.5 40 ALA B C 1
ATOM 2846 O O . ALA B 1 40 ? 11.773 -20.703 -9.086 1 98.5 40 ALA B O 1
ATOM 2847 N N . ALA B 1 41 ? 10.328 -18.953 -8.992 1 98.75 41 ALA B N 1
ATOM 2848 C CA . ALA B 1 41 ? 9.469 -19.5 -10.031 1 98.75 41 ALA B CA 1
ATOM 2849 C C . ALA B 1 41 ? 8.734 -18.391 -10.781 1 98.75 41 ALA B C 1
ATOM 2851 O O . ALA B 1 41 ? 8.562 -17.297 -10.258 1 98.75 41 ALA B O 1
ATOM 2852 N N . ILE B 1 42 ? 8.352 -18.688 -11.984 1 98.75 42 ILE B N 1
ATOM 2853 C CA . ILE B 1 4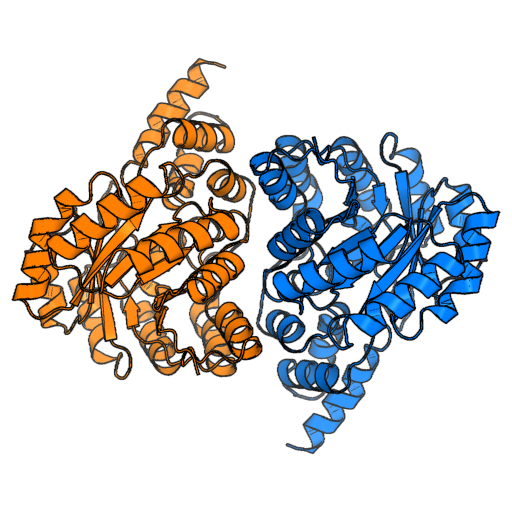2 ? 7.555 -17.812 -12.836 1 98.75 42 ILE B CA 1
ATOM 2854 C C . ILE B 1 42 ? 6.266 -18.516 -13.25 1 98.75 42 ILE B C 1
ATOM 2856 O O . ILE B 1 42 ? 6.301 -19.625 -13.781 1 98.75 42 ILE B O 1
ATOM 2860 N N . GLU B 1 43 ? 5.203 -17.922 -12.938 1 98.44 43 GLU B N 1
ATOM 2861 C CA . GLU B 1 43 ? 3.904 -18.391 -13.406 1 98.44 43 GLU B CA 1
ATOM 2862 C C . GLU B 1 43 ? 3.398 -17.562 -14.578 1 98.44 43 GLU B C 1
ATOM 2864 O O . GLU B 1 43 ? 3.504 -16.328 -14.555 1 98.44 43 GLU B O 1
ATOM 2869 N N . PHE B 1 44 ? 2.861 -18.25 -15.602 1 96.19 44 PHE B N 1
ATOM 2870 C CA . PHE B 1 44 ? 2.521 -17.531 -16.828 1 96.19 44 PHE B CA 1
ATOM 2871 C C . PHE B 1 44 ? 1.285 -18.141 -17.484 1 96.19 44 PHE B C 1
ATOM 2873 O O . PHE B 1 44 ? 0.826 -19.203 -17.078 1 96.19 44 PHE B O 1
ATOM 2880 N N . GLY B 1 45 ? 0.723 -17.406 -18.438 1 92.69 45 GLY B N 1
ATOM 2881 C CA . GLY B 1 45 ? -0.441 -17.891 -19.172 1 92.69 45 GLY B CA 1
ATOM 2882 C C . GLY B 1 45 ? -1.671 -17.016 -18.953 1 92.69 45 GLY B C 1
ATOM 2883 O O . GLY B 1 45 ? -1.557 -15.836 -18.641 1 92.69 45 GLY B O 1
ATOM 2884 N N . HIS B 1 46 ? -2.824 -17.625 -19.219 1 85.56 46 HIS B N 1
ATOM 2885 C CA . HIS B 1 46 ? -4.098 -16.953 -19.016 1 85.56 46 HIS B CA 1
ATOM 2886 C C . HIS B 1 46 ? -4.293 -16.578 -17.547 1 85.56 46 HIS B C 1
ATOM 2888 O O . HIS B 1 46 ? -3.854 -17.297 -16.656 1 85.56 46 HIS B O 1
ATOM 2894 N N . GLY B 1 47 ? -4.992 -15.516 -17.297 1 82.62 47 GLY B N 1
ATOM 2895 C CA . GLY B 1 47 ? -5.227 -15.062 -15.938 1 82.62 47 GLY B CA 1
ATOM 2896 C C . GLY B 1 47 ? -5.883 -16.109 -15.062 1 82.62 47 G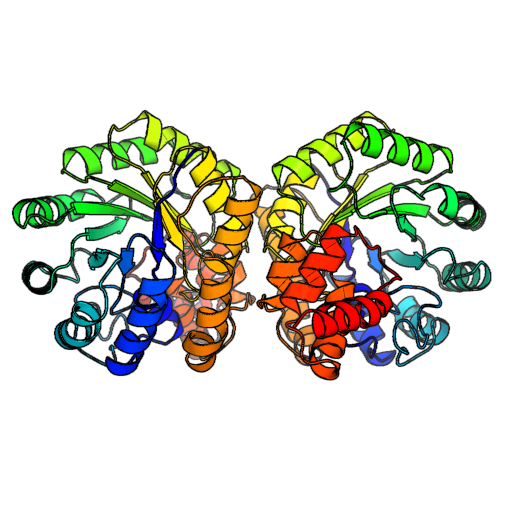LY B C 1
ATOM 2897 O O . GLY B 1 47 ? -5.594 -16.188 -13.867 1 82.62 47 GLY B O 1
ATOM 2898 N N . ASN B 1 48 ? -6.695 -16.891 -15.641 1 81 48 ASN B N 1
ATOM 2899 C CA . ASN B 1 48 ? -7.391 -17.938 -14.906 1 81 48 ASN B CA 1
ATOM 2900 C C . ASN B 1 48 ? -6.688 -19.297 -15.047 1 81 48 ASN B C 1
ATOM 2902 O O . ASN B 1 48 ? -7.238 -20.328 -14.68 1 81 48 ASN B O 1
ATOM 2906 N N . GLY B 1 49 ? -5.566 -19.281 -15.656 1 87.19 49 GLY B N 1
ATOM 2907 C CA . GLY B 1 49 ? -4.758 -20.484 -15.719 1 87.19 49 GLY B CA 1
ATOM 2908 C C . GLY B 1 49 ? -5.012 -21.312 -16.953 1 87.19 49 GLY B C 1
ATOM 2909 O O . GLY B 1 49 ? -5.457 -20.797 -17.984 1 87.19 49 GLY B O 1
ATOM 2910 N N . LEU B 1 50 ? -4.625 -22.562 -16.875 1 86.19 50 LEU B N 1
ATOM 2911 C CA . LEU B 1 50 ? -4.723 -23.516 -17.984 1 86.19 50 LEU B CA 1
ATOM 2912 C C . LEU B 1 50 ? -6.176 -23.719 -18.391 1 86.19 50 LEU B C 1
ATOM 2914 O O . LEU B 1 50 ? -7.043 -23.906 -17.531 1 86.19 50 LEU B O 1
ATOM 2918 N N . GLY B 1 51 ? -6.418 -23.562 -19.656 1 82.06 51 GLY B N 1
ATOM 2919 C CA . GLY B 1 51 ? -7.77 -23.75 -20.156 1 82.06 51 GLY B CA 1
ATOM 2920 C C . GLY B 1 51 ? -8.688 -22.578 -19.875 1 82.06 51 GLY B C 1
ATOM 2921 O O . GLY B 1 51 ? -9.898 -22.672 -20.062 1 82.06 51 GLY B O 1
ATOM 2922 N N . GLY B 1 52 ? -8.18 -21.5 -19.516 1 75.12 52 GLY B N 1
ATOM 2923 C CA . GLY B 1 52 ? -8.961 -20.375 -19.047 1 75.12 52 GLY B CA 1
ATOM 2924 C C . GLY B 1 52 ? -9.555 -19.547 -20.172 1 75.12 52 GLY B C 1
ATOM 2925 O O . GLY B 1 52 ? -10.5 -18.781 -19.953 1 75.12 52 GLY B O 1
ATOM 2926 N N . SER B 1 53 ? -9.016 -19.75 -21.344 1 75.19 53 SER B N 1
ATOM 2927 C CA . SER B 1 53 ? -9.516 -18.969 -22.469 1 75.19 53 SER B CA 1
ATOM 2928 C C . SER B 1 53 ? -10.922 -19.391 -22.859 1 75.19 53 SER B C 1
ATOM 2930 O O . SER B 1 53 ? -11.109 -20.453 -23.469 1 75.19 53 SER B O 1
ATOM 2932 N N . ALA B 1 54 ? -11.828 -18.641 -22.422 1 69.81 54 ALA B N 1
ATOM 2933 C CA . ALA B 1 54 ? -13.242 -18.922 -22.672 1 69.81 54 ALA B CA 1
ATOM 2934 C C . ALA B 1 54 ? -14.078 -17.641 -22.578 1 69.81 54 ALA B C 1
ATOM 2936 O O . ALA B 1 54 ? -13.594 -16.609 -22.109 1 69.81 54 ALA B O 1
ATOM 2937 N N . LEU B 1 55 ? -15.266 -17.688 -23.078 1 60.31 55 LEU B N 1
ATOM 2938 C CA . LEU B 1 55 ? -16.188 -16.562 -23.062 1 60.31 55 LEU B CA 1
ATOM 2939 C C . LEU B 1 55 ? -16.438 -16.062 -21.641 1 60.31 55 LEU B C 1
ATOM 2941 O O . LEU B 1 55 ? -16.531 -14.867 -21.391 1 60.31 55 LEU B O 1
ATOM 2945 N N . GLN B 1 56 ? -16.422 -16.938 -20.703 1 61.19 56 GLN B N 1
ATOM 2946 C CA . GLN B 1 56 ? -16.75 -16.641 -19.312 1 61.19 56 GLN B CA 1
ATOM 2947 C C . GLN B 1 56 ? -15.641 -15.828 -18.641 1 61.19 56 GLN B C 1
ATOM 2949 O O . GLN B 1 56 ? -15.914 -14.977 -17.797 1 61.19 56 GLN B O 1
ATOM 2954 N N . TYR B 1 57 ? -14.438 -16.109 -19.141 1 66.69 57 TYR B N 1
ATOM 2955 C CA . TYR B 1 57 ? -13.305 -15.516 -18.438 1 66.69 57 TYR B CA 1
ATOM 2956 C C . TYR B 1 57 ? -12.602 -14.484 -19.312 1 66.69 57 TYR B C 1
ATOM 2958 O O . TYR B 1 57 ? -11.836 -13.656 -18.812 1 66.69 57 TYR B O 1
ATOM 2966 N N . GLY B 1 58 ? -12.867 -14.539 -20.656 1 66.75 58 GLY B N 1
ATOM 2967 C CA . GLY B 1 58 ? -12.141 -13.75 -21.641 1 66.75 58 GLY B CA 1
ATOM 2968 C C . GLY B 1 58 ? -11.164 -14.57 -22.453 1 66.75 58 GLY B C 1
ATOM 2969 O O . GLY B 1 58 ? -10.438 -15.406 -21.922 1 66.75 58 GLY B O 1
ATOM 2970 N N . PHE B 1 59 ? -11.086 -14.328 -23.703 1 76.81 59 PHE B N 1
ATOM 2971 C CA . PHE B 1 59 ? -10.219 -15.078 -24.609 1 76.81 59 PHE B CA 1
ATOM 2972 C C . PHE B 1 59 ? -8.789 -14.562 -24.516 1 76.81 59 PHE B C 1
ATOM 2974 O O . PHE B 1 59 ? -8.555 -13.352 -24.516 1 76.81 59 PHE B O 1
ATOM 2981 N N . ALA B 1 60 ? -7.91 -15.508 -24.438 1 81.44 60 ALA B N 1
ATOM 2982 C CA . ALA B 1 60 ? -6.492 -15.156 -24.469 1 81.44 60 ALA B CA 1
ATOM 2983 C C . ALA B 1 60 ? -6.043 -14.844 -25.891 1 81.44 60 ALA B C 1
ATOM 2985 O O . ALA B 1 60 ? -6.707 -15.234 -26.859 1 81.44 60 ALA B O 1
ATOM 2986 N N . ALA B 1 61 ? -4.961 -14.172 -26.016 1 86.06 61 ALA B N 1
ATOM 2987 C CA . ALA B 1 61 ? -4.375 -13.852 -27.312 1 86.06 61 ALA B CA 1
ATOM 2988 C C . ALA B 1 61 ? -3.773 -15.094 -27.969 1 86.06 61 ALA B C 1
ATOM 2990 O O . ALA B 1 61 ? -3.568 -15.133 -29.188 1 86.06 61 ALA B O 1
ATOM 2991 N N . ALA B 1 62 ? -3.488 -16.141 -27.156 1 91.94 62 ALA B N 1
ATOM 2992 C CA . ALA B 1 62 ? -2.859 -17.359 -27.656 1 91.94 62 ALA B CA 1
ATOM 2993 C C . ALA B 1 62 ? -3.258 -18.578 -26.812 1 91.94 62 ALA B C 1
ATOM 2995 O O . ALA B 1 62 ? -3.84 -18.422 -25.734 1 91.94 62 ALA B O 1
ATOM 2996 N N . THR B 1 63 ? -2.926 -19.703 -27.312 1 92.19 63 THR B N 1
ATOM 2997 C CA . THR B 1 63 ? -3.242 -20.938 -26.609 1 92.19 63 THR B CA 1
ATOM 2998 C C . THR B 1 63 ? -2.221 -21.219 -25.516 1 92.19 63 THR B C 1
ATOM 3000 O O . THR B 1 63 ? -1.134 -20.641 -25.516 1 92.19 63 THR B O 1
ATOM 3003 N N . ASP B 1 64 ? -2.572 -22.141 -24.656 1 93.75 64 ASP B N 1
ATOM 3004 C CA . ASP B 1 64 ? -1.642 -22.562 -23.609 1 93.75 64 ASP B CA 1
ATOM 3005 C C . ASP B 1 64 ? -0.344 -23.094 -24.219 1 93.75 64 ASP B C 1
ATOM 3007 O O . ASP B 1 64 ? 0.747 -22.766 -23.75 1 93.75 64 ASP B O 1
ATOM 3011 N N . ARG B 1 65 ? -0.466 -23.891 -25.281 1 94.06 65 ARG B N 1
ATOM 3012 C CA . ARG B 1 65 ? 0.709 -24.469 -25.922 1 94.06 65 ARG B CA 1
ATOM 3013 C C . ARG B 1 65 ? 1.617 -23.375 -26.484 1 94.06 65 ARG B C 1
ATOM 3015 O O . ARG B 1 65 ? 2.838 -23.422 -26.312 1 94.06 65 ARG B O 1
ATOM 3022 N N . GLU B 1 66 ? 1.043 -22.391 -27.125 1 95.75 66 GLU B N 1
ATOM 3023 C CA . GLU B 1 66 ? 1.821 -21.297 -27.703 1 95.75 66 GLU B CA 1
ATOM 3024 C C . GLU B 1 66 ? 2.576 -20.531 -26.625 1 95.75 66 GLU B C 1
ATOM 3026 O O . GLU B 1 66 ? 3.727 -20.141 -26.812 1 95.75 66 GLU B O 1
ATOM 3031 N N . TYR B 1 67 ? 1.938 -20.328 -25.5 1 96.31 67 TYR B N 1
ATOM 3032 C CA . TYR B 1 67 ? 2.596 -19.656 -24.391 1 96.31 67 TYR B CA 1
ATOM 3033 C C . TYR B 1 67 ? 3.744 -20.5 -23.844 1 96.31 67 TYR B C 1
ATOM 3035 O O . TYR B 1 67 ? 4.824 -19.984 -23.547 1 96.31 67 TYR B O 1
ATOM 3043 N N . MET B 1 68 ? 3.537 -21.797 -23.734 1 96.81 68 MET B N 1
ATOM 3044 C CA . MET B 1 68 ? 4.566 -22.688 -23.203 1 96.81 68 MET B CA 1
ATOM 3045 C C . MET B 1 68 ? 5.75 -22.781 -24.156 1 96.81 68 MET B C 1
ATOM 3047 O O . MET B 1 68 ? 6.902 -22.766 -23.734 1 96.81 68 MET B O 1
ATOM 3051 N N . GLU B 1 69 ? 5.434 -22.828 -25.422 1 97.25 69 GLU B N 1
ATOM 3052 C CA . GLU B 1 69 ? 6.48 -22.875 -26.438 1 97.25 69 GLU B CA 1
ATOM 3053 C C . GLU B 1 69 ? 7.34 -21.609 -26.406 1 97.25 69 GLU B C 1
ATOM 3055 O O . GLU B 1 69 ? 8.539 -21.672 -26.672 1 97.25 69 GLU B O 1
ATOM 3060 N N . ALA B 1 70 ? 6.707 -20.547 -26.094 1 97.69 70 ALA B N 1
ATOM 3061 C CA . ALA B 1 70 ? 7.398 -19.266 -26.078 1 97.69 70 ALA B CA 1
ATOM 3062 C C . ALA B 1 70 ? 8.227 -19.094 -24.812 1 97.69 70 ALA B C 1
ATOM 3064 O O . ALA B 1 70 ? 9.352 -18.594 -24.859 1 97.69 70 ALA B O 1
ATOM 3065 N N . VAL B 1 71 ? 7.727 -19.516 -23.641 1 98.19 71 VAL B N 1
ATOM 3066 C CA . VAL B 1 71 ? 8.273 -19.156 -22.344 1 98.19 71 VAL B CA 1
ATOM 3067 C C . VAL B 1 71 ? 9.297 -20.203 -21.906 1 98.19 71 VAL B C 1
ATOM 3069 O O . VAL B 1 71 ? 10.359 -19.875 -21.375 1 98.19 71 VAL B O 1
ATOM 3072 N N . ALA B 1 72 ? 9.07 -21.484 -22.109 1 98.19 72 ALA B N 1
ATOM 3073 C CA . ALA B 1 72 ? 9.859 -22.578 -21.562 1 98.19 72 ALA B CA 1
ATOM 3074 C C . ALA B 1 72 ? 11.32 -22.469 -22 1 98.19 72 ALA B C 1
ATOM 3076 O O . ALA B 1 72 ? 12.234 -22.641 -21.172 1 98.19 72 ALA B O 1
ATOM 3077 N N . PRO B 1 73 ? 11.602 -22.109 -23.25 1 98.06 73 PRO B N 1
ATOM 3078 C CA . PRO B 1 73 ? 12.992 -22.109 -23.688 1 98.06 73 PRO B CA 1
ATOM 3079 C C . PRO B 1 73 ? 13.797 -20.953 -23.109 1 98.06 73 PRO B C 1
ATOM 3081 O O . PRO B 1 73 ? 15.031 -21 -23.078 1 98.06 73 PRO B O 1
ATOM 3084 N N . VAL B 1 74 ? 13.141 -19.922 -22.625 1 98.38 74 VAL B N 1
ATOM 3085 C CA . VAL B 1 74 ? 13.883 -18.703 -22.266 1 98.38 74 VAL B CA 1
ATOM 3086 C C . VAL B 1 74 ? 14.094 -18.656 -20.766 1 98.38 74 VAL B C 1
ATOM 3088 O O . VAL B 1 74 ? 14.922 -17.875 -20.266 1 98.38 74 VAL B O 1
ATOM 3091 N N . VAL B 1 75 ? 13.367 -19.438 -19.984 1 98.44 75 VAL B N 1
ATOM 3092 C CA . VAL B 1 75 ? 13.539 -19.484 -18.531 1 98.44 75 VAL B CA 1
ATOM 3093 C C . VAL B 1 75 ? 14.578 -20.547 -18.172 1 98.44 75 VAL B C 1
ATOM 3095 O O . VAL B 1 75 ? 14.352 -21.734 -18.359 1 98.44 75 VAL B O 1
ATOM 3098 N N . LYS B 1 76 ? 15.734 -20.094 -17.562 1 98 76 LYS B N 1
ATOM 3099 C CA . LYS B 1 76 ? 16.875 -20.984 -17.359 1 98 76 LYS B CA 1
ATOM 3100 C C . LYS B 1 76 ? 17.172 -21.172 -15.875 1 98 76 LYS B C 1
ATOM 3102 O O . LYS B 1 76 ? 17.766 -22.172 -15.477 1 98 76 LYS B O 1
ATOM 3107 N N . ASN B 1 77 ? 16.797 -20.25 -15.086 1 98.12 77 ASN B N 1
ATOM 3108 C CA . ASN B 1 77 ? 17.172 -20.266 -13.672 1 98.12 77 ASN B CA 1
ATOM 3109 C C . ASN B 1 77 ? 15.984 -20.594 -12.781 1 98.12 77 ASN B C 1
ATOM 3111 O O . ASN B 1 77 ? 16.062 -21.484 -11.93 1 98.12 77 ASN B O 1
ATOM 3115 N N . ALA B 1 78 ? 14.859 -19.875 -12.945 1 98.56 78 ALA B N 1
ATOM 3116 C CA . ALA B 1 78 ? 13.656 -20.094 -12.141 1 98.56 78 ALA B CA 1
ATOM 3117 C C . ALA B 1 78 ? 12.914 -21.344 -12.586 1 98.56 78 ALA B C 1
ATOM 3119 O O . ALA B 1 78 ? 13.125 -21.844 -13.688 1 98.56 78 ALA B O 1
ATOM 3120 N N . ASP B 1 79 ? 12.109 -21.844 -11.781 1 98.69 79 ASP B N 1
ATOM 3121 C CA . ASP B 1 79 ? 11.211 -22.938 -12.148 1 98.69 79 ASP B CA 1
ATOM 3122 C C . ASP B 1 79 ? 9.945 -22.406 -12.812 1 98.69 79 ASP B C 1
ATOM 3124 O O . ASP B 1 79 ? 9.562 -21.25 -12.609 1 98.69 79 ASP B O 1
ATOM 3128 N N . LEU B 1 80 ? 9.328 -23.25 -13.625 1 98.62 80 LEU B N 1
ATOM 3129 C CA . LEU B 1 80 ? 8.055 -22.906 -14.258 1 98.62 80 LEU B CA 1
ATOM 3130 C C . LEU B 1 80 ? 6.883 -23.375 -13.406 1 98.62 80 LEU B C 1
ATOM 3132 O O . LEU B 1 80 ? 6.871 -24.5 -12.922 1 98.62 80 LEU B O 1
ATOM 3136 N N . SER B 1 81 ? 5.969 -22.453 -13.203 1 98.5 81 SER B N 1
ATOM 3137 C CA . SER B 1 81 ? 4.742 -22.734 -12.461 1 98.5 81 SER B CA 1
ATOM 3138 C C . SER B 1 81 ? 3.506 -22.484 -13.312 1 98.5 81 SER B C 1
ATOM 3140 O O . SER B 1 81 ? 3.494 -21.562 -14.141 1 98.5 81 SER B O 1
ATOM 3142 N N . ILE B 1 82 ? 2.488 -23.312 -13.141 1 96.81 82 ILE B N 1
ATOM 3143 C CA . ILE B 1 82 ? 1.197 -23.125 -13.797 1 96.81 82 ILE B CA 1
ATOM 3144 C C . ILE B 1 82 ? 0.079 -23.219 -12.758 1 96.81 82 ILE B C 1
ATOM 3146 O O . ILE B 1 82 ? 0.267 -23.797 -11.68 1 96.81 82 ILE B O 1
ATOM 3150 N N . ILE B 1 83 ? -1.051 -22.578 -13.039 1 95.56 83 ILE B N 1
ATOM 3151 C CA . ILE B 1 83 ? -2.207 -22.672 -12.156 1 95.56 83 ILE B CA 1
ATOM 3152 C C . ILE B 1 83 ? -3.373 -23.328 -12.898 1 95.56 83 ILE B C 1
ATOM 3154 O O . ILE B 1 83 ? -3.531 -23.141 -14.109 1 95.56 83 ILE B O 1
ATOM 3158 N N . ILE B 1 84 ? -4.051 -24.172 -12.18 1 92.31 84 ILE B N 1
ATOM 3159 C CA . ILE B 1 84 ? -5.215 -24.875 -12.711 1 92.31 84 ILE B CA 1
ATOM 3160 C C . ILE B 1 84 ? -6.418 -24.641 -11.797 1 92.31 84 ILE B C 1
ATOM 3162 O O . ILE B 1 84 ? -6.305 -24.75 -10.57 1 92.31 84 ILE B O 1
ATOM 3166 N N . LEU B 1 85 ? -7.477 -24.219 -12.344 1 87.75 85 LEU B N 1
ATOM 3167 C CA . LEU B 1 85 ? -8.781 -24.266 -11.695 1 87.75 85 LEU B CA 1
ATOM 3168 C C . LEU B 1 85 ? -9.523 -25.547 -12.047 1 87.75 85 LEU B C 1
ATOM 3170 O O . LEU B 1 85 ? -9.938 -25.75 -13.195 1 87.75 85 LEU B O 1
ATOM 3174 N N . PRO B 1 86 ? -9.664 -26.344 -11.023 1 85.25 86 PRO B N 1
ATOM 3175 C CA . PRO B 1 86 ? -10.383 -27.578 -11.328 1 85.25 86 PRO B CA 1
ATOM 3176 C C . PRO B 1 86 ? -11.758 -27.328 -11.945 1 85.25 86 PRO B C 1
ATOM 3178 O O . PRO B 1 86 ? -12.523 -26.484 -11.445 1 85.25 86 PRO B O 1
ATOM 3181 N N . GLY B 1 87 ? -12.047 -27.938 -13.023 1 78.06 87 GLY B N 1
ATOM 3182 C CA . GLY B 1 87 ? -13.258 -27.672 -13.797 1 78.06 87 GLY B CA 1
ATOM 3183 C C . GLY B 1 87 ? -13 -26.875 -15.055 1 78.06 87 GLY B C 1
ATOM 3184 O O . GLY B 1 87 ? -13.812 -26.875 -15.984 1 78.06 87 GLY B O 1
ATOM 3185 N N . VAL B 1 88 ? -11.898 -26.156 -15.016 1 78.44 88 VAL B N 1
ATOM 3186 C CA . VAL B 1 88 ? -11.5 -25.375 -16.172 1 78.44 88 VAL B CA 1
ATOM 3187 C C . VAL B 1 88 ? -10.367 -26.078 -16.922 1 78.44 88 VAL B C 1
ATOM 3189 O O . VAL B 1 88 ? -10.531 -26.484 -18.078 1 78.44 88 VAL B O 1
ATOM 3192 N N . GLY B 1 89 ? -9.344 -26.328 -16.234 1 81 89 GLY B N 1
ATOM 3193 C CA . GLY B 1 89 ? -8.242 -27.109 -16.781 1 81 89 GLY B CA 1
ATOM 3194 C C . GLY B 1 89 ? -8.398 -28.594 -16.531 1 81 89 GLY B C 1
ATOM 3195 O O . GLY B 1 89 ? -8.906 -29.016 -15.492 1 81 89 GLY B O 1
ATOM 3196 N N . THR B 1 90 ? -7.891 -29.344 -17.547 1 81.12 90 THR B N 1
ATOM 3197 C CA . THR B 1 90 ? -8.023 -30.797 -17.453 1 81.12 90 THR B CA 1
ATOM 3198 C C . THR B 1 90 ? -6.656 -31.453 -17.375 1 81.12 90 THR B C 1
ATOM 3200 O O . THR B 1 90 ? -5.633 -30.781 -17.297 1 81.12 90 THR B O 1
ATOM 3203 N N . ARG B 1 91 ? -6.766 -32.781 -17.266 1 85.31 91 ARG B N 1
ATOM 3204 C CA . ARG B 1 91 ? -5.57 -33.594 -17.266 1 85.31 91 ARG B CA 1
ATOM 3205 C C . ARG B 1 91 ? -4.711 -33.344 -18.5 1 85.31 91 ARG B C 1
ATOM 3207 O O . ARG B 1 91 ? -3.482 -33.406 -18.422 1 85.31 91 ARG B O 1
ATOM 3214 N N . HIS B 1 92 ? -5.352 -33.094 -19.5 1 89 92 HIS B N 1
ATOM 3215 C CA . HIS B 1 92 ? -4.641 -32.844 -20.766 1 89 92 HIS B CA 1
ATOM 3216 C C . HIS B 1 92 ? -3.717 -31.641 -20.656 1 89 92 HIS B C 1
ATOM 3218 O O . HIS B 1 92 ? -2.555 -31.703 -21.062 1 89 92 HIS B O 1
ATOM 3224 N N . GLU B 1 93 ? -4.223 -30.625 -20.062 1 90.31 93 GLU B N 1
ATOM 3225 C CA . GLU B 1 93 ? -3.424 -29.422 -19.922 1 90.31 93 GLU B CA 1
ATOM 3226 C C . GLU B 1 93 ? -2.277 -29.609 -18.938 1 90.31 93 GLU B C 1
ATOM 3228 O O . GLU B 1 93 ? -1.2 -29.047 -19.109 1 90.31 93 GLU B O 1
ATOM 3233 N N . LEU B 1 94 ? -2.504 -30.391 -17.969 1 92.5 94 LEU B N 1
ATOM 3234 C CA . LEU B 1 94 ? -1.454 -30.688 -17 1 92.5 94 LEU B CA 1
ATOM 3235 C C . LEU B 1 94 ? -0.312 -31.453 -17.641 1 92.5 94 LEU B C 1
ATOM 3237 O O . LEU B 1 94 ? 0.86 -31.188 -17.375 1 92.5 94 LEU B O 1
ATOM 3241 N N . HIS B 1 95 ? -0.687 -32.406 -18.453 1 94.19 95 HIS B N 1
ATOM 3242 C CA . HIS B 1 95 ? 0.319 -33.188 -19.188 1 94.19 95 HIS B CA 1
ATOM 3243 C C . HIS B 1 95 ? 1.128 -32.281 -20.109 1 94.19 95 HIS B C 1
ATOM 3245 O O . HIS B 1 95 ? 2.352 -32.406 -20.203 1 94.19 95 HIS B O 1
ATOM 3251 N N . LEU B 1 96 ? 0.434 -31.484 -20.812 1 94.44 96 LEU B N 1
ATOM 3252 C CA . LEU B 1 96 ? 1.098 -30.531 -21.703 1 94.44 96 LEU B CA 1
ATOM 3253 C C . LEU B 1 96 ? 2.102 -29.688 -20.938 1 94.44 96 LEU B C 1
ATOM 3255 O O . LEU B 1 96 ? 3.232 -29.484 -21.391 1 94.44 96 LEU B O 1
ATOM 3259 N N . ALA B 1 97 ? 1.671 -29.141 -19.797 1 96 97 ALA B N 1
ATOM 3260 C CA . ALA B 1 97 ? 2.543 -28.312 -18.984 1 96 97 ALA B CA 1
ATOM 3261 C C . ALA B 1 97 ? 3.799 -29.062 -18.562 1 96 97 ALA B C 1
ATOM 3263 O O . ALA B 1 97 ? 4.902 -28.516 -18.594 1 96 97 ALA B O 1
ATOM 3264 N N . LYS B 1 98 ? 3.639 -30.281 -18.156 1 96.56 98 LYS B N 1
ATOM 3265 C CA . LYS B 1 98 ? 4.77 -31.125 -17.766 1 96.56 98 LYS B CA 1
ATOM 3266 C C . LYS B 1 98 ? 5.73 -31.344 -18.922 1 96.56 98 LYS B C 1
ATOM 3268 O O . LYS B 1 98 ? 6.949 -31.328 -18.75 1 96.56 98 LYS B O 1
ATOM 3273 N N . GLU B 1 99 ? 5.223 -31.578 -20.078 1 96.75 99 GLU B N 1
ATOM 3274 C CA . GLU B 1 99 ? 6.035 -31.781 -21.281 1 96.75 99 GLU B CA 1
ATOM 3275 C C . GLU B 1 99 ? 6.969 -30.609 -21.516 1 96.75 99 GLU B C 1
ATOM 3277 O O . GLU B 1 99 ? 8.086 -30.781 -22.016 1 96.75 99 GLU B O 1
ATOM 3282 N N . PHE B 1 100 ? 6.516 -29.469 -21.125 1 97.19 100 PHE B N 1
ATOM 3283 C CA . PHE B 1 100 ? 7.309 -28.266 -21.359 1 97.19 100 PHE B CA 1
ATOM 3284 C C . PHE B 1 100 ? 8.117 -27.891 -20.125 1 97.19 100 PHE B C 1
ATOM 3286 O O . PHE B 1 100 ? 8.695 -26.812 -20.062 1 97.19 100 PHE B O 1
ATOM 3293 N N . GLY B 1 101 ? 8.055 -28.719 -19.062 1 97.31 101 GLY B N 1
ATOM 3294 C CA . GLY B 1 101 ? 9.008 -28.594 -17.969 1 97.31 101 GLY B CA 1
ATOM 3295 C C . GLY B 1 101 ? 8.438 -27.891 -16.766 1 97.31 101 GLY B C 1
ATOM 3296 O O . GLY B 1 101 ? 9.18 -27.484 -15.859 1 97.31 101 GLY B O 1
ATOM 3297 N N . ALA B 1 102 ? 7.141 -27.688 -16.703 1 98.06 102 ALA B N 1
ATOM 3298 C CA . ALA B 1 102 ? 6.555 -27.109 -15.492 1 98.06 102 ALA B CA 1
ATOM 3299 C C . ALA B 1 102 ? 6.875 -27.938 -14.266 1 98.06 102 ALA B C 1
ATOM 3301 O O . ALA B 1 102 ? 6.684 -29.156 -14.266 1 98.06 102 ALA B O 1
ATOM 3302 N N . LYS B 1 103 ? 7.395 -27.266 -13.289 1 98.5 103 LYS B N 1
ATOM 3303 C CA . LYS B 1 103 ? 7.758 -27.953 -12.055 1 98.5 103 LYS B CA 1
ATOM 3304 C C . LYS B 1 103 ? 6.613 -27.891 -11.039 1 98.5 103 LYS B C 1
ATOM 3306 O O . LYS B 1 103 ? 6.344 -28.875 -10.344 1 98.5 103 LYS B O 1
ATOM 3311 N N . TYR B 1 104 ? 5.973 -26.734 -10.93 1 98.56 104 TYR B N 1
ATOM 3312 C CA . TYR B 1 104 ? 4.898 -26.531 -9.953 1 98.56 104 TYR B CA 1
ATOM 3313 C C . TYR B 1 104 ? 3.539 -26.516 -10.641 1 98.56 104 TYR B C 1
ATOM 3315 O O . TYR B 1 104 ? 3.377 -25.891 -11.695 1 98.56 104 TYR B O 1
ATOM 3323 N N . ALA B 1 105 ? 2.605 -27.234 -10.109 1 98.06 105 ALA B N 1
ATOM 3324 C CA . ALA B 1 105 ? 1.198 -27.172 -10.492 1 98.06 105 ALA B CA 1
ATOM 3325 C C . ALA B 1 105 ? 0.331 -26.688 -9.336 1 98.06 105 ALA B C 1
ATOM 3327 O O . ALA B 1 105 ? 0.205 -27.359 -8.32 1 98.06 105 ALA B O 1
ATOM 3328 N N . ARG B 1 106 ? -0.275 -25.547 -9.508 1 98 106 ARG B N 1
ATOM 3329 C CA . ARG B 1 106 ? -1.057 -24.922 -8.445 1 98 106 ARG B CA 1
ATOM 3330 C C . ARG B 1 106 ? -2.551 -25.125 -8.664 1 98 106 ARG B C 1
ATOM 3332 O O . ARG B 1 106 ? -3.105 -24.672 -9.664 1 98 106 ARG B O 1
ATOM 3339 N N . MET B 1 107 ? -3.172 -25.844 -7.824 1 96.19 107 MET B N 1
ATOM 3340 C CA . MET B 1 107 ? -4.617 -26.062 -7.871 1 96.19 107 MET B CA 1
ATOM 3341 C C . MET B 1 107 ? -5.344 -25.031 -7.008 1 96.19 107 MET B C 1
ATOM 3343 O O . MET B 1 107 ? -5.195 -25.031 -5.781 1 96.19 107 MET B O 1
ATOM 3347 N N . CYS B 1 108 ? -6.109 -24.203 -7.656 1 94 108 CYS B N 1
ATOM 3348 C CA . CYS B 1 108 ? -6.848 -23.156 -6.953 1 94 108 CYS B CA 1
ATOM 3349 C C . CYS B 1 108 ? -8.32 -23.516 -6.816 1 94 108 CYS B C 1
ATOM 3351 O O . CYS B 1 108 ? -9.016 -23.703 -7.816 1 94 108 CYS B O 1
ATOM 3353 N N . THR B 1 109 ? -8.75 -23.688 -5.621 1 91.5 109 THR B N 1
ATOM 3354 C CA . THR B 1 109 ? -10.141 -23.984 -5.293 1 91.5 109 THR B CA 1
ATOM 3355 C C . THR B 1 109 ? -10.586 -23.172 -4.074 1 91.5 109 THR B C 1
ATOM 3357 O O . THR B 1 109 ? -9.797 -22.938 -3.158 1 91.5 109 THR B O 1
ATOM 3360 N N . GLN B 1 110 ? -11.883 -22.844 -4.141 1 87.75 110 GLN B N 1
ATOM 3361 C CA . GLN B 1 110 ? -12.414 -22.234 -2.926 1 87.75 110 GLN B CA 1
ATOM 3362 C C . GLN B 1 110 ? -12.062 -23.078 -1.695 1 87.75 110 GLN B C 1
ATOM 3364 O O . GLN B 1 110 ? -12.133 -24.297 -1.729 1 87.75 110 GLN B O 1
ATOM 3369 N N . ILE B 1 111 ? -11.695 -22.391 -0.667 1 91.38 111 ILE B N 1
ATOM 3370 C CA . ILE B 1 111 ? -11.125 -23.062 0.494 1 91.38 111 ILE B CA 1
ATOM 3371 C C . ILE B 1 111 ? -12.109 -24.094 1.025 1 91.38 111 ILE B C 1
ATOM 3373 O O . ILE B 1 111 ? -11.719 -25.203 1.418 1 91.38 111 ILE B O 1
ATOM 3377 N N . THR B 1 112 ? -13.398 -23.859 0.948 1 89.62 112 THR B N 1
ATOM 3378 C CA . THR B 1 112 ? -14.414 -24.766 1.466 1 89.62 112 THR B CA 1
ATOM 3379 C C . THR B 1 112 ? -14.641 -25.922 0.5 1 89.62 112 THR B C 1
ATOM 3381 O O . THR B 1 112 ? -15.336 -26.891 0.833 1 89.62 112 THR B O 1
ATOM 3384 N N . GLU B 1 113 ? -14.039 -25.828 -0.682 1 90.56 113 GLU B N 1
ATOM 3385 C CA . GLU B 1 113 ? -14.219 -26.844 -1.712 1 90.56 113 GLU B CA 1
ATOM 3386 C C . GLU B 1 113 ? -12.883 -27.5 -2.076 1 90.56 113 GLU B C 1
ATOM 3388 O O . GLU B 1 113 ? -12.695 -27.938 -3.213 1 90.56 113 GLU B O 1
ATOM 3393 N N . VAL B 1 114 ? -12.008 -27.516 -1.196 1 93.88 114 VAL B N 1
ATOM 3394 C CA . VAL B 1 114 ? -10.648 -27.984 -1.439 1 93.88 114 VAL B CA 1
ATOM 3395 C C . VAL B 1 114 ? -10.68 -29.453 -1.899 1 93.88 114 VAL B C 1
ATOM 3397 O O . VAL B 1 114 ? -9.766 -29.906 -2.586 1 93.88 114 VAL B O 1
ATOM 3400 N N . ASP B 1 115 ? -11.703 -30.188 -1.604 1 94.38 115 ASP B N 1
ATOM 3401 C CA . ASP B 1 115 ? -11.812 -31.594 -1.982 1 94.38 115 ASP B CA 1
ATOM 3402 C C . ASP B 1 115 ? -11.883 -31.75 -3.5 1 94.38 115 ASP B C 1
ATOM 3404 O O . ASP B 1 115 ? -11.484 -32.781 -4.039 1 94.38 115 ASP B O 1
ATOM 3408 N N . ILE B 1 116 ? -12.273 -30.75 -4.207 1 93 116 ILE B N 1
ATOM 3409 C CA . ILE B 1 116 ? -12.359 -30.766 -5.664 1 93 116 ILE B CA 1
ATOM 3410 C C . ILE B 1 116 ? -10.953 -30.859 -6.262 1 93 116 ILE B C 1
ATOM 3412 O O . ILE B 1 116 ? -10.789 -31.328 -7.391 1 93 116 ILE B O 1
ATOM 3416 N N . ALA B 1 117 ? -9.953 -30.516 -5.535 1 94.69 117 ALA B N 1
ATOM 3417 C CA . ALA B 1 117 ? -8.586 -30.453 -6.047 1 94.69 117 ALA B CA 1
ATOM 3418 C C . ALA B 1 117 ? -7.867 -31.781 -5.863 1 94.69 117 ALA B C 1
ATOM 3420 O O . ALA B 1 117 ? -6.77 -31.984 -6.391 1 94.69 117 ALA B O 1
ATOM 3421 N N . GLU B 1 118 ? -8.453 -32.75 -5.133 1 96.62 118 GLU B N 1
ATOM 3422 C CA . GLU B 1 118 ? -7.77 -33.969 -4.758 1 96.62 118 GLU B CA 1
ATOM 3423 C C . GLU B 1 118 ? -7.234 -34.719 -5.984 1 96.62 118 GLU B C 1
ATOM 3425 O O . GLU B 1 118 ? -6.066 -35.094 -6.023 1 96.62 118 GLU B O 1
ATOM 3430 N N . GLN B 1 119 ? -8.07 -34.906 -6.961 1 95.5 119 GLN B N 1
ATOM 3431 C CA . GLN B 1 119 ? -7.688 -35.656 -8.156 1 95.5 119 GLN B CA 1
ATOM 3432 C C . GLN B 1 119 ? -6.527 -34.969 -8.883 1 95.5 119 GLN B C 1
ATOM 3434 O O . GLN B 1 119 ? -5.59 -35.625 -9.328 1 95.5 119 GLN B O 1
ATOM 3439 N N . HIS B 1 120 ? -6.625 -33.688 -9.023 1 95.44 120 HIS B N 1
ATOM 3440 C CA . HIS B 1 120 ? -5.59 -32.938 -9.727 1 95.44 120 HIS B CA 1
ATOM 3441 C C . HIS B 1 120 ? -4.273 -32.938 -8.945 1 95.44 120 HIS B C 1
ATOM 3443 O O . HIS B 1 120 ? -3.197 -33.031 -9.547 1 95.44 120 HIS B O 1
ATOM 3449 N N . ILE B 1 121 ? -4.336 -32.844 -7.648 1 97.12 121 ILE B N 1
ATOM 3450 C CA . ILE B 1 121 ? -3.148 -32.906 -6.801 1 97.12 121 ILE B CA 1
ATOM 3451 C C . ILE B 1 121 ? -2.436 -34.219 -6.984 1 97.12 121 ILE B C 1
ATOM 3453 O O . ILE B 1 121 ? -1.223 -34.281 -7.207 1 97.12 121 ILE B O 1
ATOM 3457 N N . LYS B 1 122 ? -3.188 -35.281 -6.953 1 96.94 122 LYS B N 1
ATOM 3458 C CA . LYS B 1 122 ? -2.629 -36.625 -7.133 1 96.94 122 LYS B CA 1
ATOM 3459 C C . LYS B 1 122 ? -2.027 -36.781 -8.523 1 96.94 122 LYS B C 1
ATOM 3461 O O . LYS B 1 122 ? -0.949 -37.375 -8.672 1 96.94 122 LYS B O 1
ATOM 3466 N N . MET B 1 123 ? -2.721 -36.312 -9.516 1 96 123 MET B N 1
ATOM 3467 C CA . MET B 1 123 ? -2.236 -36.375 -10.891 1 96 123 MET B CA 1
ATOM 3468 C C . MET B 1 123 ? -0.914 -35.625 -11.047 1 96 123 MET B C 1
ATOM 3470 O O . MET B 1 123 ? 0.011 -36.125 -11.695 1 96 123 MET B O 1
ATOM 3474 N N . ALA B 1 124 ? -0.845 -34.406 -10.523 1 97.06 124 ALA B N 1
ATOM 3475 C CA . ALA B 1 124 ? 0.386 -33.625 -10.594 1 97.06 124 ALA B CA 1
ATOM 3476 C C . ALA B 1 124 ? 1.547 -34.375 -9.938 1 97.06 124 ALA B C 1
ATOM 3478 O O . ALA B 1 124 ? 2.656 -34.406 -10.477 1 97.06 124 ALA B O 1
ATOM 3479 N N . LYS B 1 125 ? 1.292 -35 -8.812 1 96.69 125 LYS B N 1
ATOM 3480 C CA . LYS B 1 125 ? 2.309 -35.781 -8.102 1 96.69 125 LYS B CA 1
ATOM 3481 C C . LYS 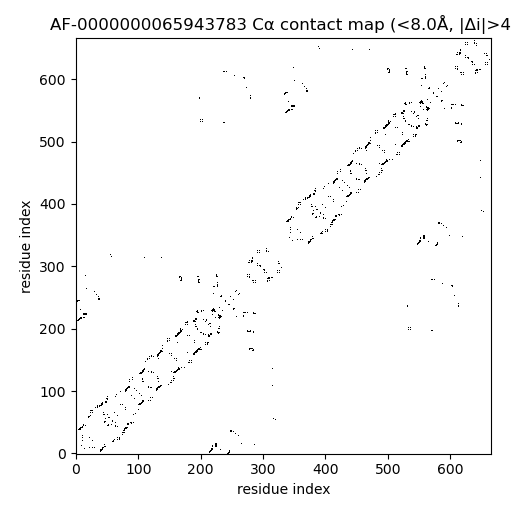B 1 125 ? 2.775 -36.969 -8.938 1 96.69 125 LYS B C 1
ATOM 3483 O O . LYS B 1 125 ? 3.975 -37.219 -9.023 1 96.69 125 LYS B O 1
ATOM 3488 N N . GLN B 1 126 ? 1.844 -37.625 -9.547 1 96.5 126 GLN B N 1
ATOM 3489 C CA . GLN B 1 126 ? 2.162 -38.781 -10.383 1 96.5 126 GLN B CA 1
ATOM 3490 C C . GLN B 1 126 ? 3.012 -38.375 -11.586 1 96.5 126 GLN B C 1
ATOM 3492 O O . GLN B 1 126 ? 3.867 -39.125 -12.031 1 96.5 126 GLN B O 1
ATOM 3497 N N . LEU B 1 127 ? 2.783 -37.219 -12.07 1 96.81 127 LEU B N 1
ATOM 3498 C CA . LEU B 1 127 ? 3.512 -36.688 -13.219 1 96.81 127 LEU B CA 1
ATOM 3499 C C . LEU B 1 127 ? 4.895 -36.188 -12.812 1 96.81 127 LEU B C 1
ATOM 3501 O O . LEU B 1 127 ? 5.695 -35.812 -13.664 1 96.81 127 LEU B O 1
ATOM 3505 N N . GLY B 1 128 ? 5.18 -36.188 -11.508 1 97.12 128 GLY B N 1
ATOM 3506 C CA . GLY B 1 128 ? 6.48 -35.75 -11.016 1 97.12 128 GLY B CA 1
ATOM 3507 C C . GLY B 1 128 ? 6.562 -34.25 -10.797 1 97.12 128 GLY B C 1
ATOM 3508 O O . GLY B 1 128 ? 7.656 -33.688 -10.68 1 97.12 128 GLY B O 1
ATOM 3509 N N . MET B 1 129 ? 5.449 -33.562 -10.805 1 98.12 129 MET B N 1
ATOM 3510 C CA . MET B 1 129 ? 5.41 -32.156 -10.461 1 98.12 129 MET B CA 1
ATOM 3511 C C . MET B 1 129 ? 5.262 -31.953 -8.953 1 98.12 129 MET B C 1
ATOM 3513 O O . MET B 1 129 ? 5.027 -32.906 -8.219 1 98.12 129 MET B O 1
ATOM 3517 N N . ILE B 1 130 ? 5.473 -30.75 -8.477 1 98.62 130 ILE B N 1
ATOM 3518 C CA . ILE B 1 130 ? 5.184 -30.391 -7.094 1 98.62 130 ILE B CA 1
ATOM 3519 C C . ILE B 1 130 ? 3.791 -29.766 -7.004 1 98.62 130 ILE B C 1
ATOM 3521 O O . ILE B 1 130 ? 3.568 -28.641 -7.465 1 98.62 130 ILE B O 1
ATOM 3525 N N . PRO B 1 131 ? 2.865 -30.484 -6.469 1 98.62 131 PRO B N 1
ATOM 3526 C CA . PRO B 1 131 ? 1.511 -29.938 -6.348 1 98.62 131 PRO B CA 1
ATOM 3527 C C . PRO B 1 131 ? 1.391 -28.891 -5.246 1 98.62 131 PRO B C 1
ATOM 3529 O O . PRO B 1 131 ? 1.854 -29.109 -4.125 1 98.62 131 PRO B O 1
ATOM 3532 N N . ILE B 1 132 ? 0.774 -27.781 -5.562 1 98.75 132 ILE B N 1
ATOM 3533 C CA . ILE B 1 132 ? 0.495 -26.703 -4.629 1 98.75 132 ILE B CA 1
ATOM 3534 C C . ILE B 1 132 ? -1.014 -26.5 -4.508 1 98.75 132 ILE B C 1
ATOM 3536 O O . ILE B 1 132 ? -1.718 -26.406 -5.516 1 98.75 132 ILE B O 1
ATOM 3540 N N . ALA B 1 133 ? -1.54 -26.5 -3.318 1 98.5 133 ALA B N 1
ATOM 3541 C CA . ALA B 1 133 ? -2.93 -26.109 -3.088 1 98.5 133 ALA B CA 1
ATOM 3542 C C . ALA B 1 133 ? -3.039 -24.609 -2.785 1 98.5 133 ALA B C 1
ATOM 3544 O O . ALA B 1 133 ? -2.367 -24.109 -1.886 1 98.5 133 ALA B O 1
ATOM 3545 N N . VAL B 1 134 ? -3.807 -23.906 -3.559 1 97.5 134 VAL B N 1
ATOM 3546 C CA . VAL B 1 134 ? -4.066 -22.484 -3.348 1 97.5 134 VAL B CA 1
ATOM 3547 C C . VAL B 1 134 ? -5.492 -22.297 -2.842 1 97.5 134 VAL B C 1
ATOM 3549 O O . VAL B 1 134 ? -6.457 -22.625 -3.537 1 97.5 134 VAL B O 1
ATOM 3552 N N . LEU B 1 135 ? -5.586 -21.703 -1.669 1 95.38 135 LEU B N 1
ATOM 3553 C CA . LEU B 1 135 ? -6.867 -21.641 -0.972 1 95.38 135 LEU B CA 1
ATOM 3554 C C . LEU B 1 135 ? -7.316 -20.188 -0.806 1 95.38 135 LEU B C 1
ATOM 3556 O O . LEU B 1 135 ? -6.848 -19.484 0.096 1 95.38 135 LEU B O 1
ATOM 3560 N N . PRO B 1 136 ? -8.273 -19.766 -1.596 1 91.12 136 PRO B N 1
ATOM 3561 C CA . PRO B 1 136 ? -8.82 -18.406 -1.462 1 91.12 136 PRO B CA 1
ATOM 3562 C C . PRO B 1 136 ? -9.953 -18.328 -0.438 1 91.12 136 PRO B C 1
ATOM 3564 O O . PRO B 1 136 ? -10.406 -19.359 0.065 1 91.12 136 PRO B O 1
ATOM 3567 N N . CYS B 1 137 ? -10.336 -17.141 -0.014 1 78.69 137 CYS B N 1
ATOM 3568 C CA . CYS B 1 137 ? -11.531 -16.797 0.747 1 78.69 137 CYS B CA 1
ATOM 3569 C C . CYS B 1 137 ? -11.422 -17.281 2.186 1 78.69 137 CYS B C 1
ATOM 3571 O O . CYS B 1 137 ? -12.414 -17.734 2.77 1 78.69 137 CYS B O 1
ATOM 3573 N N . ALA B 1 138 ? -10.273 -17.234 2.729 1 79 138 ALA B N 1
ATOM 3574 C CA . ALA B 1 138 ? -10.102 -17.656 4.117 1 79 138 ALA B CA 1
ATOM 3575 C C . ALA B 1 138 ? -10.594 -16.578 5.082 1 79 138 ALA B C 1
ATOM 3577 O O . ALA B 1 138 ? -10.898 -16.859 6.238 1 79 138 ALA B O 1
ATOM 3578 N N . GLY B 1 139 ? -10.695 -15.406 4.59 1 77.38 139 GLY B N 1
ATOM 3579 C CA . GLY B 1 139 ? -11.039 -14.289 5.453 1 77.38 139 GLY B CA 1
ATOM 3580 C C . GLY B 1 139 ? -12.469 -14.336 5.957 1 77.38 139 GLY B C 1
ATOM 3581 O O . GLY B 1 139 ? -12.805 -13.695 6.953 1 77.38 139 GLY B O 1
ATOM 3582 N N . ILE B 1 140 ? -13.266 -15.141 5.305 1 75.75 140 ILE B N 1
ATOM 3583 C CA . ILE B 1 140 ? -14.68 -15.117 5.645 1 75.75 140 ILE B CA 1
ATOM 3584 C C . ILE B 1 140 ? -15.039 -16.359 6.465 1 75.75 140 ILE B C 1
ATOM 3586 O O . ILE B 1 140 ? -16.219 -16.609 6.73 1 75.75 140 ILE B O 1
ATOM 3590 N N . ILE B 1 141 ? -14.008 -17.141 6.855 1 86.38 141 ILE B N 1
ATOM 3591 C CA . ILE B 1 141 ? -14.258 -18.312 7.684 1 86.38 141 ILE B CA 1
ATOM 3592 C C . ILE B 1 141 ? -13.383 -18.266 8.938 1 86.38 141 ILE B C 1
ATOM 3594 O O . ILE B 1 141 ? -12.367 -17.562 8.961 1 86.38 141 ILE B O 1
ATOM 3598 N N . PRO B 1 142 ? -13.766 -18.984 9.977 1 92.5 142 PRO B N 1
ATOM 3599 C CA . PRO B 1 142 ? -12.938 -19.016 11.188 1 92.5 142 PRO B CA 1
ATOM 3600 C C . PRO B 1 142 ? -11.562 -19.625 10.938 1 92.5 142 PRO B C 1
ATOM 3602 O O . PRO B 1 142 ? -11.406 -20.453 10.039 1 92.5 142 PRO B O 1
ATOM 3605 N N . VAL B 1 143 ? -10.617 -19.25 11.727 1 96.5 143 VAL B N 1
ATOM 3606 C CA . VAL B 1 143 ? -9.242 -19.734 11.609 1 96.5 143 VAL B CA 1
ATOM 3607 C C . VAL B 1 143 ? -9.211 -21.25 11.75 1 96.5 143 VAL B C 1
ATOM 3609 O O . VAL B 1 143 ? -8.469 -21.938 11.039 1 96.5 143 VAL B O 1
ATOM 3612 N N . LYS B 1 144 ? -10.031 -21.812 12.648 1 96.38 144 LYS B N 1
ATOM 3613 C CA . LYS B 1 144 ? -10.078 -23.25 12.867 1 96.38 144 LYS B CA 1
ATOM 3614 C C . LYS B 1 144 ? -10.445 -23.984 11.586 1 96.38 144 LYS B C 1
ATOM 3616 O O . LYS B 1 144 ? -9.93 -25.078 11.328 1 96.38 144 LYS B O 1
ATOM 3621 N N . ASP B 1 145 ? -11.32 -23.406 10.82 1 95.69 145 ASP B N 1
ATOM 3622 C CA . ASP B 1 145 ? -11.727 -24.031 9.562 1 95.69 145 ASP B CA 1
ATOM 3623 C C . ASP B 1 145 ? -10.617 -23.906 8.516 1 95.69 145 ASP B C 1
ATOM 3625 O O . ASP B 1 145 ? -10.414 -24.828 7.719 1 95.69 145 ASP B O 1
ATOM 3629 N N . THR B 1 146 ? -9.953 -22.766 8.547 1 96.56 146 THR B N 1
ATOM 3630 C CA . THR B 1 146 ? -8.797 -22.625 7.672 1 96.56 146 THR B CA 1
ATOM 3631 C C . THR B 1 146 ? -7.801 -23.766 7.922 1 96.56 146 THR B C 1
ATOM 3633 O O . THR B 1 146 ? -7.273 -24.344 6.977 1 96.56 146 THR B O 1
ATOM 3636 N N . VAL B 1 147 ? -7.59 -24.078 9.156 1 97.88 147 VAL B N 1
ATOM 3637 C CA . VAL B 1 147 ? -6.664 -25.141 9.555 1 97.88 147 VAL B CA 1
ATOM 3638 C C . VAL B 1 147 ? -7.172 -26.484 9.047 1 97.88 147 VAL B C 1
ATOM 3640 O O . VAL B 1 147 ? -6.406 -27.281 8.492 1 97.88 147 VAL B O 1
ATOM 3643 N N . ARG B 1 148 ? -8.445 -26.719 9.203 1 97.75 148 ARG B N 1
ATOM 3644 C CA . ARG B 1 148 ? -9.047 -27.969 8.758 1 97.75 148 ARG B CA 1
ATOM 3645 C C . ARG B 1 148 ? -8.828 -28.188 7.27 1 97.75 148 ARG B C 1
ATOM 3647 O O . ARG B 1 148 ? -8.391 -29.266 6.852 1 97.75 148 ARG B O 1
ATOM 3654 N N . TYR B 1 149 ? -9.078 -27.203 6.488 1 97.44 149 TYR B N 1
ATOM 3655 C CA . TYR B 1 149 ? -8.969 -27.328 5.039 1 97.44 149 TYR B CA 1
ATOM 3656 C C . TYR B 1 149 ? -7.516 -27.422 4.605 1 97.44 149 TYR B C 1
ATOM 3658 O O . TYR B 1 149 ? -7.195 -28.094 3.625 1 97.44 149 TYR B O 1
ATOM 3666 N N . THR B 1 150 ? -6.652 -26.766 5.32 1 98.25 150 THR B N 1
ATOM 3667 C CA . THR B 1 150 ? -5.215 -26.891 5.086 1 98.25 150 THR B CA 1
ATOM 3668 C C . THR B 1 150 ? -4.762 -28.328 5.285 1 98.25 150 THR B C 1
ATOM 3670 O O . THR B 1 150 ? -4.023 -28.875 4.461 1 98.25 150 THR B O 1
ATOM 3673 N N . GLN B 1 151 ? -5.211 -28.953 6.359 1 98.69 151 GLN B N 1
ATOM 3674 C CA . GLN B 1 151 ? -4.871 -30.344 6.641 1 98.69 151 GLN B CA 1
ATOM 3675 C C . GLN B 1 151 ? -5.434 -31.281 5.57 1 98.69 151 GLN B C 1
ATOM 3677 O O . GLN B 1 151 ? -4.789 -32.25 5.195 1 98.69 151 GLN B O 1
ATOM 3682 N N . MET B 1 152 ? -6.594 -31 5.078 1 98.44 152 MET B N 1
ATOM 3683 C CA . MET B 1 152 ? -7.176 -31.766 3.988 1 98.44 152 MET B CA 1
ATOM 3684 C C . MET B 1 152 ? -6.293 -31.703 2.746 1 98.44 152 MET B C 1
ATOM 3686 O O . MET B 1 152 ? -6.008 -32.75 2.131 1 98.44 152 MET B O 1
ATOM 3690 N N . ALA B 1 153 ? -5.84 -30.547 2.41 1 98.44 153 ALA B N 1
ATOM 3691 C CA . ALA B 1 153 ? -4.984 -30.375 1.237 1 98.44 153 ALA B CA 1
ATOM 3692 C C . ALA B 1 153 ? -3.701 -31.188 1.368 1 98.44 153 ALA B C 1
ATOM 3694 O O . ALA B 1 153 ? -3.271 -31.844 0.411 1 98.44 153 ALA B O 1
ATOM 3695 N N . GLU B 1 154 ? -3.098 -31.125 2.525 1 98.62 154 GLU B N 1
ATOM 3696 C CA . GLU B 1 154 ? -1.898 -31.922 2.76 1 98.62 154 GLU B CA 1
ATOM 3697 C C . GLU B 1 154 ? -2.189 -33.406 2.605 1 98.62 154 GLU B C 1
ATOM 3699 O O . GLU B 1 154 ? -1.392 -34.156 2.023 1 98.62 154 GLU B O 1
ATOM 3704 N N . SER B 1 155 ? -3.312 -33.844 3.17 1 98.5 155 SER B N 1
ATOM 3705 C CA . SER B 1 155 ? -3.67 -35.25 3.113 1 98.5 155 SER B CA 1
ATOM 3706 C C . SER B 1 155 ? -3.857 -35.719 1.673 1 98.5 155 SER B C 1
ATOM 3708 O O . SER B 1 155 ? -3.666 -36.906 1.365 1 98.5 155 SER B O 1
ATOM 3710 N N . TYR B 1 156 ? -4.203 -34.781 0.803 1 98.06 156 TYR B N 1
ATOM 3711 C CA . TYR B 1 156 ? -4.395 -35.125 -0.605 1 98.06 156 TYR B CA 1
ATOM 3712 C C . TYR B 1 156 ? -3.059 -35.188 -1.335 1 98.06 156 TYR B C 1
ATOM 3714 O O . TYR B 1 156 ? -2.99 -35.656 -2.473 1 98.06 156 TYR B O 1
ATOM 3722 N N . GLY B 1 157 ? -1.999 -34.688 -0.659 1 98.38 157 GLY B N 1
ATOM 3723 C CA . GLY B 1 157 ? -0.676 -34.812 -1.25 1 98.38 157 GLY B CA 1
ATOM 3724 C C . GLY B 1 157 ? -0.062 -33.469 -1.625 1 98.38 157 GLY B C 1
ATOM 3725 O O . GLY B 1 157 ? 1.009 -33.438 -2.234 1 98.38 157 GLY B O 1
ATOM 3726 N N . ALA B 1 158 ? -0.677 -32.344 -1.327 1 98.69 158 ALA B N 1
ATOM 3727 C CA . ALA B 1 158 ? -0.076 -31.031 -1.586 1 98.69 158 ALA B CA 1
ATOM 3728 C C . ALA B 1 158 ? 1.272 -30.891 -0.883 1 98.69 158 ALA B C 1
ATOM 3730 O O . ALA B 1 158 ? 1.417 -31.281 0.275 1 98.69 158 ALA B O 1
ATOM 3731 N N . GLU B 1 159 ? 2.201 -30.391 -1.578 1 98.75 159 GLU B N 1
ATOM 3732 C CA . GLU B 1 159 ? 3.541 -30.25 -1.015 1 98.75 159 GLU B CA 1
ATOM 3733 C C . GLU B 1 159 ? 3.801 -28.812 -0.567 1 98.75 159 GLU B C 1
ATOM 3735 O O . GLU B 1 159 ? 4.766 -28.547 0.151 1 98.75 159 GLU B O 1
ATOM 3740 N N . VAL B 1 160 ? 3.012 -27.891 -0.979 1 98.75 160 VAL B N 1
ATOM 3741 C CA . VAL B 1 160 ? 2.926 -26.516 -0.51 1 98.75 160 VAL B CA 1
ATOM 3742 C C . VAL B 1 160 ? 1.464 -26.078 -0.441 1 98.75 160 VAL B C 1
ATOM 3744 O O . VAL B 1 160 ? 0.652 -26.484 -1.279 1 98.75 160 VAL B O 1
ATOM 3747 N N . ILE B 1 161 ? 1.099 -25.266 0.517 1 98.81 161 ILE B N 1
ATOM 3748 C CA . ILE B 1 161 ? -0.275 -24.797 0.643 1 98.81 161 ILE B CA 1
ATOM 3749 C C . ILE B 1 161 ? -0.284 -23.266 0.787 1 98.81 161 ILE B C 1
ATOM 3751 O O . ILE B 1 161 ? 0.416 -22.719 1.639 1 98.81 161 ILE B O 1
ATOM 3755 N N . TYR B 1 162 ? -1.097 -22.641 -0.07 1 98.62 162 TYR B N 1
ATOM 3756 C CA . TYR B 1 162 ? -1.173 -21.188 -0.101 1 98.62 162 TYR B CA 1
ATOM 3757 C C . TYR B 1 162 ? -2.473 -20.703 0.524 1 98.62 162 TYR B C 1
ATOM 3759 O O . TYR B 1 162 ? -3.537 -21.281 0.298 1 98.62 162 TYR B O 1
ATOM 3767 N N . LEU B 1 163 ? -2.334 -19.641 1.305 1 98 163 LEU B N 1
ATOM 3768 C CA . LEU B 1 163 ? -3.467 -18.766 1.599 1 98 163 LEU B CA 1
ATOM 3769 C C . LEU B 1 163 ? -3.561 -17.641 0.581 1 98 163 LEU B C 1
ATOM 3771 O O . LEU B 1 163 ? -2.623 -16.859 0.433 1 98 163 LEU B O 1
ATOM 3775 N N . LEU B 1 164 ? -4.645 -17.547 -0.137 1 95.31 164 LEU B N 1
ATOM 3776 C CA . LEU B 1 164 ? -4.852 -16.516 -1.15 1 95.31 164 LEU B CA 1
ATOM 3777 C C . LEU B 1 164 ? -5.875 -15.492 -0.679 1 95.31 164 LEU B C 1
ATOM 3779 O O . LEU B 1 164 ? -7.039 -15.828 -0.442 1 95.31 164 LEU B O 1
ATOM 3783 N N . ASP B 1 165 ? -5.438 -14.281 -0.528 1 93 165 ASP B N 1
ATOM 3784 C CA . ASP B 1 165 ? -6.312 -13.148 -0.232 1 93 165 ASP B CA 1
ATOM 3785 C C . ASP B 1 165 ? -6.664 -12.383 -1.503 1 93 165 ASP B C 1
ATOM 3787 O O . ASP B 1 165 ? -6.219 -11.242 -1.692 1 93 165 ASP B O 1
ATOM 3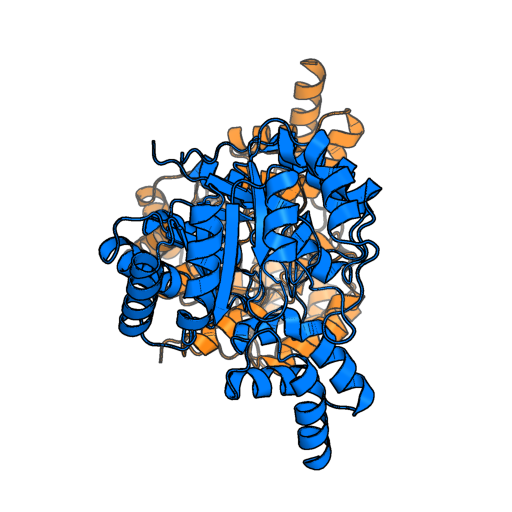791 N N . GLY B 1 166 ? -7.566 -12.922 -2.271 1 87.19 166 GLY B N 1
ATOM 3792 C CA . GLY B 1 166 ? -7.863 -12.438 -3.611 1 87.19 166 GLY B CA 1
ATOM 3793 C C . GLY B 1 166 ? -8.531 -11.078 -3.623 1 87.19 166 GLY B C 1
ATOM 3794 O O . GLY B 1 166 ? -8.477 -10.359 -4.625 1 87.19 166 GLY B O 1
ATOM 3795 N N . GLY B 1 167 ? -9.164 -10.727 -2.555 1 84.5 167 GLY B N 1
ATOM 3796 C CA . GLY B 1 167 ? -9.844 -9.438 -2.465 1 84.5 167 GLY B CA 1
ATOM 3797 C C . GLY B 1 167 ? -9.008 -8.375 -1.776 1 84.5 167 GLY B C 1
ATOM 3798 O O . GLY B 1 167 ? -9.352 -7.191 -1.813 1 84.5 167 GLY B O 1
ATOM 3799 N N . GLY B 1 168 ? -7.852 -8.82 -1.255 1 90.62 168 GLY B N 1
ATOM 3800 C CA . GLY B 1 168 ? -7.109 -7.867 -0.442 1 90.62 168 GLY B CA 1
ATOM 3801 C C . GLY B 1 168 ? -7.891 -7.375 0.765 1 90.62 168 GLY B C 1
ATOM 3802 O O . GLY B 1 168 ? -7.863 -6.188 1.088 1 90.62 168 GLY B O 1
ATOM 3803 N N . TYR B 1 169 ? -8.578 -8.305 1.358 1 87.38 169 TYR B N 1
ATOM 3804 C CA . TYR B 1 169 ? -9.531 -8.008 2.422 1 87.38 169 TYR B CA 1
ATOM 3805 C C . TYR B 1 169 ? -8.867 -8.109 3.791 1 87.38 169 TYR B C 1
ATOM 3807 O O . TYR B 1 169 ? -9.18 -7.344 4.703 1 87.38 169 TYR B O 1
ATOM 3815 N N . GLN B 1 170 ? -7.938 -8.969 3.955 1 93.12 170 GLN B N 1
ATOM 3816 C CA . GLN B 1 170 ? -7.398 -9.297 5.27 1 93.12 170 GLN B CA 1
ATOM 3817 C C . GLN B 1 170 ? -6.527 -8.164 5.809 1 93.12 170 GLN B C 1
ATOM 3819 O O . GLN B 1 170 ? -5.801 -7.523 5.051 1 93.12 170 GLN B O 1
ATOM 3824 N N . LEU B 1 171 ? -6.676 -7.953 7.074 1 95.69 171 LEU B N 1
ATOM 3825 C CA . LEU B 1 171 ? -5.73 -7.105 7.789 1 95.69 171 LEU B CA 1
ATOM 3826 C C . LEU B 1 171 ? -4.48 -7.895 8.18 1 95.69 171 LEU B C 1
ATOM 3828 O O . LEU B 1 171 ? -4.52 -9.125 8.266 1 95.69 171 LEU B O 1
ATOM 3832 N N . PRO B 1 172 ? -3.365 -7.191 8.445 1 97.69 172 PRO B N 1
ATOM 3833 C CA . PRO B 1 172 ? -2.098 -7.887 8.68 1 97.69 172 PRO B CA 1
ATOM 3834 C C . PRO B 1 172 ? -2.174 -8.875 9.836 1 97.69 172 PRO B C 1
ATOM 3836 O O . PRO B 1 172 ? -1.629 -9.984 9.75 1 97.69 172 PRO B O 1
ATOM 3839 N N . GLU B 1 173 ? -2.852 -8.555 10.906 1 96.94 173 GLU B N 1
ATOM 3840 C CA . GLU B 1 173 ? -2.945 -9.461 12.047 1 96.94 173 GLU B CA 1
ATOM 3841 C C . GLU B 1 173 ? -3.762 -10.703 11.695 1 96.94 173 GLU B C 1
ATOM 3843 O O . GLU B 1 173 ? -3.504 -11.789 12.219 1 96.94 173 GLU B O 1
ATOM 3848 N N . GLN B 1 174 ? -4.746 -10.57 10.844 1 96.06 174 GLN B N 1
ATOM 3849 C CA . GLN B 1 174 ? -5.547 -11.711 10.398 1 96.06 174 GLN B CA 1
ATOM 3850 C C . GLN B 1 174 ? -4.723 -12.656 9.531 1 96.06 174 GLN B C 1
ATOM 3852 O O . GLN B 1 174 ? -4.828 -13.875 9.664 1 96.06 174 GLN B O 1
ATOM 3857 N N . THR B 1 175 ? -3.922 -12.047 8.664 1 97.81 175 THR B N 1
ATOM 3858 C CA . THR B 1 175 ? -3.014 -12.852 7.852 1 97.81 175 THR B CA 1
ATOM 3859 C C . THR B 1 175 ? -2.016 -13.594 8.734 1 97.81 175 THR B C 1
ATOM 3861 O O . THR B 1 175 ? -1.811 -14.797 8.57 1 97.81 175 THR B O 1
ATOM 3864 N N . TYR B 1 176 ? -1.421 -12.867 9.695 1 98.25 176 TYR B N 1
ATOM 3865 C CA . TYR B 1 176 ? -0.462 -13.484 10.602 1 98.25 176 TYR B CA 1
ATOM 3866 C C . TYR B 1 176 ? -1.088 -14.664 11.328 1 98.25 176 TYR B C 1
ATOM 3868 O O . TYR B 1 176 ? -0.505 -15.75 11.375 1 98.25 176 TYR B O 1
ATOM 3876 N N . GLU B 1 177 ? -2.234 -14.469 11.891 1 98.06 177 GLU B N 1
ATOM 3877 C CA . GLU B 1 177 ? -2.908 -15.492 12.688 1 98.06 177 GLU B CA 1
ATOM 3878 C C . GLU B 1 177 ? -3.189 -16.734 11.859 1 98.06 177 GLU B C 1
ATOM 3880 O O . GLU B 1 177 ? -2.941 -17.859 12.312 1 98.06 177 GLU B O 1
ATOM 3885 N N . ARG B 1 178 ? -3.67 -16.562 10.68 1 97.88 178 ARG B N 1
ATOM 3886 C CA . ARG B 1 178 ? -4.051 -17.703 9.836 1 97.88 178 ARG B CA 1
ATOM 3887 C C . ARG B 1 178 ? -2.82 -18.453 9.352 1 97.88 178 ARG B C 1
ATOM 3889 O O . ARG B 1 178 ? -2.783 -19.688 9.398 1 97.88 178 ARG B O 1
ATOM 3896 N N . ILE B 1 179 ? -1.827 -17.703 8.922 1 98.62 179 ILE B N 1
ATOM 3897 C CA . ILE B 1 179 ? -0.616 -18.344 8.422 1 98.62 179 ILE B CA 1
ATOM 3898 C C . ILE B 1 179 ? 0.063 -19.125 9.547 1 98.62 179 ILE B C 1
ATOM 3900 O O . ILE B 1 179 ? 0.515 -20.25 9.344 1 98.62 179 ILE B O 1
ATOM 3904 N N . ALA B 1 180 ? 0.14 -18.516 10.727 1 98.62 180 ALA B N 1
ATOM 3905 C CA . ALA B 1 180 ? 0.748 -19.188 11.875 1 98.62 180 ALA B CA 1
ATOM 3906 C C . ALA B 1 180 ? -0.006 -20.469 12.227 1 98.62 180 ALA B C 1
ATOM 3908 O O . ALA B 1 180 ? 0.607 -21.5 12.531 1 98.62 180 ALA B O 1
ATOM 3909 N N . ALA B 1 181 ? -1.297 -20.391 12.203 1 98.56 181 ALA B N 1
ATOM 3910 C CA . ALA B 1 181 ? -2.123 -21.562 12.508 1 98.56 181 ALA B CA 1
ATOM 3911 C C . ALA B 1 181 ? -1.924 -22.656 11.469 1 98.56 181 ALA B C 1
ATOM 3913 O O . ALA B 1 181 ? -1.83 -23.828 11.812 1 98.56 181 ALA B O 1
ATOM 3914 N N . MET B 1 182 ? -1.913 -22.266 10.188 1 98.5 182 MET B N 1
ATOM 3915 C CA . MET B 1 182 ? -1.682 -23.234 9.109 1 98.5 182 MET B CA 1
ATOM 3916 C C . MET B 1 182 ? -0.327 -23.906 9.266 1 98.5 182 MET B C 1
ATOM 3918 O O . MET B 1 182 ? -0.226 -25.141 9.148 1 98.5 182 MET B O 1
ATOM 3922 N N . LYS B 1 183 ? 0.694 -23.109 9.539 1 98.44 183 LYS B N 1
ATOM 3923 C CA . LYS B 1 183 ? 2.059 -23.609 9.664 1 98.44 183 LYS B CA 1
ATOM 3924 C C . LYS B 1 183 ? 2.168 -24.625 10.789 1 98.44 183 LYS B C 1
ATOM 3926 O O . LYS B 1 183 ? 2.877 -25.625 10.664 1 98.44 183 LYS B O 1
ATOM 3931 N N . LYS B 1 184 ? 1.524 -24.438 11.875 1 98.31 184 LYS B N 1
ATOM 3932 C CA . LYS B 1 184 ? 1.547 -25.344 13.031 1 98.31 184 LYS B CA 1
ATOM 3933 C C . LYS B 1 184 ? 0.808 -26.641 12.727 1 98.31 184 LYS B C 1
ATOM 3935 O O . LYS B 1 184 ? 1.132 -27.688 13.289 1 98.31 184 LYS B O 1
ATOM 3940 N N . ALA B 1 185 ? -0.056 -26.609 11.812 1 98.38 185 ALA B N 1
ATOM 3941 C CA . ALA B 1 185 ? -1.011 -27.703 11.617 1 98.38 185 ALA B CA 1
ATOM 3942 C C . ALA B 1 185 ? -0.48 -28.719 10.609 1 98.38 185 ALA B C 1
ATOM 3944 O O . ALA B 1 185 ? -0.971 -29.859 10.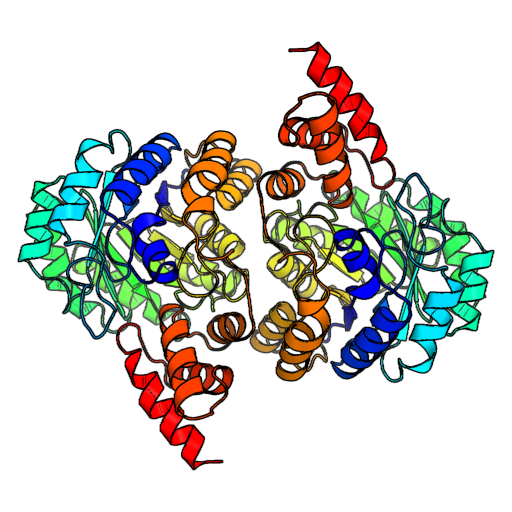547 1 98.38 185 ALA B O 1
ATOM 3945 N N . VAL B 1 186 ? 0.479 -28.328 9.805 1 98.62 186 VAL B N 1
ATOM 3946 C CA . VAL B 1 186 ? 0.924 -29.219 8.75 1 98.62 186 VAL B CA 1
ATOM 3947 C C . VAL B 1 186 ? 2.449 -29.25 8.695 1 98.62 186 VAL B C 1
ATOM 3949 O O . VAL B 1 186 ? 3.111 -28.406 9.305 1 98.62 186 VAL B O 1
ATOM 3952 N N . ASP B 1 187 ? 3.021 -30.172 7.938 1 98.25 187 ASP B N 1
ATOM 3953 C CA . ASP B 1 187 ? 4.469 -30.328 7.848 1 98.25 187 ASP B CA 1
ATOM 3954 C C . ASP B 1 187 ? 5.016 -29.703 6.566 1 98.25 187 ASP B C 1
ATOM 3956 O O . ASP B 1 187 ? 6.215 -29.438 6.461 1 98.25 187 ASP B O 1
ATOM 3960 N N . VAL B 1 188 ? 4.137 -29.469 5.609 1 98.62 188 VAL B N 1
ATOM 3961 C CA . VAL B 1 188 ? 4.566 -28.906 4.332 1 98.62 188 VAL B CA 1
ATOM 3962 C C . VAL B 1 188 ? 4.676 -27.391 4.441 1 98.62 188 VAL B C 1
ATOM 3964 O O . VAL B 1 188 ? 4.074 -26.781 5.328 1 98.62 188 VAL B O 1
ATOM 3967 N N . PRO B 1 189 ? 5.445 -26.734 3.559 1 98.69 189 PRO B N 1
ATOM 3968 C CA . PRO B 1 189 ? 5.578 -25.266 3.588 1 98.69 189 PRO B CA 1
ATOM 3969 C C . PRO B 1 189 ? 4.262 -24.562 3.287 1 98.69 189 PRO B C 1
ATOM 3971 O O . PRO B 1 189 ? 3.402 -25.109 2.594 1 98.69 189 PRO B O 1
ATOM 3974 N N . ILE B 1 190 ? 4.133 -23.312 3.809 1 98.75 190 ILE B N 1
ATOM 3975 C CA . ILE B 1 190 ? 2.984 -22.438 3.584 1 98.75 190 ILE B CA 1
ATOM 3976 C C . ILE B 1 190 ? 3.4 -21.25 2.736 1 98.75 190 ILE B C 1
ATOM 3978 O O . ILE B 1 190 ? 4.52 -20.734 2.869 1 98.75 190 ILE B O 1
ATOM 3982 N N . GLY B 1 191 ? 2.477 -20.844 1.846 1 98.75 191 GLY B N 1
ATOM 3983 C CA . GLY B 1 191 ? 2.67 -19.641 1.053 1 98.75 191 GLY B CA 1
ATOM 3984 C C . GLY B 1 191 ? 1.542 -18.641 1.204 1 98.75 191 GLY B C 1
ATOM 3985 O O . GLY B 1 191 ? 0.512 -18.938 1.809 1 98.75 191 GLY B O 1
ATOM 3986 N N . PHE B 1 192 ? 1.797 -17.453 0.67 1 98.75 192 PHE B N 1
ATOM 3987 C CA . PHE B 1 192 ? 0.792 -16.406 0.756 1 98.75 192 PHE B CA 1
ATOM 3988 C C . PHE B 1 192 ? 0.718 -15.617 -0.547 1 98.75 192 PHE B C 1
ATOM 3990 O O . PHE B 1 192 ? 1.742 -15.359 -1.182 1 98.75 192 PHE B O 1
ATOM 3997 N N . HIS B 1 193 ? -0.475 -15.336 -0.977 1 98.19 193 HIS B N 1
ATOM 3998 C CA . HIS B 1 193 ? -0.803 -14.477 -2.109 1 98.19 193 HIS B CA 1
ATOM 3999 C C . HIS B 1 193 ? -1.765 -13.367 -1.698 1 98.19 193 HIS B C 1
ATOM 4001 O O . HIS B 1 193 ? -2.922 -13.633 -1.368 1 98.19 193 HIS B O 1
ATOM 4007 N N . GLY B 1 194 ? -1.274 -12.156 -1.786 1 95.81 194 GLY B N 1
ATOM 4008 C CA . GLY B 1 194 ? -2.109 -11.039 -1.374 1 95.81 194 GLY B CA 1
ATOM 4009 C C . GLY B 1 194 ? -2.357 -10.031 -2.486 1 95.81 194 GLY B C 1
ATOM 4010 O O . GLY B 1 194 ? -1.556 -9.914 -3.414 1 95.81 194 GLY B O 1
ATOM 4011 N N . HIS B 1 195 ? -3.508 -9.281 -2.34 1 93.56 195 HIS B N 1
ATOM 4012 C CA . HIS B 1 195 ? -3.865 -8.219 -3.275 1 93.56 195 HIS B CA 1
ATOM 4013 C C . HIS B 1 195 ? -3.865 -6.859 -2.59 1 93.56 195 HIS B C 1
ATOM 4015 O O . HIS B 1 195 ? -3.91 -6.777 -1.361 1 93.56 195 HIS B O 1
ATOM 4021 N N . ASN B 1 196 ? -3.906 -5.801 -3.365 1 93.19 196 ASN B N 1
ATOM 4022 C CA . ASN B 1 196 ? -3.598 -4.461 -2.875 1 93.19 196 ASN B CA 1
ATOM 4023 C C . ASN B 1 196 ? -4.84 -3.574 -2.855 1 93.19 196 ASN B C 1
ATOM 4025 O O . ASN B 1 196 ? -4.73 -2.346 -2.826 1 93.19 196 ASN B O 1
ATOM 4029 N N . ASN B 1 197 ? -6.02 -4.145 -2.84 1 88.75 197 ASN B N 1
ATOM 4030 C CA . ASN B 1 197 ? -7.242 -3.352 -2.939 1 88.75 197 ASN B CA 1
ATOM 4031 C C . ASN B 1 197 ? -7.387 -2.395 -1.759 1 88.75 197 ASN B C 1
ATOM 4033 O O . ASN B 1 197 ? -7.977 -1.32 -1.894 1 88.75 197 ASN B O 1
ATOM 4037 N N . LEU B 1 198 ? -6.777 -2.725 -0.624 1 92.69 198 LEU B N 1
ATOM 4038 C CA . LEU B 1 198 ? -6.73 -1.834 0.53 1 92.69 198 LEU B CA 1
ATOM 4039 C C . LEU B 1 198 ? -5.301 -1.396 0.821 1 92.69 198 LEU B C 1
ATOM 4041 O O . LEU B 1 198 ? -4.984 -0.994 1.943 1 92.69 198 LEU B O 1
ATOM 4045 N N . GLN B 1 199 ? -4.414 -1.634 -0.159 1 95.12 199 GLN B N 1
ATOM 4046 C CA . GLN B 1 199 ? -3.01 -1.25 -0.089 1 95.12 199 GLN B CA 1
ATOM 4047 C C . GLN B 1 199 ? -2.322 -1.896 1.11 1 95.12 199 GLN B C 1
ATOM 4049 O O . GLN B 1 199 ? -1.57 -1.237 1.831 1 95.12 199 GLN B O 1
ATOM 4054 N N . LEU B 1 200 ? -2.658 -3.172 1.316 1 96.94 200 LEU B N 1
ATOM 4055 C CA . LEU B 1 200 ? -2.076 -3.891 2.445 1 96.94 200 LEU B CA 1
ATOM 4056 C C . LEU B 1 200 ? -1.314 -5.125 1.972 1 96.94 200 LEU B C 1
ATOM 4058 O O . LEU B 1 200 ? -0.895 -5.949 2.785 1 96.94 200 LEU B O 1
ATOM 4062 N N . ALA B 1 201 ? -1.087 -5.246 0.654 1 97.25 201 ALA B N 1
ATOM 4063 C CA . ALA B 1 201 ? -0.472 -6.465 0.134 1 97.25 201 ALA B CA 1
ATOM 4064 C C . ALA B 1 201 ? 0.953 -6.629 0.656 1 97.25 201 ALA B C 1
ATOM 4066 O O . ALA B 1 201 ? 1.374 -7.734 0.997 1 97.25 201 ALA B O 1
ATOM 4067 N N . VAL B 1 202 ? 1.727 -5.52 0.713 1 98.06 202 VAL B N 1
ATOM 4068 C CA . VAL B 1 202 ? 3.094 -5.594 1.216 1 98.06 202 VAL B CA 1
ATOM 4069 C C . VAL B 1 202 ? 3.082 -5.941 2.701 1 98.06 202 VAL B C 1
ATOM 4071 O O . VAL B 1 202 ? 3.803 -6.844 3.141 1 98.06 202 VAL B O 1
ATOM 4074 N N . ALA B 1 203 ? 2.256 -5.266 3.445 1 98.5 203 ALA B N 1
ATOM 4075 C CA . ALA B 1 203 ? 2.162 -5.504 4.883 1 98.5 203 ALA B CA 1
ATOM 4076 C C . ALA B 1 203 ? 1.688 -6.922 5.176 1 98.5 203 ALA B C 1
ATOM 4078 O O . ALA B 1 203 ? 2.184 -7.57 6.102 1 98.5 203 ALA B O 1
ATOM 4079 N N . ASN B 1 204 ? 0.734 -7.391 4.434 1 98.38 204 ASN B N 1
ATOM 4080 C CA . ASN B 1 204 ? 0.224 -8.742 4.629 1 98.38 204 ASN B CA 1
ATOM 4081 C C . ASN B 1 204 ? 1.267 -9.797 4.258 1 98.38 204 ASN B C 1
ATOM 4083 O O . ASN B 1 204 ? 1.396 -10.812 4.941 1 98.38 204 ASN B O 1
ATOM 4087 N N . SER B 1 205 ? 1.929 -9.578 3.162 1 98.75 205 SER B N 1
ATOM 4088 C CA . SER B 1 205 ? 3.002 -10.492 2.783 1 98.75 205 SER B CA 1
ATOM 4089 C C . SER B 1 205 ? 4.094 -10.531 3.85 1 98.75 205 SER B C 1
ATOM 4091 O O . SER B 1 205 ? 4.605 -11.609 4.18 1 98.75 205 SER B O 1
ATOM 4093 N N . LYS B 1 206 ? 4.441 -9.344 4.371 1 98.44 206 LYS B N 1
ATOM 4094 C CA . LYS B 1 206 ? 5.395 -9.273 5.477 1 98.44 206 LYS B CA 1
ATOM 4095 C C . LYS B 1 206 ? 4.895 -10.055 6.684 1 98.44 206 LYS B C 1
ATOM 4097 O O . LYS B 1 206 ? 5.652 -10.812 7.297 1 98.44 206 LYS B O 1
ATOM 4102 N N . ALA B 1 207 ? 3.666 -9.867 7.051 1 98.44 207 ALA B N 1
ATOM 4103 C CA . ALA B 1 207 ? 3.064 -10.578 8.18 1 98.44 207 ALA B CA 1
ATOM 4104 C C . ALA B 1 207 ? 3.098 -12.086 7.961 1 98.44 207 ALA B C 1
ATOM 4106 O O . ALA B 1 207 ? 3.314 -12.852 8.906 1 98.44 207 ALA B O 1
ATOM 4107 N N . ALA B 1 208 ? 2.84 -12.484 6.719 1 98.69 208 ALA B N 1
ATOM 4108 C CA . ALA B 1 208 ? 2.887 -13.906 6.383 1 98.69 208 ALA B CA 1
ATOM 4109 C C . ALA B 1 208 ? 4.277 -14.477 6.621 1 98.69 208 ALA B C 1
ATOM 4111 O O . ALA B 1 208 ? 4.422 -15.555 7.207 1 98.69 208 ALA B O 1
ATOM 4112 N N . VAL B 1 209 ? 5.297 -13.789 6.215 1 98.62 209 VAL B N 1
ATOM 4113 C CA . VAL B 1 209 ? 6.676 -14.227 6.402 1 98.62 209 VAL B CA 1
ATOM 4114 C C . VAL B 1 209 ? 6.984 -14.336 7.895 1 98.62 209 VAL B C 1
ATOM 4116 O O . VAL B 1 209 ? 7.57 -15.328 8.336 1 98.62 209 VAL B O 1
ATOM 4119 N N . GLU B 1 210 ? 6.57 -13.383 8.656 1 98 210 GLU B N 1
ATOM 4120 C CA . GLU B 1 210 ? 6.801 -13.391 10.094 1 98 210 GLU B CA 1
ATOM 4121 C C . GLU B 1 210 ? 6.094 -14.57 10.758 1 98 210 GLU B C 1
ATOM 4123 O O . GLU B 1 210 ? 6.59 -15.117 11.75 1 98 210 GLU B O 1
ATOM 4128 N N . ALA B 1 211 ? 5.008 -14.984 10.195 1 98.31 211 ALA B N 1
ATOM 4129 C CA . ALA B 1 211 ? 4.211 -16.078 10.75 1 98.31 211 ALA B CA 1
ATOM 4130 C C . ALA B 1 211 ? 4.754 -17.422 10.305 1 98.31 211 ALA B C 1
ATOM 4132 O O . ALA B 1 211 ? 4.293 -18.469 10.773 1 98.31 211 ALA B O 1
ATOM 4133 N N . GLY B 1 212 ? 5.688 -17.438 9.344 1 98.06 212 GLY B N 1
ATOM 4134 C CA . GLY B 1 212 ? 6.348 -18.688 9 1 98.06 212 GLY B CA 1
ATOM 4135 C C . GLY B 1 212 ? 6.172 -19.078 7.543 1 98.06 212 GLY B C 1
ATOM 4136 O O . GLY B 1 212 ? 6.641 -20.125 7.121 1 98.06 212 GLY B O 1
ATOM 4137 N N . ALA B 1 213 ? 5.531 -18.219 6.742 1 98.62 213 ALA B N 1
ATOM 4138 C CA . ALA B 1 213 ? 5.406 -18.516 5.32 1 98.62 213 ALA B CA 1
ATOM 4139 C C . ALA B 1 213 ? 6.777 -18.578 4.648 1 98.62 213 ALA B C 1
ATOM 4141 O O . ALA B 1 213 ? 7.648 -17.75 4.934 1 98.62 213 ALA B O 1
ATOM 4142 N N . GLU B 1 214 ? 6.91 -19.5 3.773 1 98.44 214 GLU B N 1
ATOM 4143 C CA . GLU B 1 214 ? 8.18 -19.703 3.078 1 98.44 214 GLU B CA 1
ATOM 4144 C C . GLU B 1 214 ? 8.07 -19.297 1.611 1 98.44 214 GLU B C 1
ATOM 4146 O O . GLU B 1 214 ? 9.086 -19.141 0.931 1 98.44 214 GLU B O 1
ATOM 4151 N N . TYR B 1 215 ? 6.855 -19.156 1.091 1 98.69 215 TYR B N 1
ATOM 4152 C CA . TYR B 1 215 ? 6.578 -18.75 -0.282 1 98.69 215 TYR B CA 1
ATOM 4153 C C . TYR B 1 215 ? 5.711 -17.5 -0.313 1 98.69 215 TYR B C 1
ATOM 4155 O O . TYR B 1 215 ? 4.715 -17.406 0.409 1 98.69 215 TYR B O 1
ATOM 4163 N N . ILE B 1 216 ? 6.109 -16.516 -1.091 1 98.88 216 ILE B N 1
ATOM 4164 C CA . ILE B 1 216 ? 5.305 -15.32 -1.277 1 98.88 216 ILE B CA 1
ATOM 4165 C C . ILE B 1 216 ? 5.121 -15.047 -2.77 1 98.88 216 ILE B C 1
ATOM 4167 O O . ILE B 1 216 ? 6.09 -15.055 -3.533 1 98.88 216 ILE B O 1
ATOM 4171 N N . ASP B 1 217 ? 3.918 -14.836 -3.197 1 98.81 217 ASP B N 1
ATOM 4172 C CA . ASP B 1 217 ? 3.631 -14.422 -4.566 1 98.81 217 ASP B CA 1
ATOM 4173 C C . ASP B 1 217 ? 3.744 -12.906 -4.727 1 98.81 217 ASP B C 1
ATOM 4175 O O . ASP B 1 217 ? 3.217 -12.156 -3.906 1 98.81 217 ASP B O 1
ATOM 4179 N N . CYS B 1 218 ? 4.414 -12.492 -5.703 1 98.5 218 CYS B N 1
ATOM 4180 C CA . CYS B 1 218 ? 4.551 -11.086 -6.055 1 98.5 218 CYS B CA 1
ATOM 4181 C C . CYS B 1 218 ? 4.41 -10.883 -7.559 1 98.5 218 CYS B C 1
ATOM 4183 O O . CYS B 1 218 ? 4.391 -11.852 -8.32 1 98.5 218 CYS B O 1
ATOM 4185 N N . CYS B 1 219 ? 4.219 -9.672 -7.98 1 98 219 CYS B N 1
ATOM 4186 C CA . CYS B 1 219 ? 4.211 -9.25 -9.375 1 98 219 CYS B CA 1
ATOM 4187 C C . CYS B 1 219 ? 4.992 -7.953 -9.562 1 98 219 CYS B C 1
ATOM 4189 O O . CYS B 1 219 ? 4.918 -7.055 -8.719 1 98 219 CYS B O 1
ATOM 4191 N N . LEU B 1 220 ? 5.723 -7.898 -10.672 1 97.19 220 LEU B N 1
ATOM 4192 C CA . LEU B 1 220 ? 6.34 -6.617 -11 1 97.19 220 LEU B CA 1
ATOM 4193 C C . LEU B 1 220 ? 5.297 -5.504 -11.016 1 97.19 220 LEU B C 1
ATOM 4195 O O . LEU B 1 220 ? 4.223 -5.66 -11.602 1 97.19 220 LEU B O 1
ATOM 4199 N N . LYS B 1 221 ? 5.617 -4.359 -10.289 1 94.81 221 LYS B N 1
ATOM 4200 C CA . LYS B 1 221 ? 4.754 -3.188 -10.18 1 94.81 221 LYS B CA 1
ATOM 4201 C C . LYS B 1 221 ? 3.377 -3.566 -9.641 1 94.81 221 LYS B C 1
ATOM 4203 O O . LYS B 1 221 ? 2.408 -2.826 -9.82 1 94.81 221 LYS B O 1
ATOM 4208 N N . GLY B 1 222 ? 3.309 -4.742 -9.039 1 95.44 222 GLY B N 1
ATOM 4209 C CA . GLY B 1 222 ? 2.039 -5.211 -8.5 1 95.44 222 GLY B CA 1
ATOM 4210 C C . GLY B 1 222 ? 1.029 -5.562 -9.578 1 95.44 222 GLY B C 1
ATOM 4211 O O . GLY B 1 222 ? -0.168 -5.66 -9.305 1 95.44 222 GLY B O 1
ATOM 4212 N N . PHE B 1 223 ? 1.397 -5.812 -10.758 1 94.12 223 PHE B N 1
ATOM 4213 C CA . PHE B 1 223 ? 0.525 -5.969 -11.914 1 94.12 223 PHE B CA 1
ATOM 4214 C C . PHE B 1 223 ? -0.406 -7.16 -11.734 1 94.12 223 PHE B C 1
ATOM 4216 O O . PHE B 1 223 ? 0.048 -8.273 -11.469 1 94.12 223 PHE B O 1
ATOM 4223 N N . GLY B 1 224 ? -1.716 -6.91 -11.797 1 92.06 224 GLY B N 1
ATOM 4224 C CA . GLY B 1 224 ? -2.664 -8.008 -11.656 1 92.06 224 GLY B CA 1
ATOM 4225 C C . GLY B 1 224 ? -4.098 -7.535 -11.492 1 92.06 224 GLY B C 1
ATOM 4226 O O . GLY B 1 224 ? -4.414 -6.379 -11.781 1 92.06 224 GLY B O 1
ATOM 4227 N N . ALA B 1 225 ? -4.98 -8.383 -11.125 1 84.56 225 ALA B N 1
ATOM 4228 C CA . ALA B 1 225 ? -6.406 -8.117 -10.984 1 84.56 225 ALA B CA 1
ATOM 4229 C C . ALA B 1 225 ? -6.66 -7.074 -9.891 1 84.56 225 ALA B C 1
ATOM 4231 O O . ALA B 1 225 ? -5.879 -6.957 -8.945 1 84.56 225 ALA B O 1
ATOM 4232 N N . GLY B 1 226 ? -7.809 -6.281 -10.062 1 83.19 226 GLY B N 1
ATOM 4233 C CA . GLY B 1 226 ? -8.141 -5.266 -9.078 1 83.19 226 GLY B CA 1
ATOM 4234 C C . GLY B 1 226 ? -7.098 -4.164 -8.984 1 83.19 226 GLY B C 1
ATOM 4235 O O . GLY B 1 226 ? -6.742 -3.555 -9.992 1 83.19 226 GLY B O 1
ATOM 4236 N N . ALA B 1 227 ? -6.621 -3.945 -7.762 1 87.19 227 ALA B N 1
ATOM 4237 C CA . ALA B 1 227 ? -5.594 -2.932 -7.547 1 87.19 227 ALA B CA 1
ATOM 4238 C C . ALA B 1 227 ? -4.195 -3.545 -7.613 1 87.19 227 ALA B C 1
ATOM 4240 O O . ALA B 1 227 ? -3.205 -2.877 -7.312 1 87.19 227 ALA B O 1
ATOM 4241 N N . GLY B 1 228 ? -4.156 -4.859 -7.965 1 91.62 228 GLY B N 1
ATOM 4242 C CA . GLY B 1 228 ? -2.861 -5.496 -8.141 1 91.62 228 GLY B CA 1
ATOM 4243 C C . GLY B 1 228 ? -2.438 -6.336 -6.953 1 91.62 228 GLY B C 1
ATOM 4244 O O . GLY B 1 228 ? -3.246 -6.609 -6.062 1 91.62 228 GLY B O 1
ATOM 4245 N N . ASN B 1 229 ? -1.223 -6.816 -7.055 1 95.62 229 ASN B N 1
ATOM 4246 C CA . ASN B 1 229 ? -0.617 -7.727 -6.086 1 95.62 229 ASN B CA 1
ATOM 4247 C C . ASN B 1 229 ? 0.477 -7.035 -5.277 1 95.62 229 ASN B C 1
ATOM 4249 O O . ASN B 1 229 ? 0.597 -5.809 -5.305 1 95.62 229 ASN B O 1
ATOM 4253 N N . CYS B 1 230 ? 1.099 -7.762 -4.434 1 97.44 230 CYS B N 1
ATOM 4254 C CA . CYS B 1 230 ? 2.32 -7.297 -3.787 1 97.44 230 CYS B CA 1
ATOM 4255 C C . CYS B 1 230 ? 3.41 -7.02 -4.816 1 97.44 230 CYS B C 1
ATOM 4257 O O . CYS B 1 230 ? 3.836 -7.926 -5.535 1 97.44 230 CYS B O 1
ATOM 4259 N N . PRO B 1 231 ? 3.877 -5.777 -4.906 1 96.81 231 PRO B N 1
ATOM 4260 C CA . PRO B 1 231 ? 4.91 -5.484 -5.902 1 96.81 231 PRO B CA 1
ATOM 4261 C C . PRO B 1 231 ? 6.258 -6.125 -5.562 1 96.81 231 PRO B C 1
ATOM 4263 O O . PRO B 1 231 ? 6.766 -5.941 -4.453 1 96.81 231 PRO B O 1
ATOM 4266 N N . THR B 1 232 ? 6.879 -6.793 -6.516 1 97.5 232 THR B N 1
ATOM 4267 C CA . THR B 1 232 ? 8.102 -7.559 -6.301 1 97.5 232 THR B CA 1
ATOM 4268 C C . THR B 1 232 ? 9.234 -6.648 -5.824 1 97.5 232 THR B C 1
ATOM 4270 O O . THR B 1 232 ? 9.93 -6.969 -4.855 1 97.5 232 THR B O 1
ATOM 4273 N N . GLU B 1 233 ? 9.414 -5.52 -6.457 1 94.88 233 GLU B N 1
ATOM 4274 C CA . GLU B 1 233 ? 10.531 -4.633 -6.141 1 94.88 233 GLU B CA 1
ATOM 4275 C C . GLU B 1 233 ? 10.375 -4.012 -4.754 1 94.88 233 GLU B C 1
ATOM 4277 O O . GLU B 1 233 ? 11.352 -3.865 -4.02 1 94.88 233 GLU B O 1
ATOM 4282 N N . ILE B 1 234 ? 9.148 -3.656 -4.391 1 95.5 234 ILE B N 1
ATOM 4283 C CA . ILE B 1 234 ? 8.914 -3.064 -3.078 1 95.5 234 ILE B CA 1
ATOM 4284 C C . ILE B 1 234 ? 9.102 -4.121 -1.991 1 95.5 234 ILE B C 1
ATOM 4286 O O . ILE B 1 234 ? 9.742 -3.859 -0.97 1 95.5 234 ILE B O 1
ATOM 4290 N N . PHE B 1 235 ? 8.555 -5.305 -2.232 1 97.88 235 PHE B N 1
ATOM 4291 C CA . PHE B 1 235 ? 8.68 -6.379 -1.257 1 97.88 235 PHE B CA 1
ATOM 4292 C C . PHE B 1 235 ? 10.141 -6.758 -1.053 1 97.88 235 PHE B C 1
ATOM 4294 O O . PHE B 1 235 ? 10.57 -6.992 0.077 1 97.88 235 PHE B O 1
ATOM 4301 N N . ALA B 1 236 ? 10.906 -6.812 -2.143 1 96 236 ALA B N 1
ATOM 4302 C CA . ALA B 1 236 ? 12.336 -7.09 -2.053 1 96 236 ALA B CA 1
ATOM 4303 C C . ALA B 1 236 ? 13.047 -6.043 -1.195 1 96 236 ALA B C 1
ATOM 4305 O O . ALA B 1 236 ? 13.914 -6.379 -0.389 1 96 236 ALA B O 1
ATOM 4306 N N . ALA B 1 237 ? 12.695 -4.762 -1.385 1 92.56 237 ALA B N 1
ATOM 4307 C CA . ALA B 1 237 ? 13.273 -3.688 -0.579 1 92.56 237 ALA B CA 1
ATOM 4308 C C . ALA B 1 237 ? 12.961 -3.887 0.902 1 92.56 237 ALA B C 1
ATOM 4310 O O . ALA B 1 237 ? 13.836 -3.721 1.755 1 92.56 237 ALA B O 1
ATOM 4311 N N . VAL B 1 238 ? 11.719 -4.289 1.211 1 95.69 238 VAL B N 1
ATOM 4312 C CA . VAL B 1 238 ? 11.297 -4.5 2.59 1 95.69 238 VAL B CA 1
ATOM 4313 C C . VAL B 1 238 ? 12.031 -5.699 3.18 1 95.69 238 VAL B C 1
ATOM 4315 O O . VAL B 1 238 ? 12.508 -5.645 4.316 1 95.69 238 VAL B O 1
ATOM 4318 N N . MET B 1 239 ? 12.133 -6.805 2.406 1 96.5 239 MET B N 1
ATOM 4319 C CA . MET B 1 239 ? 12.867 -7.98 2.873 1 96.5 239 MET B CA 1
ATOM 4320 C C . MET B 1 239 ? 14.32 -7.637 3.166 1 96.5 239 MET B C 1
ATOM 4322 O O . MET B 1 239 ? 14.883 -8.086 4.164 1 96.5 239 MET B O 1
ATOM 4326 N N . ASP B 1 240 ? 14.883 -6.848 2.283 1 92.38 240 ASP B N 1
ATOM 4327 C CA . ASP B 1 240 ? 16.266 -6.43 2.49 1 92.38 240 ASP B CA 1
ATOM 4328 C C . ASP B 1 240 ? 16.406 -5.652 3.797 1 92.38 240 ASP B C 1
ATOM 4330 O O . ASP B 1 240 ? 17.344 -5.902 4.57 1 92.38 240 ASP B O 1
ATOM 4334 N N . ARG B 1 241 ? 15.531 -4.75 4.062 1 89.62 241 ARG B N 1
ATOM 4335 C CA . ARG B 1 241 ? 15.547 -3.965 5.293 1 89.62 241 ARG B CA 1
ATOM 4336 C C . ARG B 1 241 ? 15.398 -4.859 6.52 1 89.62 241 ARG B C 1
ATOM 4338 O O . ARG B 1 241 ? 15.93 -4.555 7.59 1 89.62 241 ARG B O 1
ATOM 4345 N N . MET B 1 242 ? 14.734 -5.969 6.367 1 94.75 242 MET B N 1
ATOM 4346 C CA . MET B 1 242 ? 14.508 -6.914 7.457 1 94.75 242 MET B CA 1
ATOM 4347 C C . MET B 1 242 ? 15.633 -7.941 7.531 1 94.75 242 MET B C 1
ATOM 4349 O O . MET B 1 242 ? 15.609 -8.836 8.383 1 94.75 242 MET B O 1
ATOM 4353 N N . GLU B 1 243 ? 16.562 -7.836 6.555 1 94.31 243 GLU B N 1
ATOM 4354 C CA . GLU B 1 243 ? 17.688 -8.758 6.469 1 94.31 243 GLU B CA 1
ATOM 4355 C C . GLU B 1 243 ? 17.203 -10.195 6.242 1 94.31 243 GLU B C 1
ATOM 4357 O O . GLU B 1 243 ? 17.703 -11.125 6.875 1 94.31 243 GLU B O 1
ATOM 4362 N N . ILE B 1 244 ? 16.188 -10.336 5.465 1 96.25 244 ILE B N 1
ATOM 4363 C CA . ILE B 1 244 ? 15.688 -11.633 5.016 1 96.25 244 ILE B CA 1
ATOM 4364 C C . ILE B 1 244 ? 16.062 -11.859 3.555 1 96.25 244 ILE B C 1
ATOM 4366 O O . ILE B 1 244 ? 15.852 -10.984 2.709 1 96.25 244 ILE B O 1
ATOM 4370 N N . ASP B 1 245 ? 16.609 -12.945 3.264 1 96.19 245 ASP B N 1
ATOM 4371 C CA . ASP B 1 245 ? 17.016 -13.273 1.903 1 96.19 245 ASP B CA 1
ATOM 4372 C C . ASP B 1 245 ? 15.852 -13.797 1.081 1 96.19 245 ASP B C 1
ATOM 4374 O O . ASP B 1 245 ? 15.328 -14.883 1.35 1 96.19 245 ASP B O 1
ATOM 4378 N N . CYS B 1 246 ? 15.492 -13.008 0.058 1 95.75 246 CYS B N 1
ATOM 4379 C CA . CYS B 1 246 ? 14.422 -13.477 -0.816 1 95.75 246 CYS B CA 1
ATOM 4380 C C . CYS B 1 246 ? 14.945 -13.742 -2.223 1 95.75 246 CYS B C 1
ATOM 4382 O O . CYS B 1 246 ? 14.164 -14.031 -3.135 1 95.75 246 CYS B O 1
ATOM 4384 N N . GLY B 1 247 ? 16.281 -13.594 -2.383 1 96 247 GLY B N 1
ATOM 4385 C CA . GLY B 1 247 ? 16.953 -13.992 -3.611 1 96 247 GLY B CA 1
ATOM 4386 C C . GLY B 1 247 ? 16.844 -12.945 -4.711 1 96 247 GLY B C 1
ATOM 4387 O O . GLY B 1 247 ? 17.531 -13.055 -5.738 1 96 247 GLY B O 1
ATOM 4388 N N . ILE B 1 248 ? 16.141 -11.844 -4.504 1 97.12 248 ILE B N 1
ATOM 4389 C CA . ILE B 1 248 ? 15.812 -10.891 -5.562 1 97.12 248 ILE B CA 1
ATOM 4390 C C . ILE B 1 248 ? 16.906 -9.828 -5.66 1 97.12 248 ILE B C 1
ATOM 4392 O O . ILE B 1 248 ? 17.328 -9.273 -4.648 1 97.12 248 ILE B O 1
ATOM 4396 N N . ASP B 1 249 ? 17.344 -9.602 -6.871 1 95.5 249 ASP B N 1
ATOM 4397 C CA . ASP B 1 249 ? 18.172 -8.43 -7.172 1 95.5 249 ASP B CA 1
ATOM 4398 C C . ASP B 1 249 ? 17.312 -7.176 -7.305 1 95.5 249 ASP B C 1
ATOM 4400 O O . ASP B 1 249 ? 16.656 -6.969 -8.328 1 95.5 249 ASP B O 1
ATOM 4404 N N . LEU B 1 250 ? 17.406 -6.316 -6.363 1 91.12 250 LEU B N 1
ATOM 4405 C CA . LEU B 1 250 ? 16.484 -5.199 -6.238 1 91.12 250 LEU B CA 1
ATOM 4406 C C . LEU B 1 250 ? 16.625 -4.242 -7.418 1 91.12 250 LEU B C 1
ATOM 4408 O O . LEU B 1 250 ? 15.633 -3.947 -8.102 1 91.12 250 LEU B O 1
ATOM 4412 N N . TYR B 1 251 ? 17.797 -3.723 -7.777 1 88.94 251 TYR B N 1
ATOM 4413 C CA . TYR B 1 251 ? 18.031 -2.748 -8.836 1 88.94 251 TYR B CA 1
ATOM 4414 C C . TYR B 1 251 ? 17.625 -3.309 -10.195 1 88.94 251 TYR B C 1
ATOM 4416 O O . TYR B 1 251 ? 16.922 -2.637 -10.961 1 88.94 251 TYR B O 1
ATOM 4424 N N . LYS B 1 252 ? 18.047 -4.57 -10.43 1 92.88 252 LYS B N 1
ATOM 4425 C CA . LYS B 1 252 ? 17.703 -5.215 -11.695 1 92.88 252 LYS B CA 1
ATOM 4426 C C . LYS B 1 252 ? 16.188 -5.352 -11.844 1 92.88 252 LYS B C 1
ATOM 4428 O O . LYS B 1 252 ? 15.641 -5.098 -12.914 1 92.88 252 LYS B O 1
ATOM 4433 N N . THR B 1 253 ? 15.562 -5.762 -10.742 1 95.94 253 THR B N 1
ATOM 4434 C CA . THR B 1 253 ? 14.109 -5.934 -10.75 1 95.94 253 THR B CA 1
ATOM 4435 C C . THR B 1 253 ? 13.414 -4.609 -11.023 1 95.94 253 THR B C 1
ATOM 4437 O O . THR B 1 253 ? 12.461 -4.551 -11.812 1 95.94 253 THR B O 1
ATOM 4440 N N . MET B 1 254 ? 13.867 -3.521 -10.406 1 90.81 254 MET B N 1
ATOM 4441 C CA . MET B 1 254 ? 13.312 -2.189 -10.633 1 90.81 254 MET B CA 1
ATOM 4442 C C . MET B 1 254 ? 13.43 -1.796 -12.102 1 90.81 254 MET B C 1
ATOM 4444 O O . MET B 1 254 ? 12.477 -1.282 -12.688 1 90.81 254 MET B O 1
ATOM 4448 N N . ASP B 1 255 ? 14.547 -2.037 -12.734 1 91.94 255 ASP B N 1
ATOM 4449 C CA . ASP B 1 255 ? 14.789 -1.675 -14.125 1 91.94 255 ASP B CA 1
ATOM 4450 C C . ASP B 1 255 ? 13.898 -2.477 -15.07 1 91.94 255 ASP B C 1
ATOM 4452 O O . ASP B 1 255 ? 13.328 -1.926 -16.016 1 91.94 255 ASP B O 1
ATOM 4456 N N . ILE B 1 256 ? 13.781 -3.77 -14.789 1 95.31 256 ILE B N 1
ATOM 4457 C CA . ILE B 1 256 ? 12.969 -4.641 -15.633 1 95.31 256 ILE B CA 1
ATOM 4458 C C . ILE B 1 256 ? 11.508 -4.203 -15.57 1 95.31 256 ILE B C 1
ATOM 4460 O O . ILE B 1 256 ? 10.828 -4.145 -16.594 1 95.31 256 ILE B O 1
ATOM 4464 N N . ALA B 1 257 ? 11.039 -3.895 -14.383 1 94.5 257 ALA B N 1
ATOM 4465 C CA . ALA B 1 257 ? 9.656 -3.447 -14.211 1 94.5 257 ALA B CA 1
ATOM 4466 C C . ALA B 1 257 ? 9.383 -2.184 -15.023 1 94.5 257 ALA B C 1
ATOM 4468 O O . ALA B 1 257 ? 8.352 -2.076 -15.68 1 94.5 257 ALA B O 1
ATOM 4469 N N . GLU B 1 258 ? 10.336 -1.283 -15.016 1 89.31 258 GLU B N 1
ATOM 4470 C CA . GLU B 1 258 ? 10.156 0.009 -15.672 1 89.31 258 GLU B CA 1
ATOM 4471 C C . GLU B 1 258 ? 10.359 -0.103 -17.172 1 89.31 258 GLU B C 1
ATOM 4473 O O . GLU B 1 258 ? 9.609 0.482 -17.953 1 89.31 258 GLU B O 1
ATOM 4478 N N . GLN B 1 259 ? 11.305 -0.843 -17.625 1 91.94 259 GLN B N 1
ATOM 4479 C CA . GLN B 1 259 ? 11.727 -0.836 -19.031 1 91.94 259 GLN B CA 1
ATOM 4480 C C . GLN B 1 259 ? 10.93 -1.842 -19.844 1 91.94 259 GLN B C 1
ATOM 4482 O O . GLN B 1 259 ? 10.641 -1.604 -21.016 1 91.94 259 GLN B O 1
ATOM 4487 N N . TYR B 1 260 ? 10.562 -2.969 -19.219 1 94.75 260 TYR B N 1
ATOM 4488 C CA . TYR B 1 260 ? 10 -4.055 -20 1 94.75 260 TYR B CA 1
ATOM 4489 C C . TYR B 1 260 ? 8.516 -4.242 -19.703 1 94.75 260 TYR B C 1
ATOM 4491 O O . TYR B 1 260 ? 7.727 -4.531 -20.609 1 94.75 260 TYR B O 1
ATOM 4499 N N . LEU B 1 261 ? 8.094 -4.059 -18.438 1 95.25 261 LEU B N 1
ATOM 4500 C CA . LEU B 1 261 ? 6.691 -4.293 -18.109 1 95.25 261 LEU B CA 1
ATOM 4501 C C . LEU B 1 261 ? 5.859 -3.035 -18.344 1 95.25 261 LEU B C 1
ATOM 4503 O O . LEU B 1 261 ? 4.801 -3.092 -18.969 1 95.25 261 LEU B O 1
ATOM 4507 N N . ARG B 1 262 ? 6.336 -1.869 -17.828 1 91.31 262 ARG B N 1
ATOM 4508 C CA . ARG B 1 262 ? 5.527 -0.655 -17.781 1 91.31 262 ARG B CA 1
ATOM 4509 C C . ARG B 1 262 ? 4.969 -0.322 -19.172 1 91.31 262 ARG B C 1
ATOM 4511 O O . ARG B 1 262 ? 3.781 -0.02 -19.312 1 91.31 262 ARG B O 1
ATOM 4518 N N . PRO B 1 263 ? 5.738 -0.401 -20.266 1 91.56 263 PRO B N 1
ATOM 4519 C CA . PRO B 1 263 ? 5.215 -0.078 -21.594 1 91.56 263 PRO B CA 1
ATOM 4520 C C . PRO B 1 263 ? 4.074 -1 -22.031 1 91.56 263 PRO B C 1
ATOM 4522 O O . PRO B 1 263 ? 3.299 -0.658 -22.922 1 91.56 263 PRO B O 1
ATOM 4525 N N . LEU B 1 264 ? 3.979 -2.193 -21.438 1 91.75 264 LEU B N 1
ATOM 4526 C CA . LEU B 1 264 ? 2.953 -3.166 -21.797 1 91.75 264 LEU B CA 1
ATOM 4527 C C . LEU B 1 264 ? 1.695 -2.967 -20.953 1 91.75 264 LEU B C 1
ATOM 4529 O O . LEU B 1 264 ? 0.644 -3.533 -21.266 1 91.75 264 LEU B O 1
ATOM 4533 N N . MET B 1 265 ? 1.809 -2.197 -19.875 1 89.69 265 MET B N 1
ATOM 4534 C CA . MET B 1 265 ? 0.672 -1.956 -18.984 1 89.69 265 MET B CA 1
ATOM 4535 C C . MET B 1 265 ? -0.279 -0.929 -19.594 1 89.69 265 MET B C 1
ATOM 4537 O O . MET B 1 265 ? 0.136 0.176 -19.953 1 89.69 265 MET B O 1
ATOM 4541 N N . PRO B 1 266 ? -1.529 -1.314 -19.688 1 83.69 266 PRO B N 1
ATOM 4542 C CA . PRO B 1 266 ? -2.48 -0.333 -20.219 1 83.69 266 PRO B CA 1
ATOM 4543 C C . PRO B 1 266 ? -2.65 0.875 -19.297 1 83.69 266 PRO B C 1
ATOM 4545 O O . PRO B 1 266 ? -3.008 1.961 -19.766 1 83.69 266 PRO B O 1
ATOM 4548 N N . ARG B 1 267 ? -2.445 0.685 -18.016 1 75.62 267 ARG B N 1
ATOM 4549 C CA . ARG B 1 267 ? -2.529 1.729 -17 1 75.62 267 ARG B CA 1
ATOM 4550 C C . ARG B 1 267 ? -1.697 1.37 -15.766 1 75.62 267 ARG B C 1
ATOM 4552 O O . ARG B 1 267 ? -1.35 0.205 -15.562 1 75.62 267 ARG B O 1
ATOM 4559 N N . ALA B 1 268 ? -1.383 2.422 -15.023 1 75.12 268 ALA B N 1
ATOM 4560 C CA . ALA B 1 268 ? -0.74 2.164 -13.734 1 75.12 268 ALA B CA 1
ATOM 4561 C C . ALA B 1 268 ? -1.696 1.462 -12.773 1 75.12 268 ALA B C 1
ATOM 4563 O O . ALA B 1 268 ? -2.916 1.58 -12.906 1 75.12 268 ALA B O 1
ATOM 4564 N N . MET B 1 269 ? -1.088 0.649 -11.953 1 75.88 269 MET B N 1
ATOM 4565 C CA . MET B 1 269 ? -1.915 0.028 -10.922 1 75.88 269 MET B CA 1
ATOM 4566 C C . MET B 1 269 ? -2.41 1.067 -9.922 1 75.88 269 MET B C 1
ATOM 4568 O O . MET B 1 269 ? -1.626 1.604 -9.141 1 75.88 269 MET B O 1
ATOM 4572 N N . GLU B 1 270 ? -3.516 1.611 -10.148 1 75.62 270 GLU B N 1
ATOM 4573 C CA . GLU B 1 270 ? -4.117 2.617 -9.281 1 75.62 270 GLU B CA 1
ATOM 4574 C C . GLU B 1 270 ? -5.215 2.01 -8.406 1 75.62 270 GLU B C 1
ATOM 4576 O O . GLU B 1 270 ? -5.824 1.005 -8.781 1 75.62 270 GLU B O 1
ATOM 4581 N N . VAL B 1 271 ? -5.359 2.584 -7.309 1 76.69 271 VAL B N 1
ATOM 4582 C CA . VAL B 1 271 ? -6.469 2.211 -6.438 1 76.69 271 VAL B CA 1
ATOM 4583 C C . VAL B 1 271 ? -7.605 3.223 -6.586 1 76.69 271 VAL B C 1
ATOM 4585 O O . VAL B 1 271 ? -7.477 4.375 -6.172 1 76.69 271 VAL B O 1
ATOM 4588 N N . ASP B 1 272 ? -8.625 2.793 -7.328 1 75.69 272 ASP B N 1
ATOM 4589 C CA . ASP B 1 272 ? -9.805 3.643 -7.469 1 75.69 272 ASP B CA 1
ATOM 4590 C C . ASP B 1 272 ? -10.953 3.137 -6.598 1 75.69 272 ASP B C 1
ATOM 4592 O O . ASP B 1 272 ? -10.766 2.232 -5.777 1 75.69 272 ASP B O 1
ATOM 4596 N N . ASN B 1 273 ? -12.086 3.748 -6.754 1 75.31 273 ASN B N 1
ATOM 4597 C CA . ASN B 1 273 ? -13.211 3.494 -5.867 1 75.31 273 ASN B CA 1
ATOM 4598 C C . ASN B 1 273 ? -13.641 2.029 -5.914 1 75.31 273 ASN B C 1
ATOM 4600 O O . ASN B 1 273 ? -13.836 1.403 -4.871 1 75.31 273 ASN B O 1
ATOM 4604 N N . ASP B 1 274 ? -13.789 1.479 -7.094 1 72.5 274 ASP B N 1
ATOM 4605 C CA . ASP B 1 274 ? -14.25 0.099 -7.234 1 72.5 274 ASP B CA 1
ATOM 4606 C C . ASP B 1 274 ? -13.25 -0.875 -6.605 1 72.5 274 ASP B C 1
ATOM 4608 O O . ASP B 1 274 ? -13.648 -1.852 -5.969 1 72.5 274 ASP B O 1
ATOM 4612 N N . ARG B 1 275 ? -11.992 -0.629 -6.711 1 78.69 275 ARG B N 1
ATOM 4613 C CA . ARG B 1 275 ? -10.945 -1.493 -6.18 1 78.69 275 ARG B CA 1
ATOM 4614 C C . ARG B 1 275 ? -10.898 -1.426 -4.656 1 78.69 275 ARG B C 1
ATOM 4616 O O . ARG B 1 275 ? -10.711 -2.445 -3.988 1 78.69 275 ARG B O 1
ATOM 4623 N N . ILE B 1 276 ? -11.086 -0.219 -4.078 1 80 276 ILE B N 1
ATOM 4624 C CA . ILE B 1 276 ? -11.219 -0.084 -2.633 1 80 276 ILE B CA 1
ATOM 4625 C C . ILE B 1 276 ? -12.383 -0.945 -2.139 1 80 276 ILE B C 1
ATOM 4627 O O . ILE B 1 276 ? -12.258 -1.65 -1.135 1 80 276 ILE B O 1
ATOM 4631 N N . MET B 1 277 ? -13.477 -0.947 -2.9 1 78 277 MET B N 1
ATOM 4632 C CA . MET B 1 277 ? -14.664 -1.68 -2.484 1 78 277 MET B CA 1
ATOM 4633 C C . MET B 1 277 ? -14.422 -3.184 -2.527 1 78 277 MET B C 1
ATOM 4635 O O . MET B 1 277 ? -14.961 -3.928 -1.706 1 78 277 MET B O 1
ATOM 4639 N N . LEU B 1 278 ? -13.648 -3.611 -3.451 1 73.19 278 LEU B N 1
ATOM 4640 C CA . LEU B 1 278 ? -13.281 -5.023 -3.477 1 73.19 278 LEU B CA 1
ATOM 4641 C C . LEU B 1 278 ? -12.625 -5.441 -2.166 1 73.19 278 LEU B C 1
ATOM 4643 O O . LEU B 1 278 ? -13.008 -6.449 -1.568 1 73.19 278 LEU B O 1
ATOM 4647 N N . GLY B 1 279 ? -11.672 -4.66 -1.735 1 77.69 279 GLY B N 1
ATOM 4648 C CA . GLY B 1 279 ? -10.992 -4.934 -0.484 1 77.69 279 GLY B CA 1
ATOM 4649 C C . GLY B 1 279 ? -11.883 -4.793 0.732 1 77.69 279 GLY B C 1
ATOM 4650 O O . GLY B 1 279 ? -11.789 -5.578 1.676 1 77.69 279 GLY B O 1
ATOM 4651 N N . TYR B 1 280 ? -12.742 -3.82 0.626 1 78.31 280 TYR B N 1
ATOM 4652 C CA . TYR B 1 280 ? -13.648 -3.523 1.729 1 78.31 280 TYR B CA 1
ATOM 4653 C C . TYR B 1 280 ? -14.695 -4.621 1.888 1 78.31 280 TYR B C 1
ATOM 4655 O O . TYR B 1 280 ? -15.039 -5.008 3.008 1 78.31 280 TYR B O 1
ATOM 4663 N N . ALA B 1 281 ? -15.148 -5.156 0.76 1 78.5 281 ALA B N 1
ATOM 4664 C CA . ALA B 1 281 ? -16.234 -6.125 0.77 1 78.5 281 ALA B CA 1
ATOM 4665 C C . ALA B 1 281 ? -15.711 -7.551 0.82 1 78.5 281 ALA B C 1
ATOM 4667 O O . ALA B 1 281 ? -16.469 -8.5 1.045 1 78.5 281 ALA B O 1
ATOM 4668 N N . GLY B 1 282 ? -14.43 -7.707 0.611 1 76.69 282 GLY B N 1
ATOM 4669 C CA . GLY B 1 282 ? -13.844 -9.039 0.622 1 76.69 282 GLY B CA 1
ATOM 4670 C C . GLY B 1 282 ? -14.141 -9.828 -0.64 1 76.69 282 GLY B C 1
ATOM 4671 O O . GLY B 1 282 ? -14.266 -11.055 -0.596 1 76.69 282 GLY B O 1
ATOM 4672 N N . CYS B 1 283 ? -14.312 -9.156 -1.79 1 75.56 283 CYS B N 1
ATOM 4673 C CA . CYS B 1 283 ? -14.578 -9.781 -3.08 1 75.56 283 CYS B CA 1
ATOM 4674 C C . CYS B 1 283 ? -13.281 -9.992 -3.857 1 75.56 283 CYS B C 1
ATOM 4676 O O . CYS B 1 283 ? -12.375 -9.164 -3.799 1 75.56 283 CYS B O 1
ATOM 4678 N N . TYR B 1 284 ? -13.352 -11.047 -4.637 1 76.75 284 TYR B N 1
ATOM 4679 C CA . TYR B 1 284 ? -12.195 -11.305 -5.48 1 76.75 284 TYR B CA 1
ATOM 4680 C C . TYR B 1 284 ? -11.961 -10.148 -6.445 1 76.75 284 TYR B C 1
ATOM 4682 O O . TYR B 1 284 ? -12.906 -9.594 -7.004 1 76.75 284 TYR B O 1
ATOM 4690 N N . SER B 1 285 ? -10.711 -9.906 -6.711 1 77.69 285 SER B N 1
ATOM 4691 C CA . SER B 1 285 ? -10.32 -8.805 -7.578 1 77.69 285 SER B CA 1
ATOM 4692 C C . SER B 1 285 ? -10.75 -9.047 -9.023 1 77.69 285 SER B C 1
ATOM 4694 O O . SER B 1 285 ? -10.93 -8.102 -9.789 1 77.69 285 SER B O 1
ATOM 4696 N N . SER B 1 286 ? -10.969 -10.289 -9.359 1 71.06 286 SER B N 1
ATOM 4697 C CA . SER B 1 286 ? -11.344 -10.641 -10.727 1 71.06 286 SER B CA 1
ATOM 4698 C C . SER B 1 286 ? -12.742 -10.141 -11.062 1 71.06 286 SER B C 1
ATOM 4700 O O . SER B 1 286 ? -13.117 -10.062 -12.234 1 71.06 286 SER B O 1
ATOM 4702 N N . PHE B 1 287 ? -13.531 -9.734 -10.07 1 71 287 PHE B N 1
ATOM 4703 C CA . PHE B 1 287 ? -14.898 -9.281 -10.266 1 71 287 PHE B CA 1
ATOM 4704 C C . PHE B 1 287 ? -14.93 -7.852 -10.789 1 71 287 PHE B C 1
ATOM 4706 O O . PHE B 1 287 ? -15.961 -7.387 -11.281 1 71 287 PHE B O 1
ATOM 4713 N N . LEU B 1 288 ? -13.828 -7.207 -10.727 1 73.44 288 LEU B N 1
ATOM 4714 C CA . LEU B 1 288 ? -13.805 -5.766 -10.945 1 73.44 288 LEU B CA 1
ATOM 4715 C C . LEU B 1 288 ? -14.406 -5.414 -12.305 1 73.44 288 LEU B C 1
ATOM 4717 O O . LEU B 1 288 ? -15.398 -4.688 -12.375 1 73.44 288 LEU B O 1
ATOM 4721 N N . LEU B 1 289 ? -13.867 -5.988 -13.352 1 70.44 289 LEU B N 1
ATOM 4722 C CA . LEU B 1 289 ? -14.281 -5.602 -14.695 1 70.44 289 LEU B CA 1
ATOM 4723 C C . LEU B 1 289 ? -15.719 -6.043 -14.977 1 70.44 289 LEU B C 1
ATOM 4725 O O . LEU B 1 289 ? -16.453 -5.355 -15.688 1 70.44 289 LEU B O 1
ATOM 4729 N N . PHE B 1 290 ? -16.141 -7.039 -14.383 1 72.88 290 PHE B N 1
ATOM 4730 C CA . PHE B 1 290 ? -17.5 -7.535 -14.539 1 72.88 290 PHE B CA 1
ATOM 4731 C C . PHE B 1 290 ? -18.5 -6.617 -13.836 1 72.88 290 PHE B C 1
ATOM 4733 O O . PHE B 1 290 ? -19.562 -6.301 -14.383 1 72.88 290 PHE B O 1
ATOM 4740 N N . ALA B 1 291 ? -18.156 -6.246 -12.711 1 77.06 291 ALA B N 1
ATOM 4741 C CA . ALA B 1 291 ? -19.016 -5.332 -11.961 1 77.06 291 ALA B CA 1
ATOM 4742 C C . ALA B 1 291 ? -19.172 -4 -12.688 1 77.06 291 ALA B C 1
ATOM 4744 O O . ALA B 1 291 ? -20.266 -3.447 -12.766 1 77.06 291 ALA B O 1
ATOM 4745 N N . GLN B 1 292 ? -18.047 -3.514 -13.195 1 81.62 292 GLN B N 1
ATOM 4746 C CA . GLN B 1 292 ? -18.062 -2.242 -13.914 1 81.62 292 GLN B CA 1
ATOM 4747 C C . GLN B 1 292 ? -18.906 -2.332 -15.172 1 81.62 292 GLN B C 1
ATOM 4749 O O . GLN B 1 292 ? -19.719 -1.444 -15.445 1 81.62 292 GLN B O 1
ATOM 4754 N N . ARG B 1 293 ? -18.766 -3.406 -15.93 1 79.06 293 ARG B N 1
ATOM 4755 C CA . ARG B 1 293 ? -19.547 -3.602 -17.141 1 79.06 293 ARG B CA 1
ATOM 4756 C C . ARG B 1 293 ? -21.031 -3.762 -16.828 1 79.06 293 ARG B C 1
ATOM 4758 O O . ARG B 1 293 ? -21.875 -3.17 -17.5 1 79.06 293 ARG B O 1
ATOM 4765 N N . ALA B 1 294 ? -21.312 -4.52 -15.844 1 81.19 294 ALA B N 1
ATOM 4766 C CA . ALA B 1 294 ? -22.703 -4.719 -15.445 1 81.19 294 ALA B CA 1
ATOM 4767 C C . ALA B 1 294 ? -23.328 -3.414 -14.961 1 81.19 294 ALA B C 1
ATOM 4769 O O . ALA B 1 294 ? -24.484 -3.117 -15.273 1 81.19 294 ALA B O 1
ATOM 4770 N N . GLY B 1 295 ? -22.562 -2.73 -14.195 1 84.06 295 GLY B N 1
ATOM 4771 C CA . GLY B 1 295 ? -23.047 -1.44 -13.727 1 84.06 295 GLY B CA 1
ATOM 4772 C C . GLY B 1 295 ? -23.375 -0.488 -14.859 1 84.06 295 GLY B C 1
ATOM 4773 O O . GLY B 1 295 ? -24.422 0.167 -14.844 1 84.06 295 GLY B O 1
ATOM 4774 N N . ALA B 1 296 ? -22.516 -0.408 -15.812 1 83.25 296 ALA B N 1
ATOM 4775 C CA . ALA B 1 296 ? -22.734 0.453 -16.969 1 83.25 296 ALA B CA 1
ATOM 4776 C C . ALA B 1 296 ? -23.953 0.022 -17.766 1 83.25 296 ALA B C 1
ATOM 4778 O O . ALA B 1 296 ? -24.719 0.863 -18.25 1 83.25 296 ALA B O 1
ATOM 4779 N N . ARG B 1 297 ? -24.172 -1.202 -17.922 1 84 297 ARG B N 1
ATOM 4780 C CA . ARG B 1 297 ? -25.266 -1.761 -18.703 1 84 297 ARG B CA 1
ATOM 4781 C C . ARG B 1 297 ? -26.609 -1.477 -18.047 1 84 297 ARG B C 1
ATOM 4783 O O . ARG B 1 297 ? -27.594 -1.164 -18.719 1 84 297 ARG B O 1
ATOM 4790 N N . TYR B 1 298 ? -26.641 -1.489 -16.734 1 87 298 TYR B N 1
ATOM 4791 C CA . TYR B 1 298 ? -27.938 -1.449 -16.062 1 87 298 TYR B CA 1
ATOM 4792 C C . TYR B 1 298 ? -28.125 -0.144 -15.305 1 87 298 TYR B C 1
ATOM 4794 O O . TYR B 1 298 ? -29.141 0.057 -14.633 1 87 298 TYR B O 1
ATOM 4802 N N . GLY B 1 299 ? -27.062 0.664 -15.289 1 87.69 299 GLY B N 1
ATOM 4803 C CA . GLY B 1 299 ? -27.125 1.955 -14.625 1 87.69 299 GLY B CA 1
ATOM 4804 C C . GLY B 1 299 ? -27.047 1.854 -13.117 1 87.69 299 GLY B C 1
ATOM 4805 O O . GLY B 1 299 ? -27.797 2.514 -12.398 1 87.69 299 GLY B O 1
ATOM 4806 N N . VAL B 1 300 ? -26.281 0.945 -12.586 1 85.44 300 VAL B N 1
ATOM 4807 C CA . VAL B 1 300 ? -26.078 0.724 -11.164 1 85.44 300 VAL B CA 1
ATOM 4808 C C . VAL B 1 300 ? -24.625 1.022 -10.797 1 85.44 300 VAL B C 1
ATOM 4810 O O . VAL B 1 300 ? -23.719 0.705 -11.555 1 85.44 300 VAL B O 1
ATOM 4813 N N . ASP B 1 301 ? -24.422 1.673 -9.656 1 87.94 301 ASP B N 1
ATOM 4814 C CA . ASP B 1 301 ? -23.078 1.936 -9.164 1 87.94 301 ASP B CA 1
ATOM 4815 C C . ASP B 1 301 ? -22.312 0.633 -8.922 1 87.94 301 ASP B C 1
ATOM 4817 O O . ASP B 1 301 ? -22.75 -0.208 -8.133 1 87.94 301 ASP B O 1
ATOM 4821 N N . PRO B 1 302 ? -21.266 0.461 -9.602 1 83.88 302 PRO B N 1
ATOM 4822 C CA . PRO B 1 302 ? -20.484 -0.769 -9.414 1 83.88 302 PRO B CA 1
ATOM 4823 C C . PRO B 1 302 ? -20.125 -1.023 -7.949 1 83.88 302 PRO B C 1
ATOM 4825 O O . PRO B 1 302 ? -20 -2.178 -7.535 1 83.88 302 PRO B O 1
ATOM 4828 N N . ARG B 1 303 ? -20 0.018 -7.168 1 86.62 303 ARG B N 1
ATOM 4829 C CA . ARG B 1 303 ? -19.703 -0.14 -5.754 1 86.62 303 ARG B CA 1
ATOM 4830 C C . ARG B 1 303 ? -20.797 -0.924 -5.035 1 86.62 303 ARG B C 1
ATOM 4832 O O . ARG B 1 303 ? -20.5 -1.742 -4.16 1 86.62 303 ARG B O 1
ATOM 4839 N N . ASP B 1 304 ? -21.953 -0.728 -5.441 1 85.56 304 ASP B N 1
ATOM 4840 C CA . ASP B 1 304 ? -23.078 -1.438 -4.844 1 85.56 304 ASP B CA 1
ATOM 4841 C C . ASP B 1 304 ? -23.109 -2.898 -5.289 1 85.56 304 ASP B C 1
ATOM 4843 O O . ASP B 1 304 ? -23.469 -3.783 -4.512 1 85.56 304 ASP B O 1
ATOM 4847 N N . ILE B 1 305 ? -22.75 -3.113 -6.5 1 83.19 305 ILE B N 1
ATOM 4848 C CA . ILE B 1 305 ? -22.672 -4.477 -7.012 1 83.19 305 ILE B CA 1
ATOM 4849 C C . ILE B 1 305 ? -21.625 -5.262 -6.223 1 83.19 305 ILE B C 1
ATOM 4851 O O . ILE B 1 305 ? -21.891 -6.363 -5.742 1 83.19 305 ILE B O 1
ATOM 4855 N N . ILE B 1 306 ? -20.453 -4.645 -6.031 1 81.62 306 ILE B N 1
ATOM 4856 C CA . ILE B 1 306 ? -19.344 -5.281 -5.336 1 81.62 306 ILE B CA 1
ATOM 4857 C C . ILE B 1 306 ? -19.719 -5.562 -3.887 1 81.62 306 ILE B C 1
ATOM 4859 O O . ILE B 1 306 ? -19.453 -6.648 -3.365 1 81.62 306 ILE B O 1
ATOM 4863 N N . LYS B 1 307 ? -20.344 -4.602 -3.289 1 84.56 307 LYS B N 1
ATOM 4864 C CA . LYS B 1 307 ? -20.797 -4.773 -1.913 1 84.56 307 LYS B CA 1
ATOM 4865 C C . LYS B 1 307 ? -21.75 -5.969 -1.794 1 84.56 307 LYS B C 1
ATOM 4867 O O . LYS B 1 307 ? -21.625 -6.766 -0.86 1 84.56 307 LYS B O 1
ATOM 4872 N N . GLU B 1 308 ? -22.625 -6.098 -2.744 1 84.94 308 GLU B N 1
ATOM 4873 C CA . GLU B 1 308 ? -23.594 -7.195 -2.74 1 84.94 308 GLU B CA 1
ATOM 4874 C C . GLU B 1 308 ? -22.906 -8.531 -2.992 1 84.94 308 GLU B C 1
ATOM 4876 O O . GLU B 1 308 ? -23.25 -9.539 -2.367 1 84.94 308 GLU B O 1
ATOM 4881 N N . ILE B 1 309 ? -21.984 -8.586 -3.877 1 82.44 309 ILE B N 1
ATOM 4882 C CA . ILE B 1 309 ? -21.234 -9.805 -4.16 1 82.44 309 ILE B CA 1
ATOM 4883 C C . ILE B 1 309 ? -20.5 -10.258 -2.902 1 82.44 309 ILE B C 1
ATOM 4885 O O . ILE B 1 309 ? -20.438 -11.453 -2.602 1 82.44 309 ILE B O 1
ATOM 4889 N N . GLY B 1 310 ? -19.922 -9.289 -2.227 1 77.38 310 GLY B N 1
ATOM 4890 C CA . GLY B 1 310 ? -19.266 -9.602 -0.968 1 77.38 310 GLY B CA 1
ATOM 4891 C C . GLY B 1 310 ? -20.203 -10.195 0.065 1 77.38 310 GLY B C 1
ATOM 4892 O O . GLY B 1 310 ? -19.859 -11.172 0.732 1 77.38 310 GLY B O 1
ATOM 4893 N N . ARG B 1 311 ? -21.328 -9.602 0.146 1 78.31 311 ARG B N 1
ATOM 4894 C CA . ARG B 1 311 ? -22.344 -10.078 1.081 1 78.31 311 ARG B CA 1
ATOM 4895 C C . ARG B 1 311 ? -22.75 -11.516 0.769 1 78.31 311 ARG B C 1
ATOM 4897 O O . ARG B 1 311 ? -22.953 -12.32 1.681 1 78.31 311 ARG B O 1
ATOM 4904 N N . ARG B 1 312 ? -22.734 -11.82 -0.541 1 77.31 312 ARG B N 1
ATOM 4905 C CA . ARG B 1 312 ? -23.141 -13.148 -0.993 1 77.31 312 ARG B CA 1
ATOM 4906 C C . ARG B 1 312 ? -21.984 -14.133 -0.911 1 77.31 312 ARG B C 1
ATOM 4908 O O . ARG B 1 312 ? -22.156 -15.336 -1.115 1 77.31 312 ARG B O 1
ATOM 4915 N N . GLN B 1 313 ? -20.828 -13.57 -0.688 1 74.69 313 GLN B N 1
ATOM 4916 C CA . GLN B 1 313 ? -19.609 -14.383 -0.581 1 74.69 313 GLN B CA 1
ATOM 4917 C C . GLN B 1 313 ? -19.359 -15.164 -1.865 1 74.69 313 GLN B C 1
ATOM 4919 O O . GLN B 1 313 ? -19.094 -16.375 -1.822 1 74.69 313 GLN B O 1
ATOM 4924 N N . CYS B 1 314 ? -19.531 -14.469 -3.016 1 71.44 314 CYS B N 1
ATOM 4925 C CA . CYS B 1 314 ? -19.297 -15.094 -4.312 1 71.44 314 CYS B CA 1
ATOM 4926 C C . CYS B 1 314 ? -17.828 -15.398 -4.52 1 71.44 314 CYS B C 1
ATOM 4928 O O . CYS B 1 314 ? -16.969 -14.664 -4.023 1 71.44 314 CYS B O 1
ATOM 4930 N N . THR B 1 315 ? -17.641 -16.422 -5.285 1 67.5 315 THR B N 1
ATOM 4931 C CA . THR B 1 315 ? -16.281 -16.922 -5.449 1 67.5 315 THR B CA 1
ATOM 4932 C C . THR B 1 315 ? -15.805 -16.719 -6.887 1 67.5 315 THR B C 1
ATOM 4934 O O . THR B 1 315 ? -16.594 -16.391 -7.77 1 67.5 315 THR B O 1
ATOM 4937 N N . GLU B 1 316 ? -14.516 -16.859 -6.996 1 67 316 GLU B N 1
ATOM 4938 C CA . GLU B 1 316 ? -13.93 -16.75 -8.328 1 67 316 GLU B CA 1
ATOM 4939 C C . GLU B 1 316 ? -14.602 -17.703 -9.312 1 67 316 GLU B C 1
ATOM 4941 O O . GLU B 1 316 ? -14.891 -18.859 -8.961 1 67 316 GLU B O 1
ATOM 4946 N N . GLY B 1 317 ? -14.82 -17.281 -10.453 1 62.34 317 GLY B N 1
ATOM 4947 C CA . GLY B 1 317 ? -15.492 -18.078 -11.461 1 62.34 317 GLY B CA 1
ATOM 4948 C C . GLY B 1 317 ? -16.969 -17.766 -11.586 1 62.34 317 GLY B C 1
ATOM 4949 O O . GLY B 1 317 ? -17.625 -18.203 -12.531 1 62.34 317 GLY B O 1
ATOM 4950 N N . GLN B 1 318 ? -17.375 -16.953 -10.656 1 66.69 318 GLN B N 1
ATOM 4951 C CA . GLN B 1 318 ? -18.797 -16.594 -10.656 1 66.69 318 GLN B CA 1
ATOM 4952 C C . GLN B 1 318 ? -18.984 -15.133 -11.07 1 66.69 318 GLN B C 1
ATOM 4954 O O . GLN B 1 318 ? -19.953 -14.492 -10.68 1 66.69 318 GLN B O 1
ATOM 4959 N N . GLU B 1 319 ? -18.109 -14.617 -11.867 1 71.19 319 GLU B N 1
ATOM 4960 C CA . GLU B 1 319 ? -18.125 -13.18 -12.133 1 71.19 319 GLU B CA 1
ATOM 4961 C C . GLU B 1 319 ? -19.375 -12.773 -12.914 1 71.19 319 GLU B C 1
ATOM 4963 O O . GLU B 1 319 ? -19.812 -11.633 -12.828 1 71.19 319 GLU B O 1
ATOM 4968 N N . ASP B 1 320 ? -19.984 -13.75 -13.539 1 71.44 320 ASP B N 1
ATOM 4969 C CA . ASP B 1 320 ? -21.188 -13.461 -14.32 1 71.44 320 ASP B CA 1
ATOM 4970 C C . ASP B 1 320 ? -22.344 -13.055 -13.414 1 71.44 320 ASP B C 1
ATOM 4972 O O . ASP B 1 320 ? -23.312 -12.453 -13.875 1 71.44 320 ASP B O 1
ATOM 4976 N N . ILE B 1 321 ? -22.219 -13.359 -12.141 1 77.81 321 ILE B N 1
ATOM 4977 C CA . ILE B 1 321 ? -23.266 -13.039 -11.18 1 77.81 321 ILE B CA 1
ATOM 4978 C C . ILE B 1 321 ? -23.438 -11.531 -11.078 1 77.81 321 ILE B C 1
ATOM 4980 O O . ILE B 1 321 ? -24.484 -11.047 -10.633 1 77.81 321 ILE B O 1
ATOM 4984 N N . CYS B 1 322 ? -22.453 -10.875 -11.523 1 80.94 322 CYS B N 1
ATOM 4985 C CA . CYS B 1 322 ? -22.516 -9.414 -11.484 1 80.94 322 CYS B CA 1
ATOM 4986 C C . CYS B 1 322 ? -23.703 -8.898 -12.289 1 80.94 322 CYS B C 1
ATOM 4988 O O . CYS B 1 322 ? -24.328 -7.898 -11.922 1 80.94 322 CYS B O 1
ATOM 4990 N N . ILE B 1 323 ? -24 -9.547 -13.344 1 77.75 323 ILE B N 1
ATOM 4991 C CA . ILE B 1 323 ? -25.109 -9.141 -14.203 1 77.75 323 ILE B CA 1
ATOM 4992 C C . ILE B 1 323 ? -26.422 -9.266 -13.445 1 77.75 323 ILE B C 1
ATOM 4994 O O . ILE B 1 323 ? -27.219 -8.328 -13.43 1 77.75 323 ILE B O 1
ATOM 4998 N N . ASP B 1 324 ? -26.578 -10.367 -12.797 1 82.06 324 ASP B N 1
ATOM 4999 C CA . ASP B 1 324 ? -27.797 -10.609 -12.031 1 82.06 324 ASP B CA 1
ATOM 5000 C C . ASP B 1 324 ? -27.938 -9.609 -10.883 1 82.06 324 ASP B C 1
ATOM 5002 O O . ASP B 1 324 ? -29.031 -9.094 -10.633 1 82.06 324 ASP B O 1
ATOM 5006 N N . VAL B 1 325 ? -26.875 -9.453 -10.219 1 82.44 325 VAL B N 1
ATOM 5007 C CA . VAL B 1 325 ? -26.875 -8.531 -9.086 1 82.44 325 VAL B CA 1
ATOM 5008 C C . VAL B 1 325 ? -27.219 -7.121 -9.562 1 82.44 325 VAL B C 1
ATOM 5010 O O . VAL B 1 325 ? -28.031 -6.434 -8.945 1 82.44 325 VAL B O 1
ATOM 5013 N N . ALA B 1 326 ? -26.562 -6.723 -10.586 1 84.5 326 ALA B N 1
ATOM 5014 C CA . ALA B 1 326 ? -26.812 -5.395 -11.133 1 84.5 326 ALA B CA 1
ATOM 5015 C C . ALA B 1 326 ? -28.281 -5.242 -11.531 1 84.5 326 ALA B C 1
ATOM 5017 O O . ALA B 1 326 ? -28.906 -4.211 -11.25 1 84.5 326 ALA B O 1
ATOM 5018 N N . TYR B 1 327 ? -28.828 -6.199 -12.195 1 84.12 327 TYR B N 1
ATOM 5019 C CA . TYR B 1 327 ? -30.234 -6.184 -12.602 1 84.12 327 TYR B CA 1
ATOM 5020 C C . TYR B 1 327 ? -31.141 -6.039 -11.391 1 84.12 327 TYR B C 1
ATOM 5022 O O . TYR B 1 327 ? -32.062 -5.219 -11.391 1 84.12 327 TYR B O 1
ATOM 5030 N N . ALA B 1 328 ? -30.906 -6.816 -10.406 1 85.88 328 ALA B N 1
ATOM 5031 C CA . ALA B 1 328 ? -31.719 -6.781 -9.188 1 85.88 328 ALA B CA 1
ATOM 5032 C C . ALA B 1 328 ? -31.641 -5.41 -8.531 1 85.88 328 ALA B C 1
ATOM 5034 O O . ALA B 1 328 ? -32.656 -4.895 -8.055 1 85.88 328 ALA B O 1
ATOM 5035 N N . LEU B 1 329 ? -30.469 -4.945 -8.398 1 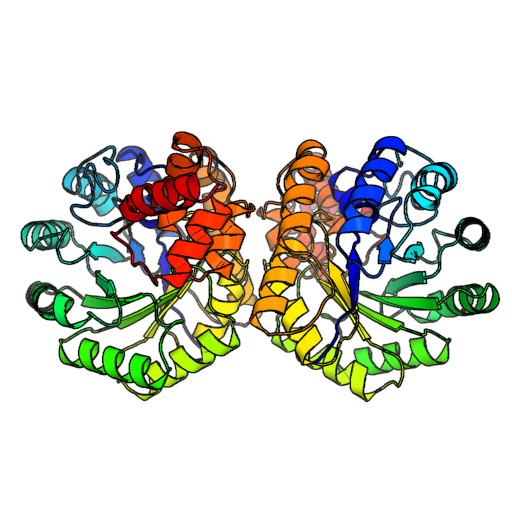85.88 329 LEU B N 1
ATOM 5036 C CA . LEU B 1 329 ? -30.281 -3.633 -7.789 1 85.88 329 LEU B CA 1
ATOM 5037 C C . LEU B 1 329 ? -31 -2.553 -8.594 1 85.88 329 LEU B C 1
ATOM 5039 O O . LEU B 1 329 ? -31.531 -1.601 -8.023 1 85.88 329 LEU B O 1
ATOM 5043 N N . ALA B 1 330 ? -30.953 -2.688 -9.906 1 88.31 330 ALA B N 1
ATOM 5044 C CA . ALA B 1 330 ? -31.609 -1.727 -10.789 1 88.31 330 ALA B CA 1
ATOM 5045 C C . ALA B 1 330 ? -33.125 -1.736 -10.586 1 88.31 330 ALA B C 1
ATOM 5047 O O . ALA B 1 330 ? -33.781 -0.697 -10.695 1 88.31 330 ALA B O 1
ATOM 5048 N N . GLN B 1 331 ? -33.656 -2.785 -10.273 1 88.81 331 GLN B N 1
ATOM 5049 C CA . GLN B 1 331 ? -35.094 -2.918 -10.07 1 88.81 331 GLN B CA 1
ATOM 5050 C C . GLN B 1 331 ? -35.531 -2.295 -8.742 1 88.81 331 GLN B C 1
ATOM 5052 O O . GLN B 1 331 ? -36.656 -1.881 -8.586 1 88.81 331 GLN B O 1
ATOM 5057 N N . LYS B 1 332 ? -34.656 -2.174 -7.828 1 74.5 332 LYS B N 1
ATOM 5058 C CA . LYS B 1 332 ? -34.969 -1.604 -6.52 1 74.5 332 LYS B CA 1
ATOM 5059 C C . LYS B 1 332 ? -34.906 -0.08 -6.559 1 74.5 332 LYS B C 1
ATOM 5061 O O . LYS B 1 332 ? -35.438 0.586 -5.656 1 74.5 332 LYS B O 1
ATOM 5066 N N . LYS B 1 333 ? -34.438 0.469 -7.492 1 68.31 333 LYS B N 1
ATOM 5067 C CA . LYS B 1 333 ? -34.438 1.919 -7.668 1 68.31 333 LYS B CA 1
ATOM 5068 C C . LYS B 1 333 ? -35.719 2.41 -8.297 1 68.31 333 LYS B C 1
ATOM 5070 O O . LYS B 1 333 ? -36.219 3.492 -7.965 1 68.31 333 LYS B O 1
#

=== Feature glossary ===
Legend for the data blocks above and below:

— What the protein is —

The amino-acid sequence is the protein's primary structure: the linear order of residues from the N-terminus to the C-terminus, written in one-letter code. Everything else here — the 3D coordinates, the secondary structure, the domain annotations — is ultimately a consequence of this string.

Functional annotations link the protein to curated databases. InterPro entries identify conserved domains and families by matching the sequence against member-database signatures (Pfam, PROSITE, CDD, …). Gene Ontology (GO) terms describe molecular function, biological process, and cellular component in a controlled vocabulary. CATH places the structure in a hierarchical fold classification (Class/Architecture/Topology/Homologous-superfamily). The organism is the source species.

— Where its atoms are —

Atomic coordinates in PDBx/mmCIF format — the same representation the Protein Data Bank distributes. Each line of the _atom_site loop places one backbone atom in Cartesian space (units: ångströms, origin: arbitrary).

The six renders are orthographic views along the three Cartesian axes in both directions. Representation (cartoon, sticks, or surface) and color scheme (sequence-rainbow or by-chain) vary across proteins so the training set covers all the common visualization conventions.

— Local backbone conformation —

Eight-state secondary structure (DSSP): H is the canonical α-helix, G the tighter 3₁₀-helix, I the wider π-helix; E/B are β-structure, T and S are turns and bends, and '-' is everything else. DSSP derives these from the pattern of main-chain N–H···O=C hydrogen bonds, not from the sequence.

Three-state secondary structure (P-SEA) collapses the eight DSSP classes into helix (a), strand (b), and coil (c). P-SEA assigns these from Cα geometry alone — distances and angles — without requiring backbone oxygens, so it works on any Cα trace.

φ (phi) and ψ (psi) are the two rotatable backbone dihedrals per residue: φ is the C(i-1)–N–Cα–C torsion, ψ is the N–Cα–C–N(i+1) torsion, both in degrees on (−180°, 180°]. α-helical residues cluster near (−60°, −45°); β-strand residues near (−120°, +130°). A Ramachandran plot is simply a scatter of (φ, ψ) for every residue.

— Global shape and packing —

The geometric summary reports three shape descriptors. Rg (radius of gyration) measures how spread out the Cα atoms are about their centre of mass; compact globular proteins have small Rg, elongated or unfolded ones large. Cα contacts (<8 Å, |i−j|>4) count long-range residue pairs in spatial proximity — high for tightly packed folds, near zero for rods or random coil. The bounding-box extents give the protein's footprint along x, y, z in Å.

SASA measures how much of the protein is reachable by solvent. It is computed by rolling a water-sized probe over the atomic surface and summing the exposed area (Å²). Per-residue SASA distinguishes core (buried, low SASA) from surface (exposed, high SASA) residues; total SASA is a whole-molecule size measure.

Plot images: a contact map (which residues are close in 3D, as an N×N binary image), a Ramachandran scatter (backbone torsion angles, revealing secondary-structure composition at a glance), and — for AlphaFold structures — a PAE heatmap (pairwise prediction confidence).

— Structural neighborhood —

A 3Di character summarizes, for each residue, the relative orientation of the Cα frame of its nearest spatial neighbor. Because it encodes fold topology rather than chemistry, 3Di alignments detect remote structural similarity that sequence alignment misses.

The Foldseek neighbor list gives the closest experimentally determined structures in the PDB, ranked by structural alignment. TM-score near 1 means near-identical fold; near 0.3 means only rough topology match. This is how one finds what a novel AlphaFold prediction most resembles in the solved-structure universe.

— Confidence and disorder —

For AlphaFold models, the B-factor field carries pLDDT — the model's own estimate of local accuracy on a 0–100 scale. Regions with pLDDT<50 should be treated as essentially unmodeled; they often correspond to intrinsically disordered segments.

Crystallographic B-factors measure how much each atom's electron density is smeared out, in Å². They rise in mobile loops and surface residues and fall in the buried interior. In AlphaFold models this column is repurposed to hold pLDDT instead.

Predicted Aligned Error (PAE) is an AlphaFold confidence matrix: entry (i, j) is the expected error in the position of residue j, in ångströms, when the prediction is superimposed on the true structure at residue i. Low PAE within a block of residues means that block is internally rigid and well-predicted; high PAE between two blocks means their relative placement is uncertain even if each block individually is confident.